Protein 8JH0 (pdb70)

Organism: Indibacter alkaliphilus (strain CCUG 57479 / KCTC 22604 / LW1) (NCBI:txid1189612)

Structure (mmCIF, N/CA/C/O backbone):
data_8JH0
#
_entry.id   8JH0
#
_cell.length_a   67.435
_cell.length_b   71.770
_cell.length_c   123.860
_cell.angle_alpha   90.00
_cell.angle_beta   90.00
_cell.angle_gamma   90.00
#
_symmetry.space_group_name_H-M   'P 21 21 21'
#
loop_
_entity.id
_entity.type
_entity.pdbx_description
1 polymer Xanthorhodopsin
2 non-polymer RETINAL
3 water water
#
loop_
_atom_site.group_PDB
_atom_site.id
_atom_site.type_symbol
_atom_site.label_atom_id
_atom_site.label_alt_id
_atom_site.label_comp_id
_atom_site.label_asym_id
_atom_site.label_entity_id
_atom_site.label_seq_id
_atom_site.pdbx_PDB_ins_code
_atom_site.Cartn_x
_atom_site.Cartn_y
_atom_site.Cartn_z
_atom_site.occupancy
_atom_site.B_iso_or_equiv
_atom_site.auth_seq_id
_atom_site.auth_comp_id
_atom_site.auth_asym_id
_atom_site.auth_atom_id
_atom_site.pdbx_PDB_model_num
ATOM 1 N N . THR A 1 8 ? 63.887 62.483 12.990 1.00 69.87 8 THR A N 1
ATOM 2 C CA . THR A 1 8 ? 63.581 61.341 12.136 1.00 71.84 8 THR A CA 1
ATOM 3 C C . THR A 1 8 ? 64.858 60.617 11.723 1.00 75.61 8 THR A C 1
ATOM 4 O O . THR A 1 8 ? 65.097 60.385 10.537 1.00 76.01 8 THR A O 1
ATOM 8 N N . PHE A 1 9 ? 65.675 60.262 12.717 1.00 67.67 9 PHE A N 1
ATOM 9 C CA . PHE A 1 9 ? 66.946 59.598 12.444 1.00 72.36 9 PHE A CA 1
ATOM 10 C C . PHE A 1 9 ? 66.732 58.229 11.810 1.00 76.86 9 PHE A C 1
ATOM 11 O O . PHE A 1 9 ? 67.329 57.911 10.775 1.00 67.95 9 PHE A O 1
ATOM 19 N N . GLU A 1 10 ? 65.881 57.403 12.425 1.00 76.00 10 GLU A N 1
ATOM 20 C CA . GLU A 1 10 ? 65.663 56.048 11.928 1.00 68.92 10 GLU A CA 1
ATOM 21 C C . GLU A 1 10 ? 65.085 56.048 10.519 1.00 66.49 10 GLU A C 1
ATOM 22 O O . GLU A 1 10 ? 65.350 55.124 9.742 1.00 64.98 10 GLU A O 1
ATOM 28 N N . ASN A 1 11 ? 64.303 57.070 10.170 1.00 67.53 11 ASN A N 1
ATOM 29 C CA . ASN A 1 11 ? 63.724 57.140 8.836 1.00 70.45 11 ASN A CA 1
ATOM 30 C C . ASN A 1 11 ? 64.702 57.670 7.797 1.00 70.30 11 ASN A C 1
ATOM 31 O O . ASN A 1 11 ? 64.503 57.428 6.601 1.00 71.84 11 ASN A O 1
ATOM 36 N N . TYR A 1 12 ? 65.752 58.383 8.213 1.00 69.75 12 TYR A N 1
ATOM 37 C CA . TYR A 1 12 ? 66.822 58.709 7.275 1.00 79.26 12 TYR A CA 1
ATOM 38 C C . TYR A 1 12 ? 67.602 57.452 6.912 1.00 72.87 12 TYR A C 1
ATOM 39 O O . TYR A 1 12 ? 67.752 57.118 5.732 1.00 73.33 12 TYR A O 1
ATOM 48 N N . ILE A 1 13 ? 68.118 56.749 7.923 1.00 66.80 13 ILE A N 1
ATOM 49 C CA . ILE A 1 13 ? 68.866 55.519 7.676 1.00 70.82 13 ILE A CA 1
ATOM 50 C C . ILE A 1 13 ? 67.986 54.500 6.967 1.00 68.19 13 ILE A C 1
ATOM 51 O O . ILE A 1 13 ? 68.397 53.875 5.982 1.00 71.21 13 ILE A O 1
ATOM 56 N N . GLY A 1 14 ? 66.752 54.334 7.450 1.00 70.68 14 GLY A N 1
ATOM 57 C CA . GLY A 1 14 ? 65.877 53.308 6.910 1.00 58.40 14 GLY A CA 1
ATOM 58 C C . GLY A 1 14 ? 65.581 53.467 5.433 1.00 65.60 14 GLY A C 1
ATOM 59 O O . GLY A 1 14 ? 65.341 52.479 4.736 1.00 74.17 14 GLY A O 1
ATOM 60 N N . LEU A 1 15 ? 65.597 54.700 4.933 1.00 61.08 15 LEU A N 1
ATOM 61 C CA . LEU A 1 15 ? 65.305 54.953 3.528 1.00 60.41 15 LEU A CA 1
ATOM 62 C C . LEU A 1 15 ? 66.555 55.102 2.672 1.00 64.60 15 LEU A C 1
ATOM 63 O O . LEU A 1 15 ? 66.530 54.735 1.492 1.00 69.09 15 LEU A O 1
ATOM 68 N N . GLN A 1 16 ? 67.648 55.616 3.235 1.00 62.52 16 GLN A N 1
ATOM 69 C CA . GLN A 1 16 ? 68.851 55.889 2.454 1.00 71.80 16 GLN A CA 1
ATOM 70 C C . GLN A 1 16 ? 69.773 54.674 2.387 1.00 68.86 16 GLN A C 1
ATOM 71 O O . GLN A 1 16 ? 70.069 54.172 1.298 1.00 61.78 16 GLN A O 1
ATOM 77 N N . ASP A 1 17 ? 70.236 54.195 3.541 1.00 68.16 17 ASP A N 1
ATOM 78 C CA . ASP A 1 17 ? 71.116 53.033 3.585 1.00 65.66 17 ASP A CA 1
ATOM 79 C C . ASP A 1 17 ? 70.340 51.723 3.612 1.00 68.20 17 ASP A C 1
ATOM 80 O O . ASP A 1 17 ? 70.737 50.754 2.954 1.00 65.77 17 ASP A O 1
ATOM 85 N N . GLY A 1 18 ? 69.237 51.681 4.351 1.00 61.04 18 GLY A N 1
ATOM 86 C CA . GLY A 1 18 ? 68.523 50.449 4.596 1.00 51.13 18 GLY A CA 1
ATOM 87 C C . GLY A 1 18 ? 69.063 49.719 5.812 1.00 64.97 18 GLY A C 1
ATOM 88 O O . GLY A 1 18 ? 70.100 50.064 6.383 1.00 69.95 18 GLY A O 1
ATOM 89 N N . PHE A 1 19 ? 68.335 48.684 6.216 1.00 66.45 19 PHE A N 1
ATOM 90 C CA . PHE A 1 19 ? 68.707 47.875 7.366 1.00 59.84 19 PHE A CA 1
ATOM 91 C C . PHE A 1 19 ? 69.014 46.454 6.924 1.00 60.51 19 PHE A C 1
ATOM 92 O O . PHE A 1 19 ? 68.319 45.893 6.071 1.00 61.52 19 PHE A O 1
ATOM 100 N N . ASN A 1 20 ? 70.060 45.877 7.506 1.00 57.22 20 ASN A N 1
ATOM 101 C CA . ASN A 1 20 ? 70.391 44.489 7.240 1.00 55.33 20 ASN A CA 1
ATOM 102 C C . ASN A 1 20 ? 69.536 43.578 8.116 1.00 56.47 20 ASN A C 1
ATOM 103 O O . ASN A 1 20 ? 68.907 44.018 9.082 1.00 57.83 20 ASN A O 1
ATOM 108 N N . GLU A 1 21 ? 69.516 42.290 7.759 1.00 61.04 21 GLU A N 1
ATOM 109 C CA . GLU A 1 21 ? 68.654 41.341 8.458 1.00 60.23 21 GLU A CA 1
ATOM 110 C C . GLU A 1 21 ? 68.965 41.298 9.949 1.00 62.14 21 GLU A C 1
ATOM 111 O O . GLU A 1 21 ? 68.049 41.290 10.778 1.00 64.03 21 GLU A O 1
ATOM 117 N N . MET A 1 22 ? 70.251 41.289 10.310 1.00 63.11 22 MET A N 1
ATOM 118 C CA . MET A 1 22 ? 70.624 41.249 11.722 1.00 68.54 22 MET A CA 1
ATOM 119 C C . MET A 1 22 ? 70.123 42.485 12.461 1.00 62.22 22 MET A C 1
ATOM 120 O O . MET A 1 22 ? 69.510 42.378 13.529 1.00 60.38 22 MET A O 1
ATOM 125 N N . ALA A 1 23 ? 70.378 43.672 11.902 1.00 53.11 23 ALA A N 1
ATOM 126 C CA . ALA A 1 23 ? 69.969 44.913 12.555 1.00 63.68 23 ALA A CA 1
ATOM 127 C C . ALA A 1 23 ? 68.459 44.959 12.753 1.00 68.38 23 ALA A C 1
ATOM 128 O O . ALA A 1 23 ? 67.972 45.213 13.862 1.00 63.69 23 ALA A O 1
ATOM 130 N N . TYR A 1 24 ? 67.703 44.706 11.682 1.00 61.90 24 TYR A N 1
ATOM 131 C CA . TYR A 1 24 ? 66.245 44.749 11.746 1.00 58.68 24 TYR A CA 1
ATOM 132 C C . TYR A 1 24 ? 65.707 43.792 12.803 1.00 58.01 24 TYR A C 1
ATOM 133 O O . TYR A 1 24 ? 64.925 44.187 13.675 1.00 64.90 24 TYR A O 1
ATOM 142 N N . GLN A 1 25 ? 66.131 42.527 12.751 1.00 57.31 25 GLN A N 1
ATOM 143 C CA . GLN A 1 25 ? 65.606 41.527 13.676 1.00 67.05 25 GLN A CA 1
ATOM 144 C C . GLN A 1 25 ? 66.092 41.736 15.106 1.00 67.00 25 GLN A C 1
ATOM 145 O O . GLN A 1 25 ? 65.452 41.240 16.039 1.00 69.93 25 GLN A O 1
ATOM 151 N N . MET A 1 26 ? 67.200 42.454 15.304 1.00 60.29 26 MET A N 1
ATOM 152 C CA . MET A 1 26 ? 67.667 42.726 16.660 1.00 64.88 26 MET A CA 1
ATOM 153 C C . MET A 1 26 ? 66.794 43.775 17.337 1.00 68.37 26 MET A C 1
ATOM 154 O O . MET A 1 26 ? 66.309 43.563 18.455 1.00 68.88 26 MET A O 1
ATOM 159 N N . VAL A 1 27 ? 66.592 44.919 16.673 1.00 64.86 27 VAL A N 1
ATOM 160 C CA . VAL A 1 27 ? 65.705 45.956 17.199 1.00 57.01 27 VAL A CA 1
ATOM 161 C C . VAL A 1 27 ? 64.337 45.371 17.517 1.00 56.48 27 VAL A C 1
ATOM 162 O O . VAL A 1 27 ? 63.736 45.680 18.553 1.00 63.37 27 VAL A O 1
ATOM 166 N N . ALA A 1 28 ? 63.830 44.506 16.636 1.00 54.99 28 ALA A N 1
ATOM 167 C CA . ALA A 1 28 ? 62.543 43.863 16.878 1.00 49.17 28 ALA A CA 1
ATOM 168 C C . ALA A 1 28 ? 62.593 42.986 18.123 1.00 56.17 28 ALA A C 1
ATOM 169 O O . ALA A 1 28 ? 61.740 43.097 19.012 1.00 56.07 28 ALA A O 1
ATOM 171 N N . HIS A 1 29 ? 63.600 42.113 18.209 1.00 61.44 29 HIS A N 1
ATOM 172 C CA . HIS A 1 29 ? 63.699 41.193 19.339 1.00 61.87 29 HIS A CA 1
ATOM 173 C C . HIS A 1 29 ? 63.973 41.938 20.640 1.00 58.38 29 HIS A C 1
ATOM 174 O O . HIS A 1 29 ? 63.422 41.586 21.690 1.00 58.57 29 HIS A O 1
ATOM 181 N N . VAL A 1 30 ? 64.823 42.965 20.591 1.00 54.29 30 VAL A N 1
ATOM 182 C CA . VAL A 1 30 ? 65.130 43.739 21.791 1.00 58.37 30 VAL A CA 1
ATOM 183 C C . VAL A 1 30 ? 63.880 44.450 22.295 1.00 59.56 30 VAL A C 1
ATOM 184 O O . VAL A 1 30 ? 63.566 44.422 23.492 1.00 61.15 30 VAL A O 1
ATOM 188 N N . LEU A 1 31 ? 63.145 45.095 21.385 1.00 54.78 31 LEU A N 1
ATOM 189 C CA . LEU A 1 31 ? 61.882 45.726 21.757 1.00 55.53 31 LEU A CA 1
ATOM 190 C C . LEU A 1 31 ? 60.896 44.703 22.307 1.00 58.19 31 LEU A C 1
ATOM 191 O O . LEU A 1 31 ? 60.125 45.002 23.227 1.00 57.40 31 LEU A O 1
ATOM 196 N N . THR A 1 32 ? 60.913 43.487 21.757 1.00 51.59 32 THR A N 1
ATOM 197 C CA . THR A 1 32 ? 59.937 42.473 22.143 1.00 46.10 32 THR A CA 1
ATOM 198 C C . THR A 1 32 ? 60.139 42.037 23.590 1.00 54.70 32 THR A C 1
ATOM 199 O O . THR A 1 32 ? 59.229 42.153 24.417 1.00 59.19 32 THR A O 1
ATOM 203 N N . LEU A 1 33 ? 61.334 41.532 23.918 1.00 63.85 33 LEU A N 1
ATOM 204 C CA . LEU A 1 33 ? 61.627 41.226 25.309 1.00 61.18 33 LEU A CA 1
ATOM 205 C C . LEU A 1 33 ? 61.570 42.474 26.183 1.00 56.53 33 LEU A C 1
ATOM 206 O O . LEU A 1 33 ? 61.526 42.353 27.410 1.00 56.96 33 LEU A O 1
ATOM 211 N N . GLY A 1 34 ? 61.581 43.662 25.576 1.00 64.13 34 GLY A N 1
ATOM 212 C CA . GLY A 1 34 ? 61.332 44.873 26.337 1.00 64.29 34 GLY A CA 1
ATOM 213 C C . GLY A 1 34 ? 59.931 44.910 26.916 1.00 59.11 34 GLY A C 1
ATOM 214 O O . GLY A 1 34 ? 59.745 45.127 28.114 1.00 60.67 34 GLY A O 1
ATOM 215 N N . TYR A 1 35 ? 58.921 44.680 26.074 1.00 51.50 35 TYR A N 1
ATOM 216 C CA . TYR A 1 35 ? 57.569 44.609 26.604 1.00 45.50 35 TYR A CA 1
ATOM 217 C C . TYR A 1 35 ? 57.301 43.298 27.329 1.00 50.17 35 TYR A C 1
ATOM 218 O O . TYR A 1 35 ? 56.284 43.191 28.023 1.00 57.98 35 TYR A O 1
ATOM 227 N N . ALA A 1 36 ? 58.184 42.307 27.190 1.00 53.76 36 ALA A N 1
ATOM 228 C CA . ALA A 1 36 ? 58.024 41.068 27.940 1.00 53.73 36 ALA A CA 1
ATOM 229 C C . ALA A 1 36 ? 58.388 41.261 29.406 1.00 59.44 36 ALA A C 1
ATOM 230 O O . ALA A 1 36 ? 57.681 40.774 30.295 1.00 49.46 36 ALA A O 1
ATOM 232 N N . VAL A 1 37 ? 59.486 41.973 29.681 1.00 59.52 37 VAL A N 1
ATOM 233 C CA . VAL A 1 37 ? 59.868 42.221 31.065 1.00 62.81 37 VAL A CA 1
ATOM 234 C C . VAL A 1 37 ? 58.968 43.265 31.708 1.00 64.12 37 VAL A C 1
ATOM 235 O O . VAL A 1 37 ? 58.854 43.304 32.938 1.00 68.85 37 VAL A O 1
ATOM 239 N N . MET A 1 38 ? 58.332 44.124 30.908 1.00 59.70 38 MET A N 1
ATOM 240 C CA . MET A 1 38 ? 57.343 45.046 31.455 1.00 61.03 38 MET A CA 1
ATOM 241 C C . MET A 1 38 ? 56.179 44.281 32.068 1.00 59.48 38 MET A C 1
ATOM 242 O O . MET A 1 38 ? 55.767 44.551 33.203 1.00 65.96 38 MET A O 1
ATOM 247 N N . LEU A 1 39 ? 55.642 43.307 31.330 1.00 50.53 39 LEU A N 1
ATOM 248 C CA . LEU A 1 39 ? 54.588 42.458 31.872 1.00 52.24 39 LEU A CA 1
ATOM 249 C C . LEU A 1 39 ? 55.100 41.591 33.012 1.00 55.21 39 LEU A C 1
ATOM 250 O O . LEU A 1 39 ? 54.333 41.244 33.918 1.00 55.86 39 LEU A O 1
ATOM 255 N N . ALA A 1 40 ? 56.385 41.230 32.983 1.00 56.19 40 ALA A N 1
ATOM 256 C CA . ALA A 1 40 ? 56.977 40.505 34.101 1.00 55.64 40 ALA A CA 1
ATOM 257 C C . ALA A 1 40 ? 56.994 41.369 35.354 1.00 52.53 40 ALA A C 1
ATOM 258 O O . ALA A 1 40 ? 56.568 40.934 36.431 1.00 48.86 40 ALA A O 1
ATOM 260 N N . GLY A 1 41 ? 57.480 42.606 35.226 1.00 56.03 41 GLY A N 1
ATOM 261 C CA . GLY A 1 41 ? 57.454 43.529 36.348 1.00 58.04 41 GLY A CA 1
ATOM 262 C C . GLY A 1 41 ? 56.051 43.830 36.835 1.00 58.03 41 GLY A C 1
ATOM 263 O O . GLY A 1 41 ? 55.833 44.003 38.036 1.00 62.31 41 GLY A O 1
ATOM 264 N N . LEU A 1 42 ? 55.083 43.894 35.916 1.00 53.94 42 LEU A N 1
ATOM 265 C CA . LEU A 1 42 ? 53.692 44.086 36.317 1.00 57.29 42 LEU A CA 1
ATOM 266 C C . LEU A 1 42 ? 53.199 42.919 37.162 1.00 56.47 42 LEU A C 1
ATOM 267 O O . LEU A 1 42 ? 52.486 43.117 38.153 1.00 56.85 42 LEU A O 1
ATOM 272 N N . PHE A 1 43 ? 53.560 41.692 36.775 1.00 53.48 43 PHE A N 1
ATOM 273 C CA . PHE A 1 43 ? 53.195 40.522 37.568 1.00 48.54 43 PHE A CA 1
ATOM 274 C C . PHE A 1 43 ? 53.717 40.642 38.993 1.00 48.64 43 PHE A C 1
ATOM 275 O O . PHE A 1 43 ? 53.033 40.259 39.950 1.00 41.96 43 PHE A O 1
ATOM 283 N N . TYR A 1 44 ? 54.925 41.184 39.150 1.00 50.39 44 TYR A N 1
ATOM 284 C CA . TYR A 1 44 ? 55.525 41.320 40.472 1.00 55.38 44 TYR A CA 1
ATOM 285 C C . TYR A 1 44 ? 54.790 42.357 41.312 1.00 52.78 44 TYR A C 1
ATOM 286 O O . TYR A 1 44 ? 54.477 42.114 42.484 1.00 51.25 44 TYR A O 1
ATOM 295 N N . PHE A 1 45 ? 54.503 43.522 40.727 1.00 55.96 45 PHE A N 1
ATOM 296 C CA . PHE A 1 45 ? 53.916 44.615 41.495 1.00 58.47 45 PHE A CA 1
ATOM 297 C C . PHE A 1 45 ? 52.505 44.288 41.965 1.00 54.97 45 PHE A C 1
ATOM 298 O O . PHE A 1 45 ? 52.094 44.737 43.041 1.00 61.31 45 PHE A O 1
ATOM 306 N N . VAL A 1 46 ? 51.751 43.513 41.183 1.00 55.94 46 VAL A N 1
ATOM 307 C CA . VAL A 1 46 ? 50.431 43.077 41.628 1.00 53.05 46 VAL A CA 1
ATOM 308 C C . VAL A 1 46 ? 50.559 42.087 42.778 1.00 51.68 46 VAL A C 1
ATOM 309 O O . VAL A 1 46 ? 49.762 42.105 43.724 1.00 57.37 46 VAL A O 1
ATOM 313 N N . LEU A 1 47 ? 51.566 41.214 42.719 1.00 57.52 47 LEU A N 1
ATOM 314 C CA . LEU A 1 47 ? 51.739 40.205 43.758 1.00 63.01 47 LEU A CA 1
ATOM 315 C C . LEU A 1 47 ? 52.200 40.819 45.074 1.00 65.65 47 LEU A C 1
ATOM 316 O O . LEU A 1 47 ? 51.825 40.331 46.146 1.00 60.58 47 LEU A O 1
ATOM 321 N N . THR A 1 48 ? 53.001 41.881 45.020 1.00 62.66 48 THR A N 1
ATOM 322 C CA . THR A 1 48 ? 53.543 42.519 46.218 1.00 62.85 48 THR A CA 1
ATOM 323 C C . THR A 1 48 ? 52.766 43.767 46.606 1.00 64.68 48 THR A C 1
ATOM 324 O O . THR A 1 48 ? 53.350 44.766 47.039 1.00 76.43 48 THR A O 1
ATOM 328 N N . ILE A 1 49 ? 51.445 43.733 46.469 1.00 55.37 49 ILE A N 1
ATOM 329 C CA . ILE A 1 49 ? 50.615 44.862 46.869 1.00 56.70 49 ILE A CA 1
ATOM 330 C C . ILE A 1 49 ? 50.176 44.737 48.324 1.00 52.73 49 ILE A C 1
ATOM 331 O O . ILE A 1 49 ? 50.083 45.739 49.037 1.00 58.41 49 ILE A O 1
ATOM 336 N N . LYS A 1 50 ? 49.918 43.518 48.791 1.00 55.73 50 LYS A N 1
ATOM 337 C CA . LYS A 1 50 ? 49.629 43.268 50.194 1.00 60.45 50 LYS A CA 1
ATOM 338 C C . LYS A 1 50 ? 50.887 42.923 50.979 1.00 64.72 50 LYS A C 1
ATOM 339 O O . LYS A 1 50 ? 50.818 42.755 52.202 1.00 53.41 50 LYS A O 1
ATOM 345 N N . THR A 1 51 ? 52.029 42.813 50.295 1.00 63.36 51 THR A N 1
ATOM 346 C CA . THR A 1 51 ? 53.311 42.664 50.971 1.00 65.27 51 THR A CA 1
ATOM 347 C C . THR A 1 51 ? 53.686 43.939 51.718 1.00 61.01 51 THR A C 1
ATOM 348 O O . THR A 1 51 ? 54.401 43.884 52.726 1.00 61.99 51 THR A O 1
ATOM 352 N N . VAL A 1 52 ? 53.192 45.085 51.260 1.00 62.06 52 VAL A N 1
ATOM 353 C CA . VAL A 1 52 ? 53.500 46.370 51.867 1.00 58.53 52 VAL A CA 1
ATOM 354 C C . VAL A 1 52 ? 52.285 46.868 52.642 1.00 62.14 52 VAL A C 1
ATOM 355 O O . VAL A 1 52 ? 51.159 46.390 52.469 1.00 61.82 52 VAL A O 1
ATOM 359 N N . ALA A 1 53 ? 52.529 47.844 53.512 1.00 56.89 53 ALA A N 1
ATOM 360 C CA . ALA A 1 53 ? 51.474 48.465 54.293 1.00 55.95 53 ALA A CA 1
ATOM 361 C C . ALA A 1 53 ? 50.640 49.392 53.414 1.00 61.14 53 ALA A C 1
ATOM 362 O O . ALA A 1 53 ? 51.104 49.847 52.366 1.00 67.61 53 ALA A O 1
ATOM 364 N N . PRO A 1 54 ? 49.394 49.678 53.815 1.00 59.56 54 PRO A N 1
ATOM 365 C CA . PRO A 1 54 ? 48.543 50.572 53.010 1.00 61.14 54 PRO A CA 1
ATOM 366 C C . PRO A 1 54 ? 49.199 51.891 52.637 1.00 61.84 54 PRO A C 1
ATOM 367 O O . PRO A 1 54 ? 48.884 52.453 51.580 1.00 63.23 54 PRO A O 1
ATOM 371 N N . ARG A 1 55 ? 50.111 52.395 53.472 1.00 69.34 55 ARG A N 1
ATOM 372 C CA . ARG A 1 55 ? 50.770 53.666 53.189 1.00 63.41 55 ARG A CA 1
ATOM 373 C C . ARG A 1 55 ? 51.584 53.600 51.901 1.00 68.65 55 ARG A C 1
ATOM 374 O O . ARG A 1 55 ? 51.640 54.577 51.144 1.00 65.94 55 ARG A O 1
ATOM 382 N N . PHE A 1 56 ? 52.196 52.450 51.618 1.00 69.02 56 PHE A N 1
ATOM 383 C CA . PHE A 1 56 ? 53.064 52.289 50.458 1.00 72.57 56 PHE A CA 1
ATOM 384 C C . PHE A 1 56 ? 52.364 51.696 49.245 1.00 68.57 56 PHE A C 1
ATOM 385 O O . PHE A 1 56 ? 53.020 51.462 48.225 1.00 69.27 56 PHE A O 1
ATOM 393 N N . ARG A 1 57 ? 51.063 51.431 49.323 1.00 56.07 57 ARG A N 1
ATOM 394 C CA . ARG A 1 57 ? 50.394 50.773 48.209 1.00 53.29 57 ARG A CA 1
ATOM 395 C C . ARG A 1 57 ? 50.118 51.724 47.053 1.00 52.94 57 ARG A C 1
ATOM 396 O O . ARG A 1 57 ? 49.833 51.261 45.944 1.00 63.52 57 ARG A O 1
ATOM 404 N N . THR A 1 58 ? 50.217 53.036 47.281 1.00 59.38 58 THR A N 1
ATOM 405 C CA . THR A 1 58 ? 50.146 53.987 46.177 1.00 59.58 58 THR A CA 1
ATOM 406 C C . THR A 1 58 ? 51.358 53.852 45.264 1.00 58.86 58 THR A C 1
ATOM 407 O O . THR A 1 58 ? 51.235 53.957 44.038 1.00 57.60 58 THR A O 1
ATOM 411 N N . SER A 1 59 ? 52.537 53.612 45.847 1.00 67.20 59 SER A N 1
ATOM 412 C CA . SER A 1 59 ? 53.745 53.455 45.044 1.00 66.15 59 SER A CA 1
ATOM 413 C C . SER A 1 59 ? 53.649 52.245 44.124 1.00 57.68 59 SER A C 1
ATOM 414 O O . SER A 1 59 ? 54.047 52.313 42.955 1.00 61.10 59 SER A O 1
ATOM 417 N N . SER A 1 60 ? 53.132 51.126 44.636 1.00 57.02 60 SER A N 1
ATOM 418 C CA . SER A 1 60 ? 53.002 49.930 43.810 1.00 59.50 60 SER A CA 1
ATOM 419 C C . SER A 1 60 ? 52.041 50.166 42.652 1.00 52.86 60 SER A C 1
ATOM 420 O O . SER A 1 60 ? 52.299 49.732 41.523 1.00 57.67 60 SER A O 1
ATOM 423 N N . VAL A 1 61 ? 50.930 50.860 42.913 1.00 52.42 61 VAL A N 1
ATOM 424 C CA . VAL A 1 61 ? 49.985 51.193 41.848 1.00 48.00 61 VAL A CA 1
ATOM 425 C C . VAL A 1 61 ? 50.665 52.050 40.790 1.00 53.58 61 VAL A C 1
ATOM 426 O O . VAL A 1 61 ? 50.523 51.810 39.585 1.00 43.99 61 VAL A O 1
ATOM 430 N N . LEU A 1 62 ? 51.415 53.067 41.226 1.00 55.36 62 LEU A N 1
ATOM 431 C CA . LEU A 1 62 ? 52.176 53.881 40.283 1.00 52.62 62 LEU A CA 1
ATOM 432 C C . LEU A 1 62 ? 53.146 53.024 39.482 1.00 53.02 62 LEU A C 1
ATOM 433 O O . LEU A 1 62 ? 53.286 53.204 38.267 1.00 52.70 62 LEU A O 1
ATOM 438 N N . SER A 1 63 ? 53.817 52.080 40.145 1.00 51.51 63 SER A N 1
ATOM 439 C CA . SER A 1 63 ? 54.614 51.100 39.417 1.00 47.51 63 SER A CA 1
ATOM 440 C C . SER A 1 63 ? 53.747 50.316 38.441 1.00 50.13 63 SER A C 1
ATOM 441 O O . SER A 1 63 ? 54.142 50.088 37.293 1.00 44.52 63 SER A O 1
ATOM 444 N N . VAL A 1 64 ? 52.549 49.917 38.877 1.00 54.42 64 VAL A N 1
ATOM 445 C CA . VAL A 1 64 ? 51.650 49.145 38.021 1.00 46.53 64 VAL A CA 1
ATOM 446 C C . VAL A 1 64 ? 51.221 49.972 36.814 1.00 45.70 64 VAL A C 1
ATOM 447 O O . VAL A 1 64 ? 51.262 49.499 35.671 1.00 43.81 64 VAL A O 1
ATOM 451 N N . VAL A 1 65 ? 50.797 51.217 37.050 1.00 42.74 65 VAL A N 1
ATOM 452 C CA . VAL A 1 65 ? 50.396 52.093 35.949 1.00 37.82 65 VAL A CA 1
ATOM 453 C C . VAL A 1 65 ? 51.554 52.286 34.979 1.00 44.34 65 VAL A C 1
ATOM 454 O O . VAL A 1 65 ? 51.383 52.217 33.756 1.00 48.58 65 VAL A O 1
ATOM 458 N N . VAL A 1 66 ? 52.753 52.532 35.516 1.00 45.13 66 VAL A N 1
ATOM 459 C CA . VAL A 1 66 ? 53.938 52.698 34.677 1.00 44.07 66 VAL A CA 1
ATOM 460 C C . VAL A 1 66 ? 54.200 51.435 33.865 1.00 43.54 66 VAL A C 1
ATOM 461 O O . VAL A 1 66 ? 54.639 51.500 32.710 1.00 41.40 66 VAL A O 1
ATOM 465 N N . MET A 1 67 ? 53.911 50.267 34.445 1.00 45.34 67 MET A N 1
ATOM 466 C CA . MET A 1 67 ? 54.179 49.011 33.750 1.00 46.87 67 MET A CA 1
ATOM 467 C C . MET A 1 67 ? 53.303 48.852 32.513 1.00 42.66 67 MET A C 1
ATOM 468 O O . MET A 1 67 ? 53.780 48.394 31.467 1.00 51.08 67 MET A O 1
ATOM 473 N N . VAL A 1 68 ? 52.022 49.214 32.610 1.00 37.10 68 VAL A N 1
ATOM 474 C CA . VAL A 1 68 ? 51.127 49.085 31.462 1.00 42.72 68 VAL A CA 1
ATOM 475 C C . VAL A 1 68 ? 51.562 50.015 30.337 1.00 40.75 68 VAL A C 1
ATOM 476 O O . VAL A 1 68 ? 51.617 49.616 29.167 1.00 49.11 68 VAL A O 1
ATOM 480 N N . SER A 1 69 ? 51.887 51.266 30.673 1.00 42.57 69 SER A N 1
ATOM 481 C CA . SER A 1 69 ? 52.220 52.253 29.651 1.00 49.88 69 SER A CA 1
ATOM 482 C C . SER A 1 69 ? 53.522 51.909 28.936 1.00 48.68 69 SER A C 1
ATOM 483 O O . SER A 1 69 ? 53.628 52.076 27.715 1.00 51.65 69 SER A O 1
ATOM 486 N N . ALA A 1 70 ? 54.527 51.435 29.675 1.00 47.60 70 ALA A N 1
ATOM 487 C CA . ALA A 1 70 ? 55.784 51.049 29.041 1.00 48.29 70 ALA A CA 1
ATOM 488 C C . ALA A 1 70 ? 55.594 49.835 28.143 1.00 50.05 70 ALA A C 1
ATOM 489 O O . ALA A 1 70 ? 56.138 49.785 27.033 1.00 49.93 70 ALA A O 1
ATOM 491 N N . PHE A 1 71 ? 54.825 48.847 28.608 1.00 53.39 71 PHE A N 1
ATOM 492 C CA . PHE A 1 71 ? 54.504 47.684 27.788 1.00 46.60 71 PHE A CA 1
ATOM 493 C C . PHE A 1 71 ? 53.859 48.104 26.475 1.00 48.82 71 PHE A C 1
ATOM 494 O O . PHE A 1 71 ? 54.365 47.794 25.392 1.00 45.60 71 PHE A O 1
ATOM 502 N N . LEU A 1 72 ? 52.735 48.825 26.562 1.00 43.86 72 LEU A N 1
ATOM 503 C CA . LEU A 1 72 ? 52.019 49.255 25.365 1.00 36.40 72 LEU A CA 1
ATOM 504 C C . LEU A 1 72 ? 52.918 50.056 24.434 1.00 42.65 72 LEU A C 1
ATOM 505 O O . LEU A 1 72 ? 52.863 49.887 23.211 1.00 47.58 72 LEU A O 1
ATOM 510 N N . LEU A 1 73 ? 53.752 50.935 24.993 1.00 42.36 73 LEU A N 1
ATOM 511 C CA . LEU A 1 73 ? 54.710 51.672 24.176 1.00 49.71 73 LEU A CA 1
ATOM 512 C C . LEU A 1 73 ? 55.679 50.721 23.486 1.00 37.41 73 LEU A C 1
ATOM 513 O O . LEU A 1 73 ? 55.801 50.716 22.256 1.00 36.37 73 LEU A O 1
ATOM 518 N N . LEU A 1 74 ? 56.378 49.902 24.274 1.00 35.93 74 LEU A N 1
ATOM 519 C CA . LEU A 1 74 ? 57.301 48.928 23.703 1.00 56.54 74 LEU A CA 1
ATOM 520 C C . LEU A 1 74 ? 56.579 47.931 22.807 1.00 50.49 74 LEU A C 1
ATOM 521 O O . LEU A 1 74 ? 57.152 47.453 21.822 1.00 51.23 74 LEU A O 1
ATOM 526 N N . TYR A 1 75 ? 55.324 47.611 23.128 1.00 42.78 75 TYR A N 1
ATOM 527 C CA . TYR A 1 75 ? 54.534 46.731 22.273 1.00 39.17 75 TYR A CA 1
ATOM 528 C C . TYR A 1 75 ? 54.238 47.393 20.934 1.00 43.92 75 TYR A C 1
ATOM 529 O O . TYR A 1 75 ? 54.469 46.803 19.872 1.00 46.56 75 TYR A O 1
ATOM 538 N N . VAL A 1 76 ? 53.723 48.625 20.967 1.00 36.20 76 VAL A N 1
ATOM 539 C CA . VAL A 1 76 ? 53.385 49.329 19.732 1.00 42.58 76 VAL A CA 1
ATOM 540 C C . VAL A 1 76 ? 54.637 49.575 18.900 1.00 42.26 76 VAL A C 1
ATOM 541 O O . VAL A 1 76 ? 54.656 49.331 17.687 1.00 48.24 76 VAL A O 1
ATOM 545 N N . GLN A 1 77 ? 55.704 50.060 19.541 1.00 40.28 77 GLN A N 1
ATOM 546 C CA . GLN A 1 77 ? 56.934 50.333 18.805 1.00 46.92 77 GLN A CA 1
ATOM 547 C C . GLN A 1 77 ? 57.526 49.062 18.212 1.00 48.55 77 GLN A C 1
ATOM 548 O O . GLN A 1 77 ? 58.140 49.108 17.141 1.00 41.59 77 GLN A O 1
ATOM 554 N N . ALA A 1 78 ? 57.341 47.919 18.881 1.00 44.86 78 ALA A N 1
ATOM 555 C CA . ALA A 1 78 ? 57.786 46.654 18.308 1.00 44.72 78 ALA A CA 1
ATOM 556 C C . ALA A 1 78 ? 56.945 46.276 17.097 1.00 45.56 78 ALA A C 1
ATOM 557 O O . ALA A 1 78 ? 57.482 45.833 16.074 1.00 42.91 78 ALA A O 1
ATOM 559 N N . SER A 1 79 ? 55.625 46.445 17.193 1.00 43.72 79 SER A N 1
ATOM 560 C CA . SER A 1 79 ? 54.766 46.186 16.044 1.00 42.85 79 SER A CA 1
ATOM 561 C C . SER A 1 79 ? 55.061 47.166 14.917 1.00 44.81 79 SER A C 1
ATOM 562 O O . SER A 1 79 ? 55.230 46.767 13.760 1.00 42.15 79 SER A O 1
ATOM 565 N N . ASN A 1 80 ? 55.141 48.459 15.247 1.00 45.94 80 ASN A N 1
ATOM 566 C CA . ASN A 1 80 ? 55.441 49.470 14.238 1.00 43.67 80 ASN A CA 1
ATOM 567 C C . ASN A 1 80 ? 56.764 49.186 13.541 1.00 46.80 80 ASN A C 1
ATOM 568 O O . ASN A 1 80 ? 56.866 49.311 12.316 1.00 41.71 80 ASN A O 1
ATOM 573 N N . TRP A 1 81 ? 57.790 48.800 14.306 1.00 53.41 81 TRP A N 1
ATOM 574 C CA . TRP A 1 81 ? 59.081 48.478 13.704 1.00 46.82 81 TRP A CA 1
ATOM 575 C C . TRP A 1 81 ? 58.957 47.321 12.724 1.00 45.14 81 TRP A C 1
ATOM 576 O O . TRP A 1 81 ? 59.552 47.349 11.640 1.00 48.91 81 TRP A O 1
ATOM 587 N N . THR A 1 82 ? 58.185 46.295 13.089 1.00 48.84 82 THR A N 1
ATOM 588 C CA . THR A 1 82 ? 58.011 45.140 12.214 1.00 46.79 82 THR A CA 1
ATOM 589 C C . THR A 1 82 ? 57.358 45.533 10.893 1.00 50.08 82 THR A C 1
ATOM 590 O O . THR A 1 82 ? 57.734 45.024 9.831 1.00 54.45 82 THR A O 1
ATOM 594 N N . GLU A 1 83 ? 56.388 46.448 10.937 1.00 46.20 83 GLU A N 1
ATOM 595 C CA . GLU A 1 83 ? 55.590 46.769 9.760 1.00 39.43 83 GLU A CA 1
ATOM 596 C C . GLU A 1 83 ? 56.113 47.957 8.963 1.00 40.97 83 GLU A C 1
ATOM 597 O O . GLU A 1 83 ? 55.755 48.097 7.788 1.00 50.00 83 GLU A O 1
ATOM 603 N N . SER A 1 84 ? 56.942 48.814 9.560 1.00 53.00 84 SER A N 1
ATOM 604 C CA . SER A 1 84 ? 57.340 50.049 8.892 1.00 55.65 84 SER A CA 1
ATOM 605 C C . SER A 1 84 ? 58.415 49.849 7.834 1.00 54.71 84 SER A C 1
ATOM 606 O O . SER A 1 84 ? 58.512 50.664 6.912 1.00 61.55 84 SER A O 1
ATOM 609 N N . PHE A 1 85 ? 59.223 48.799 7.942 1.00 58.35 85 PHE A N 1
ATOM 610 C CA . PHE A 1 85 ? 60.333 48.567 7.027 1.00 57.42 85 PHE A CA 1
ATOM 611 C C . PHE A 1 85 ? 60.083 47.276 6.265 1.00 55.60 85 PHE A C 1
ATOM 612 O O . PHE A 1 85 ? 59.980 46.205 6.871 1.00 60.67 85 PHE A O 1
ATOM 620 N N . VAL A 1 86 ? 59.986 47.380 4.944 1.00 50.22 86 VAL A N 1
ATOM 621 C CA . VAL A 1 86 ? 59.689 46.238 4.090 1.00 50.05 86 VAL A CA 1
ATOM 622 C C . VAL A 1 86 ? 60.976 45.759 3.432 1.00 46.61 86 VAL A C 1
ATOM 623 O O . VAL A 1 86 ? 61.813 46.562 2.996 1.00 53.85 86 VAL A O 1
ATOM 627 N N . PHE A 1 87 ? 61.149 44.440 3.391 1.00 50.10 87 PHE A N 1
ATOM 628 C CA . PHE A 1 87 ? 62.355 43.847 2.832 1.00 51.78 87 PHE A CA 1
ATOM 629 C C . PHE A 1 87 ? 62.406 44.052 1.324 1.00 49.30 87 PHE A C 1
ATOM 630 O O . PHE A 1 87 ? 61.381 43.999 0.640 1.00 50.60 87 PHE A O 1
ATOM 638 N N . ASP A 1 88 ? 63.606 44.300 0.802 1.00 49.76 88 ASP A N 1
ATOM 639 C CA . ASP A 1 88 ? 63.817 44.414 -0.635 1.00 49.71 88 ASP A CA 1
ATOM 640 C C . ASP A 1 88 ? 64.682 43.257 -1.107 1.00 54.01 88 ASP A C 1
ATOM 641 O O . ASP A 1 88 ? 65.750 42.999 -0.543 1.00 53.95 88 ASP A O 1
ATOM 646 N N . THR A 1 89 ? 64.219 42.578 -2.156 1.00 58.37 89 THR A N 1
ATOM 647 C CA . THR A 1 89 ? 64.864 41.355 -2.614 1.00 53.14 89 THR A CA 1
ATOM 648 C C . THR A 1 89 ? 66.153 41.647 -3.379 1.00 60.16 89 THR A C 1
ATOM 649 O O . THR A 1 89 ? 67.158 40.945 -3.206 1.00 59.84 89 THR A O 1
ATOM 653 N N . GLU A 1 90 ? 66.157 42.696 -4.204 1.00 59.43 90 GLU A N 1
ATOM 654 C CA . GLU A 1 90 ? 67.323 42.977 -5.037 1.00 53.49 90 GLU A CA 1
ATOM 655 C C . GLU A 1 90 ? 68.502 43.478 -4.209 1.00 55.14 90 GLU A C 1
ATOM 656 O O . GLU A 1 90 ? 69.647 43.071 -4.439 1.00 57.90 90 GLU A O 1
ATOM 662 N N . ARG A 1 91 ? 68.248 44.367 -3.250 1.00 54.51 91 ARG A N 1
ATOM 663 C CA . ARG A 1 91 ? 69.322 44.945 -2.453 1.00 62.01 91 ARG A CA 1
ATOM 664 C C . ARG A 1 91 ? 69.648 44.128 -1.210 1.00 50.42 91 ARG A C 1
ATOM 665 O O . ARG A 1 91 ? 70.722 44.312 -0.628 1.00 57.40 91 ARG A O 1
ATOM 673 N N . GLY A 1 92 ? 68.752 43.233 -0.797 1.00 52.84 92 GLY A N 1
ATOM 674 C CA . GLY A 1 92 ? 68.997 42.413 0.372 1.00 49.94 92 GLY A CA 1
ATOM 675 C C . GLY A 1 92 ? 68.878 43.140 1.690 1.00 55.83 92 GLY A C 1
ATOM 676 O O . GLY A 1 92 ? 69.435 42.682 2.691 1.00 57.56 92 GLY A O 1
ATOM 677 N N . LYS A 1 93 ? 68.156 44.259 1.723 1.00 62.46 93 LYS A N 1
ATOM 678 C CA . LYS A 1 93 ? 68.039 45.080 2.918 1.00 58.58 93 LYS A CA 1
ATOM 679 C C . LYS A 1 93 ? 66.582 45.463 3.146 1.00 59.72 93 LYS A C 1
ATOM 680 O O . LYS A 1 93 ? 65.746 45.376 2.243 1.00 51.52 93 LYS A O 1
ATOM 686 N N . TYR A 1 94 ? 66.291 45.888 4.375 1.00 61.30 94 TYR A N 1
ATOM 687 C CA . TYR A 1 94 ? 64.968 46.367 4.763 1.00 50.78 94 TYR A CA 1
ATOM 688 C C . TYR A 1 94 ? 64.947 47.887 4.654 1.00 58.23 94 TYR A C 1
ATOM 689 O O . TYR A 1 94 ? 65.773 48.566 5.274 1.00 60.01 94 TYR A O 1
ATOM 698 N N . PHE A 1 95 ? 64.005 48.419 3.880 1.00 55.91 95 PHE A N 1
ATOM 699 C CA . PHE A 1 95 ? 63.879 49.855 3.684 1.00 57.67 95 PHE A CA 1
ATOM 700 C C . PHE A 1 95 ? 62.546 50.349 4.223 1.00 60.86 95 PHE A C 1
ATOM 701 O O . PHE A 1 95 ? 61.568 49.598 4.296 1.00 62.40 95 PHE A O 1
ATOM 709 N N . LEU A 1 96 ? 62.521 51.627 4.601 1.00 64.08 96 LEU A N 1
ATOM 710 C CA . LEU A 1 96 ? 61.277 52.258 5.014 1.00 66.42 96 LEU A CA 1
ATOM 711 C C . LEU A 1 96 ? 60.242 52.144 3.901 1.00 65.08 96 LEU A C 1
ATOM 712 O O . LEU A 1 96 ? 60.575 52.092 2.713 1.00 68.45 96 LEU A O 1
ATOM 717 N N . GLY A 1 97 ? 58.975 52.078 4.301 1.00 65.61 97 GLY A N 1
ATOM 718 C CA . GLY A 1 97 ? 57.888 51.915 3.361 1.00 63.42 97 GLY A CA 1
ATOM 719 C C . GLY A 1 97 ? 56.691 52.740 3.781 1.00 67.18 97 GLY A C 1
ATOM 720 O O . GLY A 1 97 ? 56.700 53.404 4.819 1.00 67.33 97 GLY A O 1
ATOM 721 N N . GLU A 1 98 ? 55.644 52.684 2.963 1.00 74.79 98 GLU A N 1
ATOM 722 C CA . GLU A 1 98 ? 54.477 53.521 3.174 1.00 69.28 98 GLU A CA 1
ATOM 723 C C . GLU A 1 98 ? 53.449 52.873 4.078 1.00 71.88 98 GLU A C 1
ATOM 724 O O . GLU A 1 98 ? 53.100 51.700 3.914 1.00 74.23 98 GLU A O 1
ATOM 730 N N . GLY A 1 99 ? 52.973 53.659 5.025 1.00 80.06 99 GLY A N 1
ATOM 731 C CA . GLY A 1 99 ? 51.665 53.452 5.611 1.00 72.32 99 GLY A CA 1
ATOM 732 C C . GLY A 1 99 ? 51.361 54.618 6.517 1.00 80.35 99 GLY A C 1
ATOM 733 O O . GLY A 1 99 ? 52.066 55.631 6.510 1.00 83.77 99 GLY A O 1
ATOM 734 N N . ASN A 1 100 ? 50.291 54.477 7.281 1.00 90.45 100 ASN A N 1
ATOM 735 C CA . ASN A 1 100 ? 50.218 55.210 8.530 1.00 80.45 100 ASN A CA 1
ATOM 736 C C . ASN A 1 100 ? 50.848 54.322 9.594 1.00 73.65 100 ASN A C 1
ATOM 737 O O . ASN A 1 100 ? 51.358 53.237 9.295 1.00 78.82 100 ASN A O 1
ATOM 742 N N . ASP A 1 101 ? 50.830 54.783 10.842 1.00 67.20 101 ASP A N 1
ATOM 743 C CA . ASP A 1 101 ? 51.353 54.015 11.969 1.00 67.13 101 ASP A CA 1
ATOM 744 C C . ASP A 1 101 ? 52.771 53.517 11.690 1.00 66.71 101 ASP A C 1
ATOM 745 O O . ASP A 1 101 ? 53.088 52.335 11.844 1.00 67.76 101 ASP A O 1
ATOM 750 N N . LEU A 1 102 ? 53.625 54.433 11.248 1.00 62.64 102 LEU A N 1
ATOM 751 C CA . LEU A 1 102 ? 55.026 54.123 11.017 1.00 52.12 102 LEU A CA 1
ATOM 752 C C . LEU A 1 102 ? 55.808 54.292 12.314 1.00 49.28 102 LEU A C 1
ATOM 753 O O . LEU A 1 102 ? 55.380 54.993 13.233 1.00 61.48 102 LEU A O 1
ATOM 758 N N . PHE A 1 103 ? 56.965 53.637 12.383 1.00 49.83 103 PHE A N 1
ATOM 759 C CA . PHE A 1 103 ? 57.789 53.702 13.585 1.00 53.13 103 PHE A CA 1
ATOM 760 C C . PHE A 1 103 ? 58.295 55.125 13.792 1.00 57.44 103 PHE A C 1
ATOM 761 O O . PHE A 1 103 ? 58.939 55.697 12.906 1.00 65.82 103 PHE A O 1
ATOM 769 N N . ASN A 1 104 ? 57.996 55.700 14.954 1.00 50.82 104 ASN A N 1
ATOM 770 C CA . ASN A 1 104 ? 58.504 57.013 15.329 1.00 60.66 104 ASN A CA 1
ATOM 771 C C . ASN A 1 104 ? 59.053 56.933 16.744 1.00 59.22 104 ASN A C 1
ATOM 772 O O . ASN A 1 104 ? 58.335 56.538 17.670 1.00 62.04 104 ASN A O 1
ATOM 777 N N . ASN A 1 105 ? 60.325 57.299 16.906 1.00 59.55 105 ASN A N 1
ATOM 778 C CA . ASN A 1 105 ? 60.942 57.330 18.224 1.00 57.75 105 ASN A CA 1
ATOM 779 C C . ASN A 1 105 ? 60.444 58.492 19.072 1.00 51.82 105 ASN A C 1
ATOM 780 O O . ASN A 1 105 ? 60.722 58.521 20.275 1.00 60.60 105 ASN A O 1
ATOM 785 N N . GLY A 1 106 ? 59.724 59.447 18.477 1.00 53.31 106 GLY A N 1
ATOM 786 C CA . GLY A 1 106 ? 59.136 60.531 19.244 1.00 62.64 106 GLY A CA 1
ATOM 787 C C . GLY A 1 106 ? 57.932 60.115 20.059 1.00 65.08 106 GLY A C 1
ATOM 788 O O . GLY A 1 106 ? 57.583 60.803 21.024 1.00 69.41 106 GLY A O 1
ATOM 789 N N . TYR A 1 107 ? 57.278 59.013 19.680 1.00 65.25 107 TYR A N 1
ATOM 790 C CA . TYR A 1 107 ? 56.224 58.445 20.512 1.00 60.50 107 TYR A CA 1
ATOM 791 C C . TYR A 1 107 ? 56.765 58.088 21.891 1.00 52.66 107 TYR A C 1
ATOM 792 O O . TYR A 1 107 ? 56.082 58.274 22.905 1.00 48.08 107 TYR A O 1
ATOM 801 N N . ARG A 1 108 ? 58.003 57.585 21.941 1.00 46.69 108 ARG A N 1
ATOM 802 C CA . ARG A 1 108 ? 58.679 57.331 23.209 1.00 58.97 108 ARG A CA 1
ATOM 803 C C . ARG A 1 108 ? 58.715 58.578 24.083 1.00 67.56 108 ARG A C 1
ATOM 804 O O . ARG A 1 108 ? 58.522 58.498 25.302 1.00 73.96 108 ARG A O 1
ATOM 812 N N . TYR A 1 109 ? 58.970 59.740 23.473 1.00 63.24 109 TYR A N 1
ATOM 813 C CA . TYR A 1 109 ? 59.048 60.989 24.227 1.00 67.75 109 TYR A CA 1
ATOM 814 C C . TYR A 1 109 ? 57.727 61.299 24.918 1.00 58.52 109 TYR A C 1
ATOM 815 O O . TYR A 1 109 ? 57.696 61.615 26.113 1.00 59.06 109 TYR A O 1
ATOM 824 N N . LEU A 1 110 ? 56.622 61.225 24.171 1.00 51.49 110 LEU A N 1
ATOM 825 C CA . LEU A 1 110 ? 55.313 61.528 24.739 1.00 49.33 110 LEU A CA 1
ATOM 826 C C . LEU A 1 110 ? 54.960 60.571 25.870 1.00 58.37 110 LEU A C 1
ATOM 827 O O . LEU A 1 110 ? 54.255 60.953 26.812 1.00 60.82 110 LEU A O 1
ATOM 832 N N . ASN A 1 111 ? 55.437 59.326 25.793 1.00 47.65 111 ASN A N 1
ATOM 833 C CA . ASN A 1 111 ? 55.265 58.395 26.902 1.00 56.28 111 ASN A CA 1
ATOM 834 C C . ASN A 1 111 ? 55.992 58.893 28.145 1.00 53.51 111 ASN A C 1
ATOM 835 O O . ASN A 1 111 ? 55.436 58.885 29.249 1.00 60.53 111 ASN A O 1
ATOM 840 N N . TRP A 1 112 ? 57.243 59.335 27.978 1.00 59.01 112 TRP A N 1
ATOM 841 C CA . TRP A 1 112 ? 58.007 59.866 29.103 1.00 59.56 112 TRP A CA 1
ATOM 842 C C . TRP A 1 112 ? 57.327 61.080 29.721 1.00 49.21 112 TRP A C 1
ATOM 843 O O . TRP A 1 112 ? 57.455 61.312 30.928 1.00 48.67 112 TRP A O 1
ATOM 854 N N . LEU A 1 113 ? 56.603 61.860 28.912 1.00 43.16 113 LEU A N 1
ATOM 855 C CA . LEU A 1 113 ? 55.932 63.060 29.402 1.00 44.31 113 LEU A CA 1
ATOM 856 C C . LEU A 1 113 ? 55.040 62.769 30.603 1.00 52.22 113 LEU A C 1
ATOM 857 O O . LEU A 1 113 ? 54.879 63.624 31.481 1.00 59.74 113 LEU A O 1
ATOM 862 N N . ILE A 1 114 ? 54.452 61.574 30.658 1.00 49.37 114 ILE A N 1
ATOM 863 C CA . ILE A 1 114 ? 53.629 61.167 31.783 1.00 51.23 114 ILE A CA 1
ATOM 864 C C . ILE A 1 114 ? 54.319 60.120 32.653 1.00 55.99 114 ILE A C 1
ATOM 865 O O . ILE A 1 114 ? 54.065 60.074 33.863 1.00 57.66 114 ILE A O 1
ATOM 870 N N . ASP A 1 115 ? 55.205 59.301 32.080 1.00 55.01 115 ASP A N 1
ATOM 871 C CA . ASP A 1 115 ? 55.907 58.295 32.865 1.00 54.43 115 ASP A CA 1
ATOM 872 C C . ASP A 1 115 ? 56.935 58.930 33.788 1.00 59.88 115 ASP A C 1
ATOM 873 O O . ASP A 1 115 ? 57.124 58.471 34.920 1.00 54.88 115 ASP A O 1
ATOM 878 N N . VAL A 1 116 ? 57.608 59.987 33.331 1.00 59.91 116 VAL A N 1
ATOM 879 C CA . VAL A 1 116 ? 58.641 60.626 34.160 1.00 60.16 116 VAL A CA 1
ATOM 880 C C . VAL A 1 116 ? 58.062 61.182 35.459 1.00 57.35 116 VAL A C 1
ATOM 881 O O . VAL A 1 116 ? 58.592 60.853 36.534 1.00 54.95 116 VAL A O 1
ATOM 885 N N . PRO A 1 117 ? 56.976 61.970 35.455 1.00 55.22 117 PRO A N 1
ATOM 886 C CA . PRO A 1 117 ? 56.412 62.422 36.749 1.00 57.86 117 PRO A CA 1
ATOM 887 C C . PRO A 1 117 ? 56.022 61.280 37.665 1.00 60.08 117 PRO A C 1
ATOM 888 O O . PRO A 1 117 ? 56.280 61.357 38.872 1.00 67.45 117 PRO A O 1
ATOM 892 N N . MET A 1 118 ? 55.383 60.231 37.135 1.00 58.58 118 MET A N 1
ATOM 893 C CA . MET A 1 118 ? 55.014 59.090 37.974 1.00 55.53 118 MET A CA 1
ATOM 894 C C . MET A 1 118 ? 56.241 58.470 38.626 1.00 57.39 118 MET A C 1
ATOM 895 O O . MET A 1 118 ? 56.276 58.268 39.844 1.00 60.90 118 MET A O 1
ATOM 900 N N . LEU A 1 119 ? 57.258 58.158 37.820 1.00 60.76 119 LEU A N 1
ATOM 901 C CA . LEU A 1 119 ? 58.496 57.611 38.364 1.00 67.58 119 LEU A CA 1
ATOM 902 C C . LEU A 1 119 ? 59.150 58.579 39.341 1.00 62.31 119 LEU A C 1
ATOM 903 O O . LEU A 1 119 ? 59.858 58.153 40.262 1.00 64.55 119 LEU A O 1
ATOM 908 N N . LEU A 1 120 ? 58.922 59.879 39.158 1.00 56.20 120 LEU A N 1
ATOM 909 C CA . LEU A 1 120 ? 59.426 60.869 40.102 1.00 58.30 120 LEU A CA 1
ATOM 910 C C . LEU A 1 120 ? 58.531 60.968 41.333 1.00 60.05 120 LEU A C 1
ATOM 911 O O . LEU A 1 120 ? 59.026 61.160 42.448 1.00 65.94 120 LEU A O 1
ATOM 916 N N . PHE A 1 121 ? 57.215 60.835 41.146 1.00 64.11 121 PHE A N 1
ATOM 917 C CA . PHE A 1 121 ? 56.280 60.979 42.259 1.00 61.30 121 PHE A CA 1
ATOM 918 C C . PHE A 1 121 ? 56.385 59.814 43.231 1.00 63.44 121 PHE A C 1
ATOM 919 O O . PHE A 1 121 ? 56.435 60.014 44.451 1.00 68.25 121 PHE A O 1
ATOM 927 N N . GLN A 1 122 ? 56.405 58.585 42.709 1.00 57.93 122 GLN A N 1
ATOM 928 C CA . GLN A 1 122 ? 56.218 57.411 43.554 1.00 66.93 122 GLN A CA 1
ATOM 929 C C . GLN A 1 122 ? 57.301 57.264 44.612 1.00 65.95 122 GLN A C 1
ATOM 930 O O . GLN A 1 122 ? 57.084 56.563 45.605 1.00 66.85 122 GLN A O 1
ATOM 936 N N . ILE A 1 123 ? 58.456 57.905 44.437 1.00 61.34 123 ILE A N 1
ATOM 937 C CA . ILE A 1 123 ? 59.444 57.869 45.509 1.00 66.49 123 ILE A CA 1
ATOM 938 C C . ILE A 1 123 ? 59.039 58.799 46.644 1.00 69.88 123 ILE A C 1
ATOM 939 O O . ILE A 1 123 ? 59.362 58.540 47.809 1.00 66.09 123 ILE A O 1
ATOM 944 N N . LEU A 1 124 ? 58.323 59.882 46.338 1.00 64.42 124 LEU A N 1
ATOM 945 C CA . LEU A 1 124 ? 57.801 60.745 47.388 1.00 71.39 124 LEU A CA 1
ATOM 946 C C . LEU A 1 124 ? 56.732 60.045 48.217 1.00 76.94 124 LEU A C 1
ATOM 947 O O . LEU A 1 124 ? 56.513 60.419 49.374 1.00 87.10 124 LEU A O 1
ATOM 952 N N . PHE A 1 125 ? 56.062 59.041 47.646 1.00 73.42 125 PHE A N 1
ATOM 953 C CA . PHE A 1 125 ? 55.096 58.247 48.390 1.00 75.87 125 PHE A CA 1
ATOM 954 C C . PHE A 1 125 ? 55.762 57.169 49.232 1.00 74.83 125 PHE A C 1
ATOM 955 O O . PHE A 1 125 ? 55.156 56.686 50.194 1.00 83.06 125 PHE A O 1
ATOM 963 N N . VAL A 1 126 ? 56.988 56.784 48.892 1.00 70.60 126 VAL A N 1
ATOM 964 C CA . VAL A 1 126 ? 57.756 55.864 49.722 1.00 72.40 126 VAL A CA 1
ATOM 965 C C . VAL A 1 126 ? 58.545 56.613 50.783 1.00 71.85 126 VAL A C 1
ATOM 966 O O . VAL A 1 126 ? 58.592 56.195 51.943 1.00 74.23 126 VAL A O 1
ATOM 970 N N . VAL A 1 127 ? 59.157 57.727 50.398 1.00 73.56 127 VAL A N 1
ATOM 971 C CA . VAL A 1 127 ? 60.180 58.396 51.192 1.00 71.82 127 VAL A CA 1
ATOM 972 C C . VAL A 1 127 ? 59.582 59.624 51.866 1.00 71.20 127 VAL A C 1
ATOM 973 O O . VAL A 1 127 ? 58.877 60.417 51.228 1.00 69.17 127 VAL A O 1
ATOM 977 N N . THR A 1 128 ? 59.865 59.779 53.158 1.00 72.46 128 THR A N 1
ATOM 978 C CA . THR A 1 128 ? 59.413 60.934 53.921 1.00 80.90 128 THR A CA 1
ATOM 979 C C . THR A 1 128 ? 60.263 62.158 53.591 1.00 82.83 128 THR A C 1
ATOM 980 O O . THR A 1 128 ? 61.446 62.047 53.257 1.00 85.95 128 THR A O 1
ATOM 984 N N . LEU A 1 129 ? 59.647 63.332 53.684 1.00 82.75 129 LEU A N 1
ATOM 985 C CA . LEU A 1 129 ? 60.339 64.597 53.479 1.00 88.25 129 LEU A CA 1
ATOM 986 C C . LEU A 1 129 ? 60.603 65.262 54.823 1.00 90.49 129 LEU A C 1
ATOM 987 O O . LEU A 1 129 ? 59.665 65.559 55.570 1.00 96.10 129 LEU A O 1
ATOM 992 N N . THR A 1 130 ? 61.876 65.493 55.124 1.00 92.04 130 THR A N 1
ATOM 993 C CA . THR A 1 130 ? 62.283 66.261 56.292 1.00 90.41 130 THR A CA 1
ATOM 994 C C . THR A 1 130 ? 62.862 67.588 5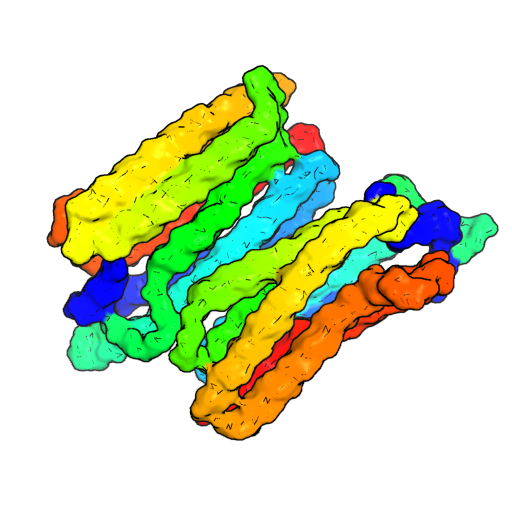5.815 1.00 96.10 130 THR A C 1
ATOM 995 O O . THR A 1 130 ? 63.661 67.614 54.877 1.00 94.90 130 THR A O 1
ATOM 999 N N . LYS A 1 131 ? 62.427 68.680 56.450 1.00 97.49 131 LYS A N 1
ATOM 1000 C CA . LYS A 1 131 ? 62.791 70.064 56.114 1.00 89.39 131 LYS A CA 1
ATOM 1001 C C . LYS A 1 131 ? 62.488 70.416 54.655 1.00 95.08 131 LYS A C 1
ATOM 1002 O O . LYS A 1 131 ? 63.103 71.318 54.077 1.00 90.24 131 LYS A O 1
ATOM 1008 N N . SER A 1 132 ? 61.506 69.741 54.060 1.00 98.12 132 SER A N 1
ATOM 1009 C CA . SER A 1 132 ? 60.970 70.119 52.759 1.00 93.96 132 SER A CA 1
ATOM 1010 C C . SER A 1 132 ? 59.510 69.698 52.697 1.00 89.53 132 SER A C 1
ATOM 1011 O O . SER A 1 132 ? 59.149 68.636 53.207 1.00 79.44 132 SER A O 1
ATOM 1014 N N . ASN A 1 133 ? 58.671 70.531 52.081 1.00 88.99 133 ASN A N 1
ATOM 1015 C CA . ASN A 1 133 ? 57.248 70.222 51.991 1.00 87.83 133 ASN A CA 1
ATOM 1016 C C . ASN A 1 133 ? 56.956 69.417 50.732 1.00 90.92 133 ASN A C 1
ATOM 1017 O O . ASN A 1 133 ? 57.499 69.693 49.658 1.00 79.78 133 ASN A O 1
ATOM 1022 N N . PHE A 1 134 ? 56.091 68.411 50.890 1.00 90.19 134 PHE A N 1
ATOM 1023 C CA . PHE A 1 134 ? 55.769 67.488 49.807 1.00 77.86 134 PHE A CA 1
ATOM 1024 C C . PHE A 1 134 ? 55.284 68.219 48.562 1.00 75.62 134 PHE A C 1
ATOM 1025 O O . PHE A 1 134 ? 55.604 67.822 47.435 1.00 82.56 134 PHE A O 1
ATOM 1033 N N . SER A 1 135 ? 54.527 69.301 48.747 1.00 74.83 135 SER A N 1
ATOM 1034 C CA . SER A 1 135 ? 53.912 69.993 47.619 1.00 88.07 135 SER A CA 1
ATOM 1035 C C . SER A 1 135 ? 54.963 70.564 46.671 1.00 84.73 135 SER A C 1
ATOM 1036 O O . SER A 1 135 ? 54.982 70.237 45.479 1.00 78.47 135 SER A O 1
ATOM 1039 N N . SER A 1 136 ? 55.852 71.421 47.187 1.00 88.54 136 SER A N 1
ATOM 1040 C CA . SER A 1 136 ? 56.812 72.108 46.323 1.00 78.26 136 SER A CA 1
ATOM 1041 C C . SER A 1 136 ? 57.719 71.122 45.599 1.00 73.06 136 SER A C 1
ATOM 1042 O O . SER A 1 136 ? 57.993 71.284 44.403 1.00 74.22 136 SER A O 1
ATOM 1045 N N . ILE A 1 137 ? 58.201 70.098 46.308 1.00 75.10 137 ILE A N 1
ATOM 1046 C CA . ILE A 1 137 ? 59.063 69.095 45.683 1.00 80.51 137 ILE A CA 1
ATOM 1047 C C . ILE A 1 137 ? 58.328 68.413 44.538 1.00 84.72 137 ILE A C 1
ATOM 1048 O O . ILE A 1 137 ? 58.803 68.385 43.396 1.00 85.77 137 ILE A O 1
ATOM 1053 N N . ARG A 1 138 ? 57.153 67.853 44.835 1.00 74.30 138 ARG A N 1
ATOM 1054 C CA . ARG A 1 138 ? 56.317 67.253 43.801 1.00 71.01 138 ARG A CA 1
ATOM 1055 C C . ARG A 1 138 ? 56.007 68.247 42.688 1.00 78.67 138 ARG A C 1
ATOM 1056 O O . ARG A 1 138 ? 56.040 67.896 41.503 1.00 86.00 138 ARG A O 1
ATOM 1064 N N . ASN A 1 139 ? 55.713 69.498 43.052 1.00 75.56 139 ASN A N 1
ATOM 1065 C CA . ASN A 1 139 ? 55.331 70.491 42.054 1.00 78.42 139 ASN A CA 1
ATOM 1066 C C . ASN A 1 139 ? 56.508 70.870 41.163 1.00 75.90 139 ASN A C 1
ATOM 1067 O O . ASN A 1 139 ? 56.335 71.086 39.957 1.00 73.61 139 ASN A O 1
ATOM 1072 N N . GLN A 1 140 ? 57.710 70.961 41.735 1.00 72.10 140 GLN A N 1
ATOM 1073 C CA . GLN A 1 140 ? 58.882 71.286 40.929 1.00 73.11 140 GLN A CA 1
ATOM 1074 C C . GLN A 1 140 ? 59.322 70.095 40.087 1.00 76.79 140 GLN A C 1
ATOM 1075 O O . GLN A 1 140 ? 59.782 70.273 38.953 1.00 75.25 140 GLN A O 1
ATOM 1081 N N . PHE A 1 141 ? 59.203 68.881 40.634 1.00 73.84 141 PHE A N 1
ATOM 1082 C CA . PHE A 1 141 ? 59.354 67.670 39.833 1.00 70.17 141 PHE A CA 1
ATOM 1083 C C . PHE A 1 141 ? 58.520 67.755 38.565 1.00 70.89 141 PHE A C 1
ATOM 1084 O O . P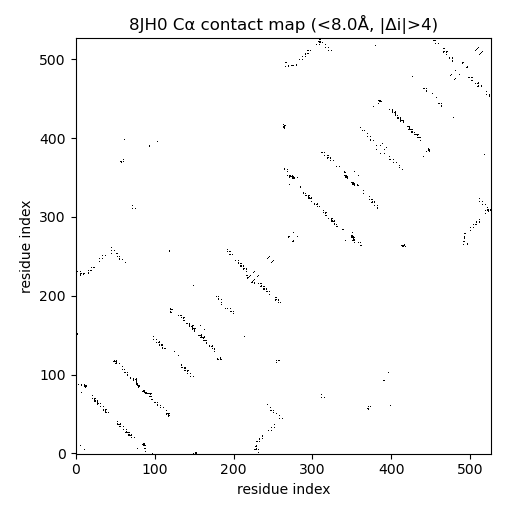HE A 1 141 ? 59.023 67.559 37.452 1.00 77.15 141 PHE A O 1
ATOM 1092 N N . TRP A 1 142 ? 57.232 68.058 38.729 1.00 63.24 142 TRP A N 1
ATOM 1093 C CA . TRP A 1 142 ? 56.287 68.049 37.619 1.00 74.37 142 TRP A CA 1
ATOM 1094 C C . TRP A 1 142 ? 56.707 69.019 36.521 1.00 73.02 142 TRP A C 1
ATOM 1095 O O . TRP A 1 142 ? 56.866 68.631 35.360 1.00 71.61 142 TRP A O 1
ATOM 1106 N N . ILE A 1 143 ? 56.901 70.291 36.877 1.00 73.78 143 ILE A N 1
ATOM 1107 C CA . ILE A 1 143 ? 57.181 71.315 35.872 1.00 76.85 143 ILE A CA 1
ATOM 1108 C C . ILE A 1 143 ? 58.529 71.070 35.201 1.00 70.50 143 ILE A C 1
ATOM 1109 O O . ILE A 1 143 ? 58.664 71.215 33.980 1.00 58.84 143 ILE A O 1
ATOM 1114 N N . SER A 1 144 ? 59.544 70.693 35.981 1.00 70.03 144 SER A N 1
ATOM 1115 C CA . SER A 1 144 ? 60.885 70.525 35.428 1.00 61.63 144 SER A CA 1
ATOM 1116 C C . SER A 1 144 ? 60.965 69.301 34.523 1.00 68.15 144 SER A C 1
ATOM 1117 O O . SER A 1 144 ? 61.401 69.400 33.369 1.00 64.17 144 SER A O 1
ATOM 1120 N N . GLY A 1 145 ? 60.556 68.136 35.033 1.00 72.71 145 GLY A N 1
ATOM 1121 C CA . GLY A 1 145 ? 60.560 66.935 34.211 1.00 63.11 145 GLY A CA 1
ATOM 1122 C C . GLY A 1 145 ? 59.721 67.087 32.958 1.00 61.13 145 GLY A C 1
ATOM 1123 O O . GLY A 1 145 ? 60.130 66.673 31.870 1.00 55.31 145 GLY A O 1
ATOM 1124 N N . THR A 1 146 ? 58.536 67.690 33.091 1.00 56.89 146 THR A N 1
ATOM 1125 C CA . THR A 1 146 ? 57.724 67.992 31.917 1.00 65.28 146 THR A CA 1
ATOM 1126 C C . THR A 1 146 ? 58.441 68.970 30.999 1.00 64.59 146 THR A C 1
ATOM 1127 O O . THR A 1 146 ? 58.461 68.786 29.777 1.00 55.41 146 THR A O 1
ATOM 1131 N N . GLY A 1 147 ? 59.046 70.015 31.573 1.00 78.62 147 GLY A N 1
ATOM 1132 C CA . GLY A 1 147 ? 59.831 70.941 30.775 1.00 65.63 147 GLY A CA 1
ATOM 1133 C C . GLY A 1 147 ? 61.053 70.295 30.156 1.00 61.93 147 GLY A C 1
ATOM 1134 O O . GLY A 1 147 ? 61.472 70.676 29.059 1.00 56.74 147 GLY A O 1
ATOM 1135 N N . MET A 1 148 ? 61.642 69.316 30.846 1.00 54.64 148 MET A N 1
ATOM 1136 C CA . MET A 1 148 ? 62.760 68.570 30.276 1.00 58.86 148 MET A CA 1
ATOM 1137 C C . MET A 1 148 ? 62.333 67.818 29.024 1.00 65.17 148 MET A C 1
ATOM 1138 O O . MET A 1 148 ? 63.021 67.851 27.997 1.00 71.15 148 MET A O 1
ATOM 1143 N N . ILE A 1 149 ? 61.187 67.141 29.089 1.00 60.98 149 ILE A N 1
ATOM 1144 C CA . ILE A 1 149 ? 60.782 66.261 27.999 1.00 61.50 149 ILE A CA 1
ATOM 1145 C C . ILE A 1 149 ? 60.269 67.058 26.806 1.00 58.00 149 ILE A C 1
ATOM 1146 O O . ILE A 1 149 ? 60.553 66.711 25.655 1.00 65.13 149 ILE A O 1
ATOM 1151 N N . VAL A 1 150 ? 59.518 68.137 27.048 1.00 61.65 150 VAL A N 1
ATOM 1152 C CA . VAL A 1 150 ? 58.898 68.866 25.941 1.00 69.13 150 VAL A CA 1
ATOM 1153 C C . VAL A 1 150 ? 59.962 69.514 25.061 1.00 63.99 150 VAL A C 1
ATOM 1154 O O . VAL A 1 150 ? 59.898 69.437 23.829 1.00 69.63 150 VAL A O 1
ATOM 1158 N N . THR A 1 151 ? 60.960 70.154 25.675 1.00 62.73 151 THR A N 1
ATOM 1159 C CA . THR A 1 151 ? 61.999 70.808 24.887 1.00 73.56 151 THR A CA 1
ATOM 1160 C C . THR A 1 151 ? 62.939 69.782 24.267 1.00 67.33 151 THR A C 1
ATOM 1161 O O . THR A 1 151 ? 63.389 69.954 23.128 1.00 68.00 151 THR A O 1
ATOM 1165 N N . GLY A 1 152 ? 63.244 68.708 25.000 1.00 65.09 152 GLY A N 1
ATOM 1166 C CA . GLY A 1 152 ? 63.969 67.599 24.404 1.00 75.05 152 GLY A CA 1
ATOM 1167 C C . GLY A 1 152 ? 63.190 66.929 23.291 1.00 76.10 152 GLY A C 1
ATOM 1168 O O . GLY A 1 152 ? 63.777 66.457 22.313 1.00 80.03 152 GLY A O 1
ATOM 1169 N N . TYR A 1 153 ? 61.862 66.878 23.422 1.00 71.32 153 TYR A N 1
ATOM 1170 C CA . TYR A 1 153 ? 61.022 66.445 22.312 1.00 63.90 153 TYR A CA 1
ATOM 1171 C C . TYR A 1 153 ? 61.221 67.353 21.107 1.00 68.57 153 TYR A C 1
ATOM 1172 O O . TYR A 1 153 ? 61.380 66.870 19.981 1.00 75.91 153 TYR A O 1
ATOM 1181 N N . ILE A 1 154 ? 61.259 68.670 21.332 1.00 77.85 154 ILE A N 1
ATOM 1182 C CA . ILE A 1 154 ? 61.425 69.625 20.236 1.00 78.92 154 ILE A CA 1
ATOM 1183 C C . ILE A 1 154 ? 62.763 69.417 19.537 1.00 81.36 154 ILE A C 1
ATOM 1184 O O . ILE A 1 154 ? 62.845 69.413 18.303 1.00 84.11 154 ILE A O 1
ATOM 1189 N N . GLY A 1 155 ? 63.834 69.249 20.317 1.00 69.06 155 GLY A N 1
ATOM 1190 C CA . GLY A 1 155 ? 65.163 69.154 19.730 1.00 74.12 155 GLY A CA 1
ATOM 1191 C C . GLY A 1 155 ? 65.315 67.979 18.784 1.00 80.41 155 GLY A C 1
ATOM 1192 O O . GLY A 1 155 ? 65.995 68.078 17.760 1.00 83.05 155 GLY A O 1
ATOM 1193 N N . GLN A 1 156 ? 64.676 66.853 19.110 1.00 79.45 156 GLN A N 1
ATOM 1194 C CA . GLN A 1 156 ? 64.772 65.665 18.267 1.00 73.44 156 GLN A CA 1
ATOM 1195 C C . GLN A 1 156 ? 64.220 65.916 16.865 1.00 70.25 156 GLN A C 1
ATOM 1196 O O . GLN A 1 156 ? 64.662 65.278 15.903 1.00 83.47 156 GLN A O 1
ATOM 1202 N N . PHE A 1 157 ? 63.272 66.850 16.724 1.00 66.13 157 PHE A N 1
ATOM 1203 C CA . PHE A 1 157 ? 62.759 67.193 15.399 1.00 72.40 157 PHE A CA 1
ATOM 1204 C C . PHE A 1 157 ? 63.861 67.722 14.496 1.00 77.11 157 PHE A C 1
ATOM 1205 O O . PHE A 1 157 ? 63.769 67.613 13.266 1.00 68.90 157 PHE A O 1
ATOM 1213 N N . TYR A 1 158 ? 64.902 68.307 15.081 1.00 86.23 158 TYR A N 1
ATOM 1214 C CA . TYR A 1 158 ? 66.029 68.847 14.337 1.00 86.98 158 TYR A CA 1
ATOM 1215 C C . TYR A 1 158 ? 67.250 67.938 14.420 1.00 90.19 158 TYR A C 1
ATOM 1216 O O . TYR A 1 158 ? 68.381 68.397 14.233 1.00 92.76 158 TYR A O 1
ATOM 1225 N N . GLU A 1 159 ? 67.023 66.648 14.681 1.00 81.70 159 GLU A N 1
ATOM 1226 C CA . GLU A 1 159 ? 68.103 65.681 14.828 1.00 80.27 159 GLU A CA 1
ATOM 1227 C C . GLU A 1 159 ? 68.976 65.602 13.583 1.00 89.05 159 GLU A C 1
ATOM 1228 O O . GLU A 1 159 ? 70.168 65.286 13.681 1.00 93.55 159 GLU A O 1
ATOM 1234 N N . VAL A 1 160 ? 68.411 65.879 12.409 1.00 91.53 160 VAL A N 1
ATOM 1235 C CA . VAL A 1 160 ? 69.132 65.690 11.156 1.00 83.09 160 VAL A CA 1
ATOM 1236 C C . VAL A 1 160 ? 69.069 66.947 10.298 1.00 82.46 160 VAL A C 1
ATOM 1237 O O . VAL A 1 160 ? 70.067 67.342 9.684 1.00 90.79 160 VAL A O 1
ATOM 1241 N N . THR A 1 161 ? 67.898 67.586 10.247 1.00 78.52 161 THR A N 1
ATOM 1242 C CA . THR A 1 161 ? 67.722 68.727 9.355 1.00 86.54 161 THR A CA 1
ATOM 1243 C C . THR A 1 161 ? 68.455 69.965 9.855 1.00 89.82 161 THR A C 1
ATOM 1244 O O . THR A 1 161 ? 68.857 70.809 9.048 1.00 95.25 161 THR A O 1
ATOM 1248 N N . ASP A 1 162 ? 68.637 70.098 11.171 1.00 93.22 162 ASP A N 1
ATOM 1249 C CA . ASP A 1 162 ? 69.217 71.319 11.739 1.00 91.09 162 ASP A CA 1
ATOM 1250 C C . ASP A 1 162 ? 69.916 70.951 13.050 1.00 88.60 162 ASP A C 1
ATOM 1251 O O . ASP A 1 162 ? 69.319 71.025 14.125 1.00 91.42 162 ASP A O 1
ATOM 1256 N N . LEU A 1 163 ? 71.195 70.577 12.946 1.00 90.53 163 LEU A N 1
ATOM 1257 C CA . LEU A 1 163 ? 71.965 70.197 14.127 1.00 94.27 163 LEU A CA 1
ATOM 1258 C C . LEU A 1 163 ? 72.130 71.352 15.110 1.00 96.23 163 LEU A C 1
ATOM 1259 O O . LEU A 1 163 ? 72.363 71.111 16.300 1.00 92.86 163 LEU A O 1
ATOM 1264 N N . THR A 1 164 ? 72.000 72.598 14.646 1.00 92.87 164 THR A N 1
ATOM 1265 C CA . THR A 1 164 ? 72.184 73.743 15.534 1.00 98.11 164 THR A CA 1
ATOM 1266 C C . THR A 1 164 ? 71.002 73.907 16.484 1.00 95.16 164 THR A C 1
ATOM 1267 O O . THR A 1 164 ? 71.194 74.155 17.680 1.00 90.51 164 THR A O 1
ATOM 1271 N N . MET A 1 165 ? 69.773 73.777 15.974 1.00 94.64 165 MET A N 1
ATOM 1272 C CA . MET A 1 165 ? 68.602 73.807 16.848 1.00 84.82 165 MET A CA 1
ATOM 1273 C C . MET A 1 165 ? 68.565 72.576 17.743 1.00 87.11 165 MET A C 1
ATOM 1274 O O . MET A 1 165 ? 68.187 72.662 18.917 1.00 85.34 165 MET A O 1
ATOM 1279 N N . PHE A 1 166 ? 68.953 71.423 17.193 1.00 86.36 166 PHE A N 1
ATOM 1280 C CA . PHE A 1 166 ? 69.129 70.204 17.976 1.00 73.80 166 PHE A CA 1
ATOM 1281 C C . PHE A 1 166 ? 70.039 70.438 19.175 1.00 78.68 166 PHE A C 1
ATOM 1282 O O . PHE A 1 166 ? 69.881 69.787 20.215 1.00 79.42 166 PHE A O 1
ATOM 1290 N N . ALA A 1 167 ? 70.976 71.382 19.059 1.00 88.00 167 ALA A N 1
ATOM 1291 C CA . ALA A 1 167 ? 71.897 71.686 20.149 1.00 85.43 167 ALA A CA 1
ATOM 1292 C C . ALA A 1 167 ? 71.236 72.554 21.216 1.00 79.57 167 ALA A C 1
ATOM 1293 O O . ALA A 1 167 ? 71.209 72.187 22.395 1.00 84.72 167 ALA A O 1
ATOM 1295 N N . ILE A 1 168 ? 70.696 73.712 20.817 1.00 79.50 168 ILE A N 1
ATOM 1296 C CA . ILE A 1 168 ? 70.150 74.657 21.794 1.00 80.34 168 ILE A CA 1
ATOM 1297 C C . ILE A 1 168 ? 68.987 74.031 22.557 1.00 80.93 168 ILE A C 1
ATOM 1298 O O . ILE A 1 168 ? 68.940 74.078 23.792 1.00 86.43 168 ILE A O 1
ATOM 1303 N N . TRP A 1 169 ? 68.037 73.427 21.837 1.00 81.42 169 TRP A N 1
ATOM 1304 C CA . TRP A 1 169 ? 66.882 72.823 22.496 1.00 66.41 169 TRP A CA 1
ATOM 1305 C C . TRP A 1 169 ? 67.300 71.657 23.381 1.00 68.02 169 TRP A C 1
ATOM 1306 O O . TRP A 1 169 ? 66.834 71.532 24.520 1.00 69.28 169 TRP A O 1
ATOM 1317 N N . GLY A 1 170 ? 68.179 70.788 22.876 1.00 60.19 170 GLY A N 1
ATOM 1318 C CA . GLY A 1 170 ? 68.663 69.677 23.675 1.00 63.99 170 GLY A CA 1
ATOM 1319 C C . GLY A 1 170 ? 69.483 70.102 24.873 1.00 78.03 170 GLY A C 1
ATOM 1320 O O . GLY A 1 170 ? 69.609 69.332 25.831 1.00 71.97 170 GLY A O 1
ATOM 1321 N N . ALA A 1 171 ? 70.043 71.312 24.841 1.00 85.56 171 ALA A N 1
ATOM 1322 C CA . ALA A 1 171 ? 70.808 71.802 25.979 1.00 76.45 171 ALA A CA 1
ATOM 1323 C C . ALA A 1 171 ? 69.905 72.465 27.010 1.00 74.09 171 ALA A C 1
ATOM 1324 O O . ALA A 1 171 ? 70.158 72.365 28.215 1.00 77.21 171 ALA A O 1
ATOM 1326 N N . ILE A 1 172 ? 68.850 73.146 26.556 1.00 74.00 172 ILE A N 1
ATOM 1327 C CA . ILE A 1 172 ? 67.887 73.735 27.483 1.00 68.50 172 ILE A CA 1
ATOM 1328 C C . ILE A 1 172 ? 67.288 72.660 28.381 1.00 67.86 172 ILE A C 1
ATOM 1329 O O . ILE A 1 172 ? 67.069 72.879 29.579 1.00 67.00 172 ILE A O 1
ATOM 1334 N N . SER A 1 173 ? 67.041 71.473 27.822 1.00 72.99 173 SER A N 1
ATOM 1335 C CA . SER A 1 173 ? 66.444 70.383 28.586 1.00 78.42 173 SER A CA 1
ATOM 1336 C C . SER A 1 173 ? 67.427 69.736 29.552 1.00 79.80 173 SER A C 1
ATOM 1337 O O . SER A 1 173 ? 67.017 69.276 30.622 1.00 79.97 173 SER A O 1
ATOM 1340 N N . THR A 1 174 ? 68.715 69.673 29.199 1.00 81.47 174 THR A N 1
ATOM 1341 C CA . THR A 1 174 ? 69.661 68.997 30.075 1.00 84.89 174 THR A CA 1
ATOM 1342 C C . THR A 1 174 ? 69.933 69.799 31.342 1.00 80.22 174 THR A C 1
ATOM 1343 O O . THR A 1 174 ? 70.443 69.236 32.315 1.00 71.82 174 THR A O 1
ATOM 1347 N N . VAL A 1 175 ? 69.599 71.092 31.360 1.00 72.66 175 VAL A N 1
ATOM 1348 C CA . VAL A 1 175 ? 69.605 71.814 32.627 1.00 80.34 175 VAL A CA 1
ATOM 1349 C C . VAL A 1 175 ? 68.304 71.552 33.382 1.00 75.53 175 VAL A C 1
ATOM 1350 O O . VAL A 1 175 ? 68.296 71.523 34.618 1.00 79.63 175 VAL A O 1
ATOM 1354 N N . PHE A 1 176 ? 67.197 71.341 32.660 1.00 73.35 176 PHE A N 1
ATOM 1355 C CA . PHE A 1 176 ? 65.983 70.844 33.295 1.00 68.52 176 PHE A CA 1
ATOM 1356 C C . PHE A 1 176 ? 66.216 69.458 33.876 1.00 70.49 176 PHE A C 1
ATOM 1357 O O . PHE A 1 176 ? 65.681 69.118 34.938 1.00 67.54 176 PHE A O 1
ATOM 1365 N N . PHE A 1 177 ? 67.009 68.641 33.181 1.00 69.08 177 PHE A N 1
ATOM 1366 C CA . PHE A 1 177 ? 67.500 67.397 33.761 1.00 67.88 177 PHE A CA 1
ATOM 1367 C C . PHE A 1 177 ? 68.261 67.675 35.050 1.00 78.40 177 PHE A C 1
ATOM 1368 O O . PHE A 1 177 ? 67.922 67.145 36.113 1.00 77.04 177 PHE A O 1
ATOM 1376 N N . PHE A 1 178 ? 69.286 68.532 34.974 1.00 82.22 178 PHE A N 1
ATOM 1377 C CA . PHE A 1 178 ? 70.083 68.850 36.154 1.00 74.87 178 PHE A CA 1
ATOM 1378 C C . PHE A 1 178 ? 69.219 69.386 37.289 1.00 76.49 178 PHE A C 1
ATOM 1379 O O . PHE A 1 178 ? 69.565 69.219 38.464 1.00 77.82 178 PHE A O 1
ATOM 1387 N N . HIS A 1 179 ? 68.092 70.021 36.960 1.00 76.47 179 HIS A N 1
ATOM 1388 C CA . HIS A 1 179 ? 67.121 70.383 37.986 1.00 74.19 179 HIS A CA 1
ATOM 1389 C C . HIS A 1 179 ? 66.556 69.137 38.656 1.00 78.99 179 HIS A C 1
ATOM 1390 O O . HIS A 1 179 ? 66.471 69.066 39.887 1.00 79.36 179 HIS A O 1
ATOM 1397 N N . ILE A 1 180 ? 66.173 68.136 37.853 1.00 78.00 180 ILE A N 1
ATOM 1398 C CA . ILE A 1 180 ? 65.621 66.891 38.390 1.00 78.34 180 ILE A CA 1
ATOM 1399 C C . ILE A 1 180 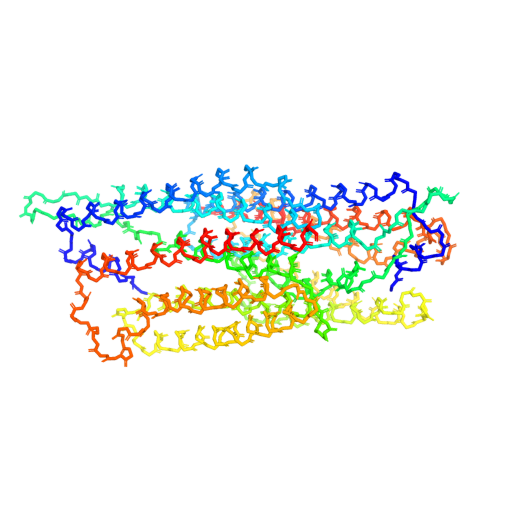? 66.572 66.289 39.414 1.00 73.70 180 ILE A C 1
ATOM 1400 O O . ILE A 1 180 ? 66.183 65.977 40.545 1.00 77.07 180 ILE A O 1
ATOM 1405 N N . LEU A 1 181 ? 67.843 66.128 39.032 1.00 75.15 181 LEU A N 1
ATOM 1406 C CA . LEU A 1 181 ? 68.811 65.519 39.936 1.00 76.73 181 LEU A CA 1
ATOM 1407 C C . LEU A 1 181 ? 69.061 66.391 41.157 1.00 76.85 181 LEU A C 1
ATOM 1408 O O . LEU A 1 181 ? 69.438 65.881 42.217 1.00 72.15 181 LEU A O 1
ATOM 1413 N N . TRP A 1 182 ? 68.855 67.705 41.030 1.00 74.50 182 TRP A N 1
ATOM 1414 C CA . TRP A 1 182 ? 69.045 68.618 42.150 1.00 81.72 182 TRP A CA 1
ATOM 1415 C C . TRP A 1 182 ? 67.859 68.624 43.106 1.00 84.09 182 TRP A C 1
ATOM 1416 O O . TRP A 1 182 ? 68.025 68.976 44.277 1.00 85.51 182 TRP A O 1
ATOM 1427 N N . LEU A 1 183 ? 66.670 68.250 42.638 1.00 82.76 183 LEU A N 1
ATOM 1428 C CA . LEU A 1 183 ? 65.533 68.061 43.529 1.00 80.19 183 LEU A CA 1
ATOM 1429 C C . LEU A 1 183 ? 65.448 66.632 44.036 1.00 71.08 183 LEU A C 1
ATOM 1430 O O . LEU A 1 183 ? 64.939 66.394 45.137 1.00 69.03 183 LEU A O 1
ATOM 1435 N N . MET A 1 184 ? 65.962 65.685 43.253 1.00 74.46 184 MET A N 1
ATOM 1436 C CA . MET A 1 184 ? 65.915 64.277 43.621 1.00 76.80 184 MET A CA 1
ATOM 1437 C C . MET A 1 184 ? 66.917 63.950 44.720 1.00 73.38 184 MET A C 1
ATOM 1438 O O . MET A 1 184 ? 66.660 63.070 45.551 1.00 70.31 184 MET A O 1
ATOM 1443 N N . LYS A 1 185 ? 68.061 64.640 44.736 1.00 78.68 185 LYS A N 1
ATOM 1444 C CA . LYS A 1 185 ? 69.111 64.318 45.696 1.00 82.54 185 LYS A CA 1
ATOM 1445 C C . LYS A 1 185 ? 68.616 64.488 47.126 1.00 87.80 185 LYS A C 1
ATOM 1446 O O . LYS A 1 185 ? 68.848 63.624 47.980 1.00 87.12 185 LYS A O 1
ATOM 1452 N N . LYS A 1 186 ? 67.934 65.603 47.406 1.00 90.59 186 LYS A N 1
ATOM 1453 C CA . LYS A 1 186 ? 67.440 65.844 48.758 1.00 89.09 186 LYS A CA 1
ATOM 1454 C C . LYS A 1 186 ? 66.359 64.840 49.137 1.00 88.07 186 LYS A C 1
ATOM 1455 O O . LYS A 1 186 ? 66.279 64.422 50.297 1.00 91.97 186 LYS A O 1
ATOM 1461 N N . VAL A 1 187 ? 65.513 64.451 48.176 1.00 81.37 187 VAL A N 1
ATOM 1462 C CA . VAL A 1 187 ? 64.538 63.389 48.422 1.00 79.34 187 VAL A CA 1
ATOM 1463 C C . VAL A 1 187 ? 65.244 62.145 48.942 1.00 84.33 187 VAL A C 1
ATOM 1464 O O . VAL A 1 187 ? 64.845 61.554 49.952 1.00 82.02 187 VAL A O 1
ATOM 1468 N N . ILE A 1 188 ? 66.317 61.738 48.259 1.00 86.11 188 ILE A N 1
ATOM 1469 C CA . ILE A 1 188 ? 67.123 60.614 48.728 1.00 88.65 188 ILE A CA 1
ATOM 1470 C C . ILE A 1 188 ? 67.733 60.935 50.080 1.00 93.36 188 ILE A C 1
ATOM 1471 O O . ILE A 1 188 ? 67.607 60.165 51.038 1.00 92.41 188 ILE A O 1
ATOM 1476 N N . ASP A 1 189 ? 68.391 62.090 50.176 1.00 83.57 189 ASP A N 1
ATOM 1477 C CA . ASP A 1 189 ? 69.118 62.454 51.385 1.00 86.31 189 ASP A CA 1
ATOM 1478 C C . ASP A 1 189 ? 68.184 62.539 52.587 1.00 89.68 189 ASP A C 1
ATOM 1479 O O . ASP A 1 189 ? 68.362 61.825 53.580 1.00 89.15 189 ASP A O 1
ATOM 1484 N N . GLU A 1 190 ? 67.171 63.408 52.508 1.00 90.67 190 GLU A N 1
ATOM 1485 C CA . GLU A 1 190 ? 66.294 63.634 53.654 1.00 93.41 190 GLU A CA 1
ATOM 1486 C C . GLU A 1 190 ? 65.527 62.373 54.026 1.00 95.22 190 GLU A C 1
ATOM 1487 O O . GLU A 1 190 ? 65.315 62.095 55.212 1.00 101.78 190 GLU A O 1
ATOM 1493 N N . GLY A 1 191 ? 65.102 61.597 53.032 1.00 91.53 191 GLY A N 1
ATOM 1494 C CA . GLY A 1 191 ? 64.423 60.354 53.326 1.00 89.78 191 GLY A CA 1
ATOM 1495 C C . GLY A 1 191 ? 65.313 59.238 53.815 1.00 81.91 191 GLY A C 1
ATOM 1496 O O . GLY A 1 191 ? 64.801 58.251 54.346 1.00 85.60 191 GLY A O 1
ATOM 1497 N N . LYS A 1 192 ? 66.632 59.376 53.662 1.00 88.27 192 LYS A N 1
ATOM 1498 C CA . LYS A 1 192 ? 67.546 58.304 54.043 1.00 95.00 192 LYS A CA 1
ATOM 1499 C C . LYS A 1 192 ? 67.685 58.206 55.557 1.00 98.91 192 LYS A C 1
ATOM 1500 O O . LYS A 1 192 ? 67.391 57.166 56.153 1.00 103.14 192 LYS A O 1
ATOM 1506 N N . ASP A 1 193 ? 68.157 59.274 56.195 1.00 101.12 193 ASP A N 1
ATOM 1507 C CA . ASP A 1 193 ? 68.386 59.233 57.631 1.00 105.42 193 ASP A CA 1
ATOM 1508 C C . ASP A 1 193 ? 67.064 59.086 58.369 1.00 99.20 193 ASP A C 1
ATOM 1509 O O . ASP A 1 193 ? 66.035 59.627 57.953 1.00 97.07 193 ASP A O 1
ATOM 1514 N N . GLY A 1 194 ? 67.090 58.332 59.464 1.00 94.31 194 GLY A N 1
ATOM 1515 C CA . GLY A 1 194 ? 65.904 58.044 60.229 1.00 99.45 194 GLY A CA 1
ATOM 1516 C C . GLY A 1 194 ? 65.343 56.652 60.022 1.00 96.36 194 GLY A C 1
ATOM 1517 O O . GLY A 1 194 ? 64.700 56.122 60.934 1.00 95.52 194 GLY A O 1
ATOM 1518 N N . ILE A 1 195 ? 65.562 56.049 58.857 1.00 98.62 195 ILE A N 1
ATOM 1519 C CA . ILE A 1 195 ? 65.105 54.683 58.610 1.00 102.67 195 ILE A CA 1
ATOM 1520 C C . ILE A 1 195 ? 66.313 53.756 58.728 1.00 97.56 195 ILE A C 1
ATOM 1521 O O . ILE A 1 195 ? 67.451 54.247 58.786 1.00 99.46 195 ILE A O 1
ATOM 1526 N N . PRO A 1 196 ? 66.127 52.431 58.791 1.00 90.67 196 PRO A N 1
ATOM 1527 C CA . PRO A 1 196 ? 67.280 51.522 58.874 1.00 93.72 196 PRO A CA 1
ATOM 1528 C C . PRO A 1 196 ? 68.304 51.772 57.775 1.00 98.01 196 PRO A C 1
ATOM 1529 O O . PRO A 1 196 ? 67.957 52.081 56.634 1.00 104.87 196 PRO A O 1
ATOM 1533 N N . ALA A 1 197 ? 69.584 51.620 58.133 1.00 89.08 197 ALA A N 1
ATOM 1534 C CA . ALA A 1 197 ? 70.669 51.963 57.216 1.00 93.68 197 ALA A CA 1
ATOM 1535 C C . ALA A 1 197 ? 70.660 51.095 55.965 1.00 99.36 197 ALA A C 1
ATOM 1536 O O . ALA A 1 197 ? 71.090 51.547 54.897 1.00 101.49 197 ALA A O 1
ATOM 1538 N N . LYS A 1 198 ? 70.190 49.849 56.074 1.00 104.38 198 LYS A N 1
ATOM 1539 C CA . LYS A 1 198 ? 70.106 48.991 54.897 1.00 99.88 198 LYS A CA 1
ATOM 1540 C C . LYS A 1 198 ? 69.126 49.548 53.874 1.00 95.88 198 LYS A C 1
ATOM 1541 O O . LYS A 1 198 ? 69.349 49.415 52.665 1.00 99.92 198 LYS A O 1
ATOM 1547 N N . ALA A 1 199 ? 68.044 50.182 54.335 1.00 85.61 199 ALA A N 1
ATOM 1548 C CA . ALA A 1 199 ? 67.131 50.846 53.412 1.00 92.53 199 ALA A CA 1
ATOM 1549 C C . ALA A 1 199 ? 67.771 52.079 52.789 1.00 100.46 199 ALA A C 1
ATOM 1550 O O . ALA A 1 199 ? 67.455 52.426 51.644 1.00 95.68 199 ALA A O 1
ATOM 1552 N N . GLN A 1 200 ? 68.668 52.751 53.519 1.00 100.31 200 GLN A N 1
ATOM 1553 C CA . GLN A 1 200 ? 69.411 53.864 52.936 1.00 93.92 200 GLN A CA 1
ATOM 1554 C C . GLN A 1 200 ? 70.381 53.372 51.871 1.00 98.14 200 GLN A C 1
ATOM 1555 O O . GLN A 1 200 ? 70.566 54.030 50.840 1.00 102.24 200 GLN A O 1
ATOM 1561 N N . GLU A 1 201 ? 71.020 52.224 52.114 1.00 95.64 201 GLU A N 1
ATOM 1562 C CA . GLU A 1 201 ? 71.904 51.635 51.113 1.00 96.20 201 GLU A CA 1
ATOM 1563 C C . GLU A 1 201 ? 71.130 51.281 49.853 1.00 92.12 201 GLU A C 1
ATOM 1564 O O . GLU A 1 201 ? 71.583 51.556 48.735 1.00 78.22 201 GLU A O 1
ATOM 1570 N N . THR A 1 202 ? 69.959 50.659 50.015 1.00 94.23 202 THR A N 1
ATOM 1571 C CA . THR A 1 202 ? 69.053 50.483 48.887 1.00 87.47 202 THR A CA 1
ATOM 1572 C C . THR A 1 202 ? 68.801 51.821 48.205 1.00 85.57 202 THR A C 1
ATOM 1573 O O . THR A 1 202 ? 69.033 51.971 47.002 1.00 83.41 202 THR A O 1
ATOM 1577 N N . LEU A 1 203 ? 68.392 52.827 48.988 1.00 86.93 203 LEU A N 1
ATOM 1578 C CA . LEU A 1 203 ? 68.041 54.132 48.433 1.00 82.55 203 LEU A CA 1
ATOM 1579 C C . LEU A 1 203 ? 69.209 54.784 47.701 1.00 87.04 203 LEU A C 1
ATOM 1580 O O . LEU A 1 203 ? 68.996 55.522 46.733 1.00 92.49 203 LEU A O 1
ATOM 1585 N N . GLN A 1 204 ? 70.445 54.540 48.146 1.00 91.51 204 GLN A N 1
ATOM 1586 C CA . GLN A 1 204 ? 71.594 55.065 47.415 1.00 89.07 204 GLN A CA 1
ATOM 1587 C C . GLN A 1 204 ? 71.784 54.320 46.101 1.00 86.48 204 GLN A C 1
ATOM 1588 O O . GLN A 1 204 ? 72.055 54.936 45.064 1.00 79.96 204 GLN A O 1
ATOM 1594 N N . SER A 1 205 ? 71.645 52.991 46.129 1.00 87.54 205 SER A N 1
ATOM 1595 C CA . SER A 1 205 ? 71.621 52.224 44.889 1.00 79.66 205 SER A CA 1
ATOM 1596 C C . SER A 1 205 ? 70.508 52.714 43.974 1.00 82.07 205 SER A C 1
ATOM 1597 O O . SER A 1 205 ? 70.676 52.766 42.752 1.00 79.55 205 SER A O 1
ATOM 1600 N N . ILE A 1 206 ? 69.362 53.085 44.553 1.00 81.98 206 ILE A N 1
ATOM 1601 C CA . ILE A 1 206 ? 68.285 53.676 43.762 1.00 78.04 206 ILE A CA 1
ATOM 1602 C C . ILE A 1 206 ? 68.720 55.007 43.159 1.00 85.34 206 ILE A C 1
ATOM 1603 O O . ILE A 1 206 ? 68.270 55.377 42.069 1.00 91.11 206 ILE A O 1
ATOM 1608 N N . TRP A 1 207 ? 69.608 55.740 43.838 1.00 88.41 207 TRP A N 1
ATOM 1609 C CA . TRP A 1 207 ? 70.049 57.030 43.314 1.00 85.12 207 TRP A CA 1
ATOM 1610 C C . TRP A 1 207 ? 71.050 56.865 42.177 1.00 83.84 207 TRP A C 1
ATOM 1611 O O . TRP A 1 207 ? 70.918 57.508 41.130 1.00 84.61 207 TRP A O 1
ATOM 1622 N N . VAL A 1 208 ? 72.074 56.028 42.369 1.00 79.34 208 VAL A N 1
ATOM 1623 C CA . VAL A 1 208 ? 73.058 55.824 41.308 1.00 85.70 208 VAL A CA 1
ATOM 1624 C C . VAL A 1 208 ? 72.401 55.171 40.098 1.00 81.18 208 VAL A C 1
ATOM 1625 O O . VAL A 1 208 ? 72.682 55.535 38.949 1.00 78.84 208 VAL A O 1
ATOM 1629 N N . LEU A 1 209 ? 71.502 54.212 40.336 1.00 81.77 209 LEU A N 1
ATOM 1630 C CA . LEU A 1 209 ? 70.705 53.648 39.251 1.00 80.34 209 LEU A CA 1
ATOM 1631 C C . LEU A 1 209 ? 69.888 54.732 38.560 1.00 69.83 209 LEU A C 1
ATOM 1632 O O . LEU A 1 209 ? 69.836 54.797 37.326 1.00 71.51 209 LEU A O 1
ATOM 1637 N N . PHE A 1 210 ? 69.238 55.588 39.351 1.00 72.13 210 PHE A N 1
ATOM 1638 C CA . PHE A 1 210 ? 68.529 56.746 38.816 1.00 73.82 210 PHE A CA 1
ATOM 1639 C C . PHE A 1 210 ? 69.451 57.584 37.938 1.00 71.37 210 PHE A C 1
ATOM 1640 O O . PHE A 1 210 ? 69.139 57.872 36.778 1.00 68.98 210 PHE A O 1
ATOM 1648 N N . LEU A 1 211 ? 70.595 57.987 38.497 1.00 82.91 211 LEU A N 1
ATOM 1649 C CA . LEU A 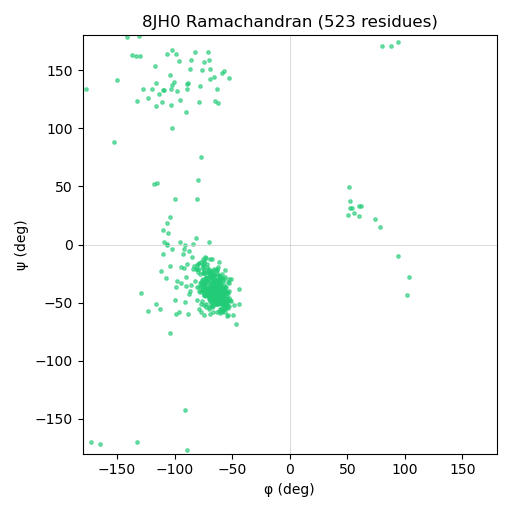1 211 ? 71.591 58.764 37.767 1.00 82.02 211 LEU A CA 1
ATOM 1650 C C . LEU A 1 211 ? 71.920 58.128 36.419 1.00 78.31 211 LEU A C 1
ATOM 1651 O O . LEU A 1 211 ? 71.713 58.731 35.360 1.00 79.36 211 LEU A O 1
ATOM 1656 N N . VAL A 1 212 ? 72.427 56.893 36.451 1.00 73.72 212 VAL A N 1
ATOM 1657 C CA . VAL A 1 212 ? 72.921 56.232 35.243 1.00 81.01 212 VAL A CA 1
ATOM 1658 C C . VAL A 1 212 ? 71.820 56.126 34.194 1.00 85.09 212 VAL A C 1
ATOM 1659 O O . VAL A 1 212 ? 71.957 56.626 33.071 1.00 70.80 212 VAL A O 1
ATOM 1663 N N . SER A 1 213 ? 70.712 55.469 34.552 1.00 78.00 213 SER A N 1
ATOM 1664 C CA . SER A 1 213 ? 69.672 55.153 33.576 1.00 65.28 213 SER A CA 1
ATOM 1665 C C . SER A 1 213 ? 69.139 56.406 32.892 1.00 75.82 213 SER A C 1
ATOM 1666 O O . SER A 1 213 ? 68.906 56.407 31.677 1.00 83.72 213 SER A O 1
ATOM 1669 N N . TRP A 1 214 ? 68.949 57.485 33.650 1.00 66.17 214 TRP A N 1
ATOM 1670 C CA . TRP A 1 214 ? 68.400 58.705 33.078 1.00 76.24 214 TRP A CA 1
ATOM 1671 C C . TRP A 1 214 ? 69.405 59.445 32.205 1.00 76.91 214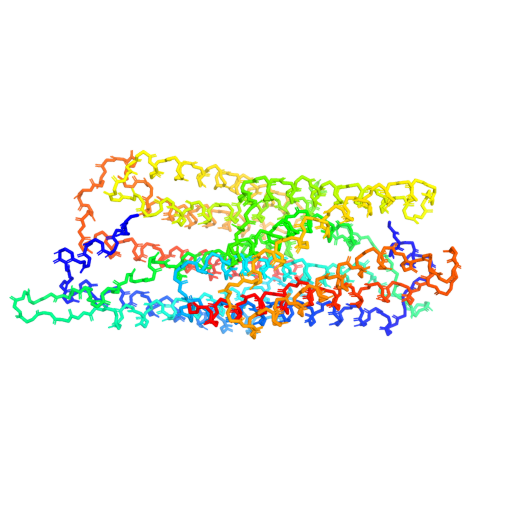 TRP A C 1
ATOM 1672 O O . TRP A 1 214 ? 69.012 60.383 31.505 1.00 74.95 214 TRP A O 1
ATOM 1683 N N . MET A 1 215 ? 70.681 59.052 32.230 1.00 78.00 215 MET A N 1
ATOM 1684 C CA . MET A 1 215 ? 71.657 59.592 31.293 1.00 76.36 215 MET A CA 1
ATOM 1685 C C . MET A 1 215 ? 71.639 58.858 29.961 1.00 77.17 215 MET A C 1
ATOM 1686 O O . MET A 1 215 ? 72.108 59.403 28.955 1.00 64.94 215 MET A O 1
ATOM 1691 N N . LEU A 1 216 ? 71.115 57.632 29.939 1.00 84.00 216 LEU A N 1
ATOM 1692 C CA . LEU A 1 216 ? 71.026 56.880 28.693 1.00 73.48 216 LEU A CA 1
ATOM 1693 C C . LEU A 1 216 ? 70.060 57.531 27.716 1.00 73.20 216 LEU A C 1
ATOM 1694 O O . LEU A 1 216 ? 70.200 57.364 26.500 1.00 80.28 216 LEU A O 1
ATOM 1699 N N . TYR A 1 217 ? 69.086 58.276 28.221 1.00 67.98 217 TYR A N 1
ATOM 1700 C CA . TYR A 1 217 ? 68.067 58.868 27.366 1.00 75.65 217 TYR A CA 1
ATOM 1701 C C . TYR A 1 217 ? 68.626 60.056 26.585 1.00 78.38 217 TYR A C 1
ATOM 1702 O O . TYR A 1 217 ? 68.344 60.173 25.384 1.00 72.10 217 TYR A O 1
ATOM 1711 N N . PRO A 1 218 ? 69.412 60.958 27.194 1.00 82.34 218 PRO A N 1
ATOM 1712 C CA . PRO A 1 218 ? 70.205 61.882 26.368 1.00 74.95 218 PRO A CA 1
ATOM 1713 C C . PRO A 1 218 ? 71.405 61.217 25.719 1.00 77.24 218 PRO A C 1
ATOM 1714 O O . PRO A 1 218 ? 71.877 61.708 24.688 1.00 78.67 218 PRO A O 1
ATOM 1718 N N . GLY A 1 219 ? 71.910 60.120 26.289 1.00 73.88 219 GLY A N 1
ATOM 1719 C CA . GLY A 1 219 ? 73.008 59.408 25.656 1.00 75.50 219 GLY A CA 1
ATOM 1720 C C . GLY A 1 219 ? 72.602 58.760 24.346 1.00 89.97 219 GLY A C 1
ATOM 1721 O O . GLY A 1 219 ? 73.360 58.782 23.371 1.00 94.17 219 GLY A O 1
ATOM 1722 N N . ALA A 1 220 ? 71.407 58.164 24.305 1.00 84.63 220 ALA A N 1
ATOM 1723 C CA . ALA A 1 220 ? 70.873 57.687 23.037 1.00 67.63 220 ALA A CA 1
ATOM 1724 C C . ALA A 1 220 ? 70.497 58.852 22.136 1.00 74.12 220 ALA A C 1
ATOM 1725 O O . ALA A 1 220 ? 70.651 58.767 20.912 1.00 79.11 220 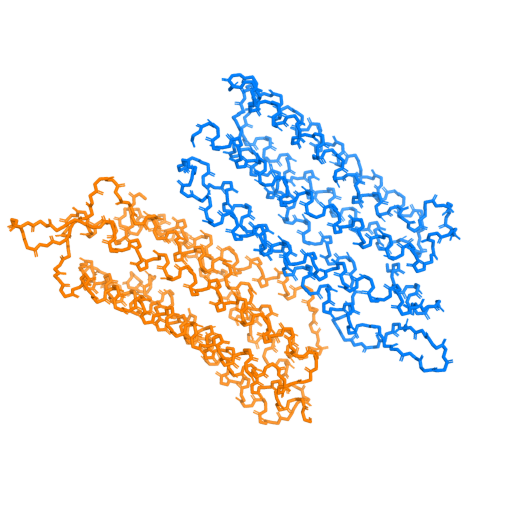ALA A O 1
ATOM 1727 N N . TYR A 1 221 ? 70.009 59.946 22.727 1.00 78.87 221 TYR A N 1
ATOM 1728 C CA . TYR A 1 221 ? 69.810 61.198 22.004 1.00 77.80 221 TYR A CA 1
ATOM 1729 C C . TYR A 1 221 ? 71.100 61.675 21.344 1.00 86.12 221 TYR A C 1
ATOM 1730 O O . TYR A 1 221 ? 71.047 62.428 20.366 1.00 82.36 221 TYR A O 1
ATOM 1739 N N . LEU A 1 222 ? 72.253 61.225 21.843 1.00 88.28 222 LEU A N 1
ATOM 1740 C CA . LEU A 1 222 ? 73.557 61.560 21.285 1.00 93.34 222 LEU A CA 1
ATOM 1741 C C . LEU A 1 222 ? 74.184 60.400 20.520 1.00 91.31 222 LEU A C 1
ATOM 1742 O O . LEU A 1 222 ? 75.362 60.477 20.153 1.00 88.55 222 LEU A O 1
ATOM 1747 N N . MET A 1 223 ? 73.428 59.321 20.277 1.00 88.47 223 MET A N 1
ATOM 1748 C CA . MET A 1 223 ? 73.978 58.199 19.516 1.00 83.57 223 MET A CA 1
ATOM 1749 C C . MET A 1 223 ? 74.264 58.571 18.065 1.00 81.32 223 MET A C 1
ATOM 1750 O O . MET A 1 223 ? 75.369 58.267 17.585 1.00 80.40 223 MET A O 1
ATOM 1755 N N . PRO A 1 224 ? 73.352 59.213 17.313 1.00 80.41 224 PRO A N 1
ATOM 1756 C CA . PRO A 1 224 ? 73.692 59.563 15.920 1.00 90.11 224 PRO A CA 1
ATOM 1757 C C . PRO A 1 224 ? 74.942 60.417 15.785 1.00 93.10 224 PRO A C 1
ATOM 1758 O O . PRO A 1 224 ? 75.688 60.253 14.812 1.00 91.50 224 PRO A O 1
ATOM 1762 N N . HIS A 1 225 ? 75.200 61.321 16.731 1.00 86.23 225 HIS A N 1
ATOM 1763 C CA . HIS A 1 225 ? 76.373 62.182 16.638 1.00 88.48 225 HIS A CA 1
ATOM 1764 C C . HIS A 1 225 ? 77.328 61.963 17.809 1.00 91.80 225 HIS A C 1
ATOM 1765 O O . HIS A 1 225 ? 77.719 62.923 18.482 1.00 98.24 225 HIS A O 1
ATOM 1772 N N . LEU A 1 226 ? 77.713 60.711 18.061 1.00 84.75 226 LEU A N 1
ATOM 1773 C CA . LEU A 1 226 ? 78.698 60.401 19.091 1.00 82.39 226 LEU A CA 1
ATOM 1774 C C . LEU A 1 226 ? 80.094 60.264 18.491 1.00 89.55 226 LEU A C 1
ATOM 1775 O O . LEU A 1 226 ? 81.020 60.974 18.902 1.00 97.65 226 LEU A O 1
ATOM 1780 N N . ALA A 1 227 ? 80.265 59.344 17.533 1.00 88.78 227 ALA A N 1
ATOM 1781 C CA . ALA A 1 227 ? 81.543 59.146 16.846 1.00 94.37 227 ALA A CA 1
ATOM 1782 C C . ALA A 1 227 ? 81.720 60.217 15.769 1.00 94.06 227 ALA A C 1
ATOM 1783 O O . ALA A 1 227 ? 81.904 59.931 14.583 1.00 98.65 227 ALA A O 1
ATOM 1785 N N . GLY A 1 228 ? 81.626 61.466 16.215 1.00 84.18 228 GLY A N 1
ATOM 1786 C CA . GLY A 1 228 ? 81.563 62.591 15.314 1.00 90.48 228 GLY A CA 1
ATOM 1787 C C . GLY A 1 228 ? 80.157 62.758 14.768 1.00 84.77 228 GLY A C 1
ATOM 1788 O O . GLY A 1 228 ? 79.277 61.918 14.929 1.00 93.44 228 GLY A O 1
ATOM 1789 N N . ILE A 1 229 ? 79.962 63.878 14.085 1.00 73.08 229 ILE A N 1
ATOM 1790 C CA . ILE A 1 229 ? 78.635 64.256 13.594 1.00 93.10 229 ILE A CA 1
ATOM 1791 C C . ILE A 1 229 ? 77.976 63.145 12.750 1.00 97.82 229 ILE A C 1
ATOM 1792 O O . ILE A 1 229 ? 76.915 62.623 13.120 1.00 94.43 229 ILE A O 1
ATOM 1797 N N . GLU A 1 230 ? 78.607 62.745 11.620 1.00 94.51 230 GLU A N 1
ATOM 1798 C CA . GLU A 1 230 ? 78.148 61.633 10.764 1.00 92.18 230 GLU A CA 1
ATOM 1799 C C . GLU A 1 230 ? 79.123 60.451 10.721 1.00 93.45 230 GLU A C 1
ATOM 1800 O O . GLU A 1 230 ? 79.523 60.050 9.621 1.00 94.01 230 GLU A O 1
ATOM 1806 N N . GLY A 1 231 ? 79.546 59.891 11.853 1.00 87.56 231 GLY A N 1
ATOM 1807 C CA . GLY A 1 231 ? 80.541 58.817 11.867 1.00 84.31 231 GLY A CA 1
ATOM 1808 C C . GLY A 1 231 ? 79.957 57.418 11.812 1.00 88.76 231 GLY A C 1
ATOM 1809 O O . GLY A 1 231 ? 78.962 57.158 11.127 1.00 98.00 231 GLY A O 1
ATOM 1810 N N . LEU A 1 232 ? 80.587 56.499 12.553 1.00 85.26 232 LEU A N 1
ATOM 1811 C CA . LEU A 1 232 ? 80.136 55.109 12.566 1.00 92.84 232 LEU A CA 1
ATOM 1812 C C . LEU A 1 232 ? 78.696 54.986 13.047 1.00 91.60 232 LEU A C 1
ATOM 1813 O O . LEU A 1 232 ? 77.975 54.073 12.627 1.00 101.91 232 LEU A O 1
ATOM 1818 N N . PHE A 1 233 ? 78.254 55.901 13.906 1.00 92.26 233 PHE A N 1
ATOM 1819 C CA . PHE A 1 233 ? 76.943 55.798 14.530 1.00 85.40 233 PHE A CA 1
ATOM 1820 C C . PHE A 1 233 ? 75.845 56.525 13.767 1.00 81.32 233 PHE A C 1
ATOM 1821 O O . PHE A 1 233 ? 74.672 56.382 14.126 1.00 88.20 233 PHE A O 1
ATOM 1829 N N . PHE A 1 234 ? 76.179 57.299 12.734 1.00 75.25 234 PHE A N 1
ATOM 1830 C CA . PHE A 1 234 ? 75.163 57.771 11.791 1.00 67.67 234 PHE A CA 1
ATOM 1831 C C . PHE A 1 234 ? 74.819 56.705 10.762 1.00 78.81 234 PHE A C 1
ATOM 1832 O O . PHE A 1 234 ? 74.631 57.002 9.579 1.00 72.69 234 PHE A O 1
ATOM 1840 N N . SER A 1 235 ? 74.752 55.450 11.205 1.00 83.19 235 SER A N 1
ATOM 1841 C CA . SER A 1 235 ? 74.465 54.308 10.351 1.00 76.52 235 SER A CA 1
ATOM 1842 C C . SER A 1 235 ? 73.411 53.445 11.025 1.00 78.78 235 SER A C 1
ATOM 1843 O O . SER A 1 235 ? 72.824 53.856 12.031 1.00 74.65 235 SER A O 1
ATOM 1846 N N . GLU A 1 236 ? 73.164 52.248 10.491 1.00 78.86 236 GLU A N 1
ATOM 1847 C CA . GLU A 1 236 ? 72.155 51.389 11.097 1.00 73.53 236 GLU A CA 1
ATOM 1848 C C . GLU A 1 236 ? 72.567 50.947 12.494 1.00 78.75 236 GLU A C 1
ATOM 1849 O O . GLU A 1 236 ? 71.707 50.775 13.362 1.00 85.99 236 GLU A O 1
ATOM 1855 N N . ILE A 1 237 ? 73.871 50.779 12.736 1.00 79.21 237 ILE A N 1
ATOM 1856 C CA . ILE A 1 237 ? 74.335 50.374 14.062 1.00 83.73 237 ILE A CA 1
ATOM 1857 C C . ILE A 1 237 ? 73.984 51.438 15.096 1.00 83.77 237 ILE A C 1
ATOM 1858 O O . ILE A 1 237 ? 73.647 51.123 16.243 1.00 77.46 237 ILE A O 1
ATOM 1863 N N . GLY A 1 238 ? 74.044 52.713 14.704 1.00 80.19 238 GLY A N 1
ATOM 1864 C CA . GLY A 1 238 ? 73.584 53.769 15.587 1.00 79.06 238 GLY A CA 1
ATOM 1865 C C . GLY A 1 238 ? 72.096 53.692 15.860 1.00 81.08 238 GLY A C 1
ATOM 1866 O O . GLY A 1 238 ? 71.637 54.092 16.935 1.00 81.99 238 GLY A O 1
ATOM 1867 N N . VAL A 1 239 ? 71.323 53.171 14.901 1.00 82.84 239 VAL A N 1
ATOM 1868 C CA . VAL A 1 239 ? 69.901 52.922 15.134 1.00 72.47 239 VAL A CA 1
ATOM 1869 C C . VAL A 1 239 ? 69.713 51.729 16.058 1.00 73.43 239 VAL A C 1
ATOM 1870 O O . VAL A 1 239 ? 68.948 51.794 17.026 1.00 76.37 239 VAL A O 1
ATOM 1874 N N . VAL A 1 240 ? 70.361 50.604 15.743 1.00 67.68 240 VAL A N 1
ATOM 1875 C CA . VAL A 1 240 ? 70.406 49.493 16.694 1.00 73.22 240 VAL A CA 1
ATOM 1876 C C . VAL A 1 240 ? 70.772 50.031 18.072 1.00 68.23 240 VAL A C 1
ATOM 1877 O O . VAL A 1 240 ? 69.933 50.089 18.980 1.00 71.59 240 VAL A O 1
ATOM 1881 N N . ALA A 1 241 ? 72.018 50.504 18.215 1.00 78.52 241 ALA A N 1
ATOM 1882 C CA . ALA A 1 241 ? 72.544 50.949 19.506 1.00 77.71 241 ALA A CA 1
ATOM 1883 C C . ALA A 1 241 ? 71.555 51.807 20.292 1.00 66.34 241 ALA A C 1
ATOM 1884 O O . ALA A 1 241 ? 71.463 51.692 21.521 1.00 66.33 241 ALA A O 1
ATOM 1886 N N . ARG A 1 242 ? 70.812 52.676 19.606 1.00 70.86 242 ARG A N 1
ATOM 1887 C CA . ARG A 1 242 ? 69.851 53.529 20.298 1.00 66.59 242 ARG A CA 1
ATOM 1888 C C . ARG A 1 242 ? 68.740 52.710 20.941 1.00 70.07 242 ARG A C 1
ATOM 1889 O O . ARG A 1 242 ? 68.363 52.950 22.095 1.00 74.06 242 ARG A O 1
ATOM 1897 N N . GLN A 1 243 ? 68.201 51.738 20.204 1.00 67.03 243 GLN A N 1
ATOM 1898 C CA . GLN A 1 243 ? 67.044 51.005 20.701 1.00 68.26 243 GLN A CA 1
ATOM 1899 C C . GLN A 1 243 ? 67.410 49.972 21.763 1.00 64.04 243 GLN A C 1
ATOM 1900 O O . GLN A 1 243 ? 66.599 49.734 22.662 1.00 58.30 243 GLN A O 1
ATOM 1906 N N . ILE A 1 244 ? 68.593 49.343 21.710 1.00 71.16 244 ILE A N 1
ATOM 1907 C CA . ILE A 1 244 ? 68.997 48.560 22.880 1.00 71.06 244 ILE A CA 1
ATOM 1908 C C . ILE A 1 244 ? 69.095 49.482 24.095 1.00 67.43 244 ILE A C 1
ATOM 1909 O O . ILE A 1 244 ? 68.412 49.280 25.105 1.00 67.90 244 ILE A O 1
ATOM 1914 N N . THR A 1 245 ? 69.900 50.546 23.985 1.00 66.45 245 THR A N 1
ATOM 1915 C CA . THR A 1 245 ? 70.078 51.501 25.082 1.00 70.09 245 THR A CA 1
ATOM 1916 C C . THR A 1 245 ? 68.761 51.875 25.755 1.00 66.85 245 THR A C 1
ATOM 1917 O O . THR A 1 245 ? 68.631 51.792 26.981 1.00 69.40 245 THR A O 1
ATOM 1921 N N . TYR A 1 246 ? 67.771 52.284 24.956 1.00 63.61 246 TYR A N 1
ATOM 1922 C CA . TYR A 1 246 ? 66.447 52.582 25.493 1.00 59.08 246 TYR A CA 1
ATOM 1923 C C . TYR A 1 246 ? 65.898 51.401 26.280 1.00 54.37 246 TYR A C 1
ATOM 1924 O O . TYR A 1 246 ? 65.404 51.559 27.402 1.00 58.75 246 TYR A O 1
ATOM 1933 N N . THR A 1 247 ? 65.985 50.201 25.703 1.00 55.40 247 THR A N 1
ATOM 1934 C CA . THR A 1 247 ? 65.499 49.012 26.394 1.00 55.71 247 THR A CA 1
ATOM 1935 C C . THR A 1 247 ? 66.334 48.707 27.632 1.00 61.76 247 THR A C 1
ATOM 1936 O O . THR A 1 247 ? 65.799 48.238 28.643 1.00 64.28 247 THR A O 1
ATOM 1940 N N . ILE A 1 248 ? 67.648 48.953 27.574 1.00 63.58 248 ILE A N 1
ATOM 1941 C CA . ILE A 1 248 ? 68.469 48.849 28.782 1.00 62.70 248 ILE A CA 1
ATOM 1942 C C . ILE A 1 248 ? 67.991 49.850 29.822 1.00 64.83 248 ILE A C 1
ATOM 1943 O O . ILE A 1 248 ? 67.823 49.519 31.002 1.00 65.01 248 ILE A O 1
ATOM 1948 N N . ALA A 1 249 ? 67.755 51.089 29.392 1.00 58.54 249 ALA A N 1
ATOM 1949 C CA . ALA A 1 249 ? 67.313 52.131 30.310 1.00 58.21 249 ALA A CA 1
ATOM 1950 C C . ALA A 1 249 ? 65.914 51.848 30.847 1.00 60.89 249 ALA A C 1
ATOM 1951 O O . ALA A 1 249 ? 65.656 52.032 32.042 1.00 63.68 249 ALA A O 1
ATOM 1953 N N . ASP A 1 250 ? 65.003 51.386 29.985 1.00 60.26 250 ASP A N 1
ATOM 1954 C CA . ASP A 1 250 ? 63.605 51.249 30.389 1.00 60.86 250 ASP A CA 1
ATOM 1955 C C . ASP A 1 250 ? 63.441 50.223 31.504 1.00 60.77 250 ASP A C 1
ATOM 1956 O O . ASP A 1 250 ? 62.681 50.450 32.454 1.00 63.08 250 ASP A O 1
ATOM 1961 N N . VAL A 1 251 ? 64.137 49.089 31.409 1.00 50.46 251 VAL A N 1
ATOM 1962 C CA . VAL A 1 251 ? 64.109 48.115 32.497 1.00 51.91 251 VAL A CA 1
ATOM 1963 C C . VAL A 1 251 ? 64.699 48.727 33.760 1.00 65.49 251 VAL A C 1
ATOM 1964 O O . VAL A 1 251 ? 64.141 48.602 34.856 1.00 74.01 251 VAL A O 1
ATOM 1968 N N . SER A 1 252 ? 65.837 49.409 33.619 1.00 65.42 252 SER A N 1
ATOM 1969 C CA . SER A 1 252 ? 66.489 50.023 34.770 1.00 71.95 252 SER A CA 1
ATOM 1970 C C . SER A 1 252 ? 65.614 51.107 35.386 1.00 64.65 252 SER A C 1
ATOM 1971 O O . SER A 1 252 ? 65.379 51.119 36.599 1.00 61.38 252 SER A O 1
ATOM 1974 N N . SER A 1 253 ? 65.112 52.019 34.560 1.00 64.72 253 SER A N 1
ATOM 1975 C CA . SER A 1 253 ? 64.408 53.201 35.046 1.00 64.58 253 SER A CA 1
ATOM 1976 C C . SER A 1 253 ? 63.032 52.901 35.625 1.00 72.77 253 SER A C 1
ATOM 1977 O O . SER A 1 253 ? 62.488 53.704 36.378 1.00 71.46 253 SER A O 1
ATOM 1980 N N . LYS A 1 254 ? 62.465 51.753 35.278 1.00 72.94 254 LYS A N 1
ATOM 1981 C CA . LYS A 1 254 ? 61.104 51.488 35.653 1.00 60.21 254 LYS A CA 1
ATOM 1982 C C . LYS A 1 254 ? 60.921 50.199 36.470 1.00 53.08 254 LYS A C 1
ATOM 1983 O O . LYS A 1 254 ? 60.423 50.199 37.599 1.00 62.31 254 LYS A O 1
ATOM 1989 N N . VAL A 1 255 ? 61.351 49.075 35.900 1.00 61.85 255 VAL A N 1
ATOM 1990 C CA . VAL A 1 255 ? 61.227 47.783 36.578 1.00 54.95 255 VAL A CA 1
ATOM 1991 C C . VAL A 1 255 ? 62.171 47.701 37.776 1.00 59.76 255 VAL A C 1
ATOM 1992 O O . VAL A 1 255 ? 61.727 47.520 38.909 1.00 61.68 255 VAL A O 1
ATOM 1996 N N . ILE A 1 256 ? 63.474 47.834 37.514 1.00 62.64 256 ILE A N 1
ATOM 1997 C CA . ILE A 1 256 ? 64.463 47.769 38.587 1.00 69.19 256 ILE A CA 1
ATOM 1998 C C . ILE A 1 256 ? 64.244 48.902 39.583 1.00 62.36 256 ILE A C 1
ATOM 1999 O O . ILE A 1 256 ? 64.322 48.705 40.802 1.00 60.03 256 ILE A O 1
ATOM 2004 N N . TYR A 1 257 ? 63.957 50.103 39.076 1.00 62.81 257 TYR A N 1
ATOM 2005 C CA . TYR A 1 257 ? 63.699 51.250 39.942 1.00 65.64 257 TYR A CA 1
ATOM 2006 C C . TYR A 1 257 ? 62.493 51.006 40.841 1.00 62.11 257 TYR A C 1
ATOM 2007 O O . TYR A 1 257 ? 62.533 51.305 42.040 1.00 63.53 257 TYR A O 1
ATOM 2016 N N . GLY A 1 258 ? 61.413 50.460 40.280 1.00 60.96 258 GLY A N 1
ATOM 2017 C CA . GLY A 1 258 ? 60.226 50.202 41.080 1.00 57.39 258 GLY A CA 1
ATOM 2018 C C . GLY A 1 258 ? 60.393 49.017 42.012 1.00 53.94 258 GLY A C 1
ATOM 2019 O O . GLY A 1 258 ? 59.903 49.037 43.145 1.00 57.38 258 GLY A O 1
ATOM 2020 N N . ILE A 1 259 ? 61.074 47.966 41.546 1.00 61.22 259 ILE A N 1
ATOM 2021 C CA . ILE A 1 259 ? 61.359 46.817 42.403 1.00 64.41 259 ILE A CA 1
ATOM 2022 C C . ILE A 1 259 ? 62.130 47.257 43.640 1.00 70.37 259 ILE A C 1
ATOM 2023 O O . ILE A 1 259 ? 61.874 46.785 44.755 1.00 66.35 259 ILE A O 1
ATOM 2028 N N . LEU A 1 260 ? 63.075 48.182 43.464 1.00 75.27 260 LEU A N 1
ATOM 2029 C CA . LEU A 1 260 ? 63.887 48.649 44.579 1.00 75.38 260 LEU A CA 1
ATOM 2030 C C . LEU A 1 260 ? 63.114 49.586 45.500 1.00 73.05 260 LEU A C 1
ATOM 2031 O O . LEU A 1 260 ? 63.351 49.584 46.713 1.00 80.48 260 LEU A O 1
ATOM 2036 N N . LEU A 1 261 ? 62.199 50.391 44.951 1.00 63.80 261 LEU A N 1
ATOM 2037 C CA . LEU A 1 261 ? 61.349 51.219 45.799 1.00 53.86 261 LEU A CA 1
ATOM 2038 C C . LEU A 1 261 ? 60.437 50.365 46.668 1.00 62.35 261 LEU A C 1
ATOM 2039 O O . LEU A 1 261 ? 60.081 50.769 47.780 1.00 69.19 261 LEU A O 1
ATOM 2044 N N . THR A 1 262 ? 60.051 49.184 46.179 1.00 64.18 262 THR A N 1
ATOM 2045 C CA . THR A 1 262 ? 59.196 48.298 46.961 1.00 67.33 262 THR A CA 1
ATOM 2046 C C . THR A 1 262 ? 59.968 47.643 48.099 1.00 73.19 262 THR A C 1
ATOM 2047 O O . THR A 1 262 ? 59.445 47.512 49.211 1.00 75.22 262 THR A O 1
ATOM 2051 N N . ASN A 1 263 ? 61.205 47.206 47.832 1.00 75.77 263 ASN A N 1
ATOM 2052 C CA . ASN A 1 263 ? 62.040 46.628 48.882 1.00 76.39 263 ASN A CA 1
ATOM 2053 C C . ASN A 1 263 ? 62.159 47.575 50.060 1.00 77.75 263 ASN A C 1
ATOM 2054 O O . ASN A 1 263 ? 62.060 47.158 51.221 1.00 77.38 263 ASN A O 1
ATOM 2059 N N . VAL A 1 264 ? 62.381 48.856 49.767 1.00 73.43 264 VAL A N 1
ATOM 2060 C CA . VAL A 1 264 ? 62.383 49.886 50.797 1.00 71.19 264 VAL A CA 1
ATOM 2061 C C . VAL A 1 264 ? 61.054 49.888 51.541 1.00 72.41 264 VAL A C 1
ATOM 2062 O O . VAL A 1 264 ? 61.022 49.829 52.773 1.00 79.49 264 VAL A O 1
ATOM 2066 N N . ALA A 1 265 ? 59.938 49.913 50.800 1.00 73.22 265 ALA A N 1
ATOM 2067 C CA . ALA A 1 265 ? 58.617 49.900 51.427 1.00 73.72 265 ALA A CA 1
ATOM 2068 C C . ALA A 1 265 ? 58.365 48.617 52.214 1.00 77.70 265 ALA A C 1
ATOM 2069 O O . ALA A 1 265 ? 57.648 48.639 53.222 1.00 78.92 265 ALA A O 1
ATOM 2071 N N . GLN A 1 266 ? 58.930 47.492 51.769 1.00 74.83 266 GLN A N 1
ATOM 2072 C CA . GLN A 1 266 ? 58.807 46.252 52.530 1.00 75.85 266 GLN A CA 1
ATOM 2073 C C . GLN A 1 266 ? 59.631 46.307 53.809 1.00 84.50 266 GLN A C 1
ATOM 2074 O O . GLN A 1 266 ? 59.183 45.842 54.865 1.00 83.65 266 GLN A O 1
ATOM 2080 N N . VAL A 1 267 ? 60.848 46.853 53.726 1.00 87.62 267 VAL A N 1
ATOM 2081 C CA . VAL A 1 267 ? 61.718 46.941 54.896 1.00 84.36 267 VAL A CA 1
ATOM 2082 C C . VAL A 1 267 ? 61.084 47.829 55.957 1.00 85.10 267 VAL A C 1
ATOM 2083 O O . VAL A 1 267 ? 61.084 47.499 57.150 1.00 98.25 267 VAL A O 1
ATOM 2087 N N . MET A 1 268 ? 60.514 48.961 55.537 1.00 83.71 268 MET A N 1
ATOM 2088 C CA . MET A 1 268 ? 59.742 49.812 56.436 1.00 78.69 268 MET A CA 1
ATOM 2089 C C . MET A 1 268 ? 58.413 49.191 56.846 1.00 78.62 268 MET A C 1
ATOM 2090 O O . MET A 1 268 ? 57.660 49.836 57.585 1.00 84.76 268 MET A O 1
ATOM 2095 N N . SER A 1 269 ? 58.122 47.970 56.397 1.00 81.14 269 SER A N 1
ATOM 2096 C CA . SER A 1 269 ? 56.845 47.298 56.636 1.00 79.58 269 SER A CA 1
ATOM 2097 C C . SER A 1 269 ? 55.694 48.093 56.032 1.00 81.26 269 SER A C 1
ATOM 2098 O O . SER A 1 269 ? 55.323 47.878 54.877 1.00 73.27 269 SER A O 1
ATOM 2101 N N . ASN B 1 6 ? 36.286 55.981 52.579 1.00 68.93 6 ASN B N 1
ATOM 2102 C CA . ASN B 1 6 ? 36.099 55.797 54.013 1.00 72.86 6 ASN B CA 1
ATOM 2103 C C . ASN B 1 6 ? 35.422 54.462 54.305 1.00 76.82 6 ASN B C 1
ATOM 2104 O O . ASN B 1 6 ? 35.474 53.967 55.433 1.00 94.50 6 ASN B O 1
ATOM 2109 N N . ALA B 1 7 ? 34.798 53.890 53.271 1.00 68.66 7 ALA B N 1
ATOM 2110 C CA . ALA B 1 7 ? 34.165 52.577 53.336 1.00 57.62 7 ALA B CA 1
ATOM 2111 C C . ALA B 1 7 ? 33.618 52.193 51.968 1.00 52.33 7 ALA B C 1
ATOM 2112 O O . ALA B 1 7 ? 32.970 53.009 51.305 1.00 60.59 7 ALA B O 1
ATOM 2114 N N . THR B 1 8 ? 33.870 50.961 51.534 1.00 50.77 8 THR B N 1
ATOM 2115 C CA . THR B 1 8 ? 33.303 50.471 50.288 1.00 46.63 8 THR B CA 1
ATOM 2116 C C . THR B 1 8 ? 31.921 49.881 50.543 1.00 49.07 8 THR B C 1
ATOM 2117 O O . THR B 1 8 ? 31.622 49.399 51.639 1.00 52.20 8 THR B O 1
ATOM 2121 N N . PHE B 1 9 ? 31.073 49.951 49.513 1.00 47.53 9 PHE B N 1
ATOM 2122 C CA . PHE B 1 9 ? 29.715 49.421 49.599 1.00 42.60 9 PHE B CA 1
ATOM 2123 C C . PHE B 1 9 ? 29.716 47.982 50.100 1.00 44.09 9 PHE B C 1
ATOM 2124 O O . PHE B 1 9 ? 28.970 47.628 51.019 1.00 43.21 9 PHE B O 1
ATOM 2132 N N . GLU B 1 10 ? 30.573 47.142 49.518 1.00 44.27 10 GLU B N 1
ATOM 2133 C CA . GLU B 1 10 ? 30.661 45.748 49.938 1.00 44.96 10 GLU B CA 1
ATOM 2134 C C . GLU B 1 10 ? 31.208 45.618 51.353 1.00 45.21 10 GLU B C 1
ATOM 2135 O O . GLU B 1 10 ? 30.817 44.702 52.086 1.00 45.89 10 GLU B O 1
ATOM 2141 N N . ASN B 1 11 ? 32.100 46.524 51.755 1.00 40.04 11 ASN B N 1
ATOM 2142 C CA . ASN B 1 11 ? 32.676 46.469 53.094 1.00 48.08 11 ASN B CA 1
ATOM 2143 C C . ASN B 1 11 ? 31.642 46.814 54.157 1.00 45.88 11 ASN B C 1
ATOM 2144 O O . ASN B 1 11 ? 31.542 46.132 55.184 1.00 51.11 11 ASN B O 1
ATOM 2149 N N . TYR B 1 12 ? 30.876 47.883 53.933 1.00 44.01 12 TYR B N 1
ATOM 2150 C CA . TYR B 1 12 ? 29.854 48.285 54.894 1.00 49.38 12 TYR B CA 1
ATOM 2151 C C . TYR B 1 12 ? 28.829 47.175 55.098 1.00 52.01 12 TYR B C 1
ATOM 2152 O O . TYR B 1 12 ? 28.526 46.796 56.235 1.00 52.97 12 TYR B O 1
ATOM 2161 N N . ILE B 1 13 ? 28.286 46.640 54.001 1.00 46.92 13 ILE B N 1
ATOM 2162 C CA . ILE B 1 13 ? 27.313 45.554 54.094 1.00 48.27 13 ILE B CA 1
ATOM 2163 C C . ILE B 1 13 ? 27.921 44.355 54.812 1.00 46.63 13 ILE B C 1
ATOM 2164 O O . ILE B 1 13 ? 27.314 43.780 55.724 1.00 46.45 13 ILE B O 1
ATOM 2169 N N . GLY B 1 14 ? 29.138 43.969 54.418 1.00 44.32 14 GLY B N 1
ATOM 2170 C CA . GLY B 1 14 ? 29.796 42.816 55.008 1.00 40.32 14 GLY B CA 1
ATOM 2171 C C . GLY B 1 14 ? 30.152 42.976 56.471 1.00 51.26 14 GLY B C 1
ATOM 2172 O O . GLY B 1 14 ? 30.265 41.970 57.179 1.00 51.08 14 GLY B O 1
ATOM 2173 N N . LEU B 1 15 ? 30.329 44.212 56.943 1.00 44.73 15 LEU B N 1
ATOM 2174 C CA . LEU B 1 15 ? 30.687 44.445 58.337 1.00 41.69 15 LEU B CA 1
ATOM 2175 C C . LEU B 1 15 ? 29.477 44.712 59.218 1.00 51.26 15 LEU B C 1
ATOM 2176 O O . LEU B 1 15 ? 29.486 44.338 60.397 1.00 63.86 15 LEU B O 1
ATOM 2181 N N . GLN B 1 16 ? 28.440 45.358 58.680 1.00 51.89 16 GLN B N 1
ATOM 2182 C CA . GLN B 1 16 ? 27.264 45.735 59.460 1.00 58.40 16 GLN B CA 1
ATOM 2183 C C . GLN B 1 16 ? 26.115 44.750 59.267 1.00 56.60 16 GLN B C 1
ATOM 2184 O O . GLN B 1 16 ? 25.652 44.135 60.231 1.00 59.22 16 GLN B O 1
ATOM 2190 N N . ASP B 1 17 ? 25.645 44.591 58.028 1.00 56.35 17 ASP B N 1
ATOM 2191 C CA . ASP B 1 17 ? 24.521 43.700 57.765 1.00 57.58 17 ASP B CA 1
ATOM 2192 C C . ASP B 1 17 ? 24.951 42.239 57.771 1.00 55.10 17 ASP B C 1
ATOM 2193 O O . ASP B 1 17 ? 24.347 41.410 58.460 1.00 68.92 17 ASP B O 1
ATOM 2198 N N . GLY B 1 18 ? 25.990 41.908 57.011 1.00 52.07 18 GLY B N 1
ATOM 2199 C CA . GLY B 1 18 ? 26.400 40.533 56.831 1.00 41.08 18 GLY B CA 1
ATOM 2200 C C . GLY B 1 18 ? 25.779 39.914 55.591 1.00 43.11 18 GLY B C 1
ATOM 2201 O O . GLY B 1 18 ? 24.933 40.503 54.914 1.00 46.56 18 GLY B O 1
ATOM 2202 N N . PHE B 1 19 ? 26.207 38.691 55.293 1.00 47.82 19 PHE B N 1
ATOM 2203 C CA . PHE B 1 19 ? 25.767 37.982 54.099 1.00 43.17 19 PHE B CA 1
ATOM 2204 C C . PHE B 1 19 ? 25.137 36.648 54.469 1.00 49.59 19 PHE B C 1
ATOM 2205 O O . PHE B 1 19 ? 25.752 35.835 55.166 1.00 56.00 19 PHE B O 1
ATOM 2213 N N . ASN B 1 20 ? 23.916 36.427 53.992 1.00 53.29 20 ASN B N 1
ATOM 2214 C CA . ASN B 1 20 ? 23.321 35.107 54.070 1.00 45.86 20 ASN B CA 1
ATOM 2215 C C . ASN B 1 20 ? 24.028 34.174 53.092 1.00 49.36 20 ASN B C 1
ATOM 2216 O O . ASN B 1 20 ? 24.765 34.611 52.204 1.00 47.46 20 ASN B O 1
ATOM 2221 N N . GLU B 1 21 ? 23.795 32.870 53.266 1.00 59.41 21 GLU B N 1
ATOM 2222 C CA . GLU B 1 21 ? 24.534 31.867 52.501 1.00 51.41 21 GLU B CA 1
ATOM 2223 C C . GLU B 1 21 ? 24.363 32.068 51.000 1.00 51.29 21 GLU B C 1
ATOM 2224 O O . GLU B 1 21 ? 25.345 32.064 50.248 1.00 50.28 21 GLU B O 1
ATOM 2230 N N . MET B 1 22 ? 23.118 32.244 50.548 1.00 43.10 22 MET B N 1
ATOM 2231 C CA . MET B 1 22 ? 22.841 32.375 49.119 1.00 44.93 22 MET B CA 1
ATOM 2232 C C . MET B 1 22 ? 23.655 33.499 48.490 1.00 52.14 22 MET B C 1
ATOM 2233 O O . MET B 1 22 ? 24.343 33.296 47.484 1.00 63.30 22 MET B O 1
ATOM 2238 N N . ALA B 1 23 ? 23.586 34.696 49.077 1.00 51.96 23 ALA B N 1
ATOM 2239 C CA . ALA B 1 23 ? 24.307 35.841 48.529 1.00 49.52 23 ALA B CA 1
ATOM 2240 C C . ALA B 1 23 ? 25.813 35.609 48.559 1.00 49.51 23 ALA B C 1
ATOM 2241 O O . ALA B 1 23 ? 26.515 35.887 47.580 1.00 47.68 23 ALA B O 1
ATOM 2243 N N . TYR B 1 24 ? 26.323 35.092 49.681 1.00 50.76 24 TYR B N 1
ATOM 2244 C CA . TYR B 1 24 ? 27.756 34.843 49.813 1.00 49.46 24 TYR B CA 1
ATOM 2245 C C . TYR B 1 24 ? 28.251 33.875 48.746 1.00 47.47 24 TYR B C 1
ATOM 2246 O O . TYR B 1 24 ? 29.308 34.092 48.142 1.00 49.32 24 TYR B O 1
ATOM 2255 N N . GLN B 1 25 ? 27.493 32.809 48.489 1.00 45.47 25 GLN B N 1
ATOM 2256 C CA . GLN B 1 25 ? 27.909 31.822 47.504 1.00 54.06 25 GLN B CA 1
ATOM 2257 C C . GLN B 1 25 ? 27.650 32.275 46.072 1.00 48.09 25 GLN B C 1
ATOM 2258 O O . GLN B 1 25 ? 28.294 31.762 45.152 1.00 50.39 25 GLN B O 1
ATOM 2264 N N . MET B 1 26 ? 26.736 33.227 45.865 1.00 46.50 26 MET B N 1
ATOM 2265 C CA . MET B 1 26 ? 26.464 33.717 44.519 1.00 47.88 26 MET B CA 1
ATOM 2266 C C . MET B 1 26 ? 27.573 34.635 44.021 1.00 45.52 26 MET B C 1
ATOM 2267 O O . MET B 1 26 ? 27.881 34.643 42.823 1.00 51.34 26 MET B O 1
ATOM 2272 N N . VAL B 1 27 ? 28.173 35.420 44.919 1.00 41.34 27 VAL B N 1
ATOM 2273 C CA . VAL B 1 27 ? 29.276 36.295 44.527 1.00 49.89 27 VAL B CA 1
ATOM 2274 C C . VAL B 1 27 ? 30.478 35.466 44.092 1.00 49.21 27 VAL B C 1
ATOM 2275 O O . VAL B 1 27 ? 31.065 35.700 43.029 1.00 47.63 27 VAL B O 1
ATOM 2279 N N . ALA B 1 28 ? 30.864 34.484 44.912 1.00 47.84 28 ALA B N 1
ATOM 2280 C CA . ALA B 1 28 ? 31.943 33.579 44.532 1.00 52.65 28 ALA B CA 1
ATOM 2281 C C . ALA B 1 28 ? 31.611 32.853 43.235 1.00 49.90 28 ALA B C 1
ATOM 2282 O O . ALA B 1 28 ? 32.456 32.734 42.341 1.00 47.31 28 ALA B O 1
ATOM 2284 N N . HIS B 1 29 ? 30.368 32.380 43.114 1.00 51.47 29 HIS B N 1
ATOM 2285 C CA . HIS B 1 29 ? 29.927 31.676 41.913 1.00 50.19 29 HIS B CA 1
ATOM 2286 C C . HIS B 1 29 ? 30.115 32.529 40.663 1.00 53.10 29 HIS B C 1
ATOM 2287 O O . HIS B 1 29 ? 30.695 32.076 39.670 1.00 52.85 29 HIS B O 1
ATOM 2294 N N . VAL B 1 30 ? 29.632 33.775 40.696 1.00 48.79 30 VAL B N 1
ATOM 2295 C CA . VAL B 1 30 ? 29.763 34.651 39.535 1.00 45.87 30 VAL B CA 1
ATOM 2296 C C . VAL B 1 30 ? 31.219 35.049 39.320 1.00 43.94 30 VAL B C 1
ATOM 2297 O O . VAL B 1 30 ? 31.644 35.270 38.180 1.00 35.53 30 VAL B O 1
ATOM 2301 N N . LEU B 1 31 ? 32.012 35.125 40.393 1.00 47.97 31 LEU B N 1
ATOM 2302 C CA . LEU B 1 31 ? 33.425 35.454 40.242 1.00 37.98 31 LEU B CA 1
ATOM 2303 C C . LEU B 1 31 ? 34.196 34.291 39.631 1.00 46.16 31 LEU B C 1
ATOM 2304 O O . LEU B 1 31 ? 35.064 34.497 38.774 1.00 40.24 31 LEU B O 1
ATOM 2309 N N . THR B 1 32 ? 33.895 33.062 40.062 1.00 42.89 32 THR B N 1
ATOM 2310 C CA . THR B 1 32 ? 34.559 31.898 39.486 1.00 42.44 32 THR B CA 1
ATOM 2311 C C . THR B 1 32 ? 34.113 31.669 38.049 1.00 40.16 32 THR B C 1
ATOM 2312 O O . THR B 1 32 ? 34.919 31.273 37.199 1.00 44.13 32 THR B O 1
ATOM 2316 N N . LEU B 1 33 ? 32.832 31.905 37.759 1.00 32.11 33 LEU B N 1
ATOM 2317 C CA . LEU B 1 33 ? 32.393 31.887 36.371 1.00 40.62 33 LEU B CA 1
ATOM 2318 C C . LEU B 1 33 ? 33.176 32.903 35.550 1.00 49.43 33 LEU B C 1
ATOM 2319 O O . LEU B 1 33 ? 33.548 32.630 34.403 1.00 52.76 33 LEU B O 1
ATOM 2324 N N . GLY B 1 34 ? 33.468 34.063 36.136 1.00 42.43 34 GLY B N 1
ATOM 2325 C CA . GLY B 1 34 ? 34.251 35.089 35.475 1.00 40.68 34 GLY B CA 1
ATOM 2326 C C . GLY B 1 34 ? 35.592 34.613 34.955 1.00 43.47 34 GLY B C 1
ATOM 2327 O O . GLY B 1 34 ? 35.835 34.655 33.745 1.00 44.02 34 GLY B O 1
ATOM 2328 N N . TYR B 1 35 ? 36.474 34.151 35.848 1.00 44.40 35 TYR B N 1
ATOM 2329 C CA . TYR B 1 35 ? 37.795 33.728 35.399 1.00 42.64 35 TYR B CA 1
ATOM 2330 C C . TYR B 1 35 ? 37.739 32.451 34.570 1.00 42.25 35 TYR B C 1
ATOM 2331 O O . TYR B 1 35 ? 38.664 32.193 33.793 1.00 50.03 35 TYR B O 1
ATOM 2340 N N . ALA B 1 36 ? 36.678 31.652 34.714 1.00 42.73 36 ALA B N 1
ATOM 2341 C CA . ALA B 1 36 ? 36.506 30.499 33.838 1.00 37.50 36 ALA B CA 1
ATOM 2342 C C . ALA B 1 36 ? 36.269 30.938 32.398 1.00 42.63 36 ALA B C 1
ATOM 2343 O O . ALA B 1 36 ? 36.821 30.344 31.464 1.00 44.07 36 ALA B O 1
ATOM 2345 N N . VAL B 1 37 ? 35.455 31.979 32.198 1.00 41.35 37 VAL B N 1
ATOM 2346 C CA . VAL B 1 37 ? 35.263 32.526 30.858 1.00 34.95 37 VAL B CA 1
ATOM 2347 C C . VAL B 1 37 ? 36.553 33.149 30.337 1.00 40.74 37 VAL B C 1
ATOM 2348 O O . VAL B 1 37 ? 36.824 33.115 29.130 1.00 31.69 37 VAL B O 1
ATOM 2352 N N . MET B 1 38 ? 37.369 33.723 31.225 1.00 42.05 38 MET B N 1
ATOM 2353 C CA . MET B 1 38 ? 38.656 34.262 30.798 1.00 42.09 38 MET B CA 1
ATOM 2354 C C . MET B 1 38 ? 39.600 33.149 30.363 1.00 39.04 38 MET B C 1
ATOM 2355 O O . MET B 1 38 ? 40.289 33.274 29.344 1.00 39.30 38 MET B O 1
ATOM 2360 N N . LEU B 1 39 ? 39.655 32.060 31.134 1.00 41.84 39 LEU B N 1
ATOM 2361 C CA . LEU B 1 39 ? 40.489 30.923 30.757 1.00 40.43 39 LEU B CA 1
ATOM 2362 C C . LEU B 1 39 ? 40.005 30.296 29.457 1.00 40.50 39 LEU B C 1
ATOM 2363 O O . LEU B 1 39 ? 40.813 29.885 28.616 1.00 42.30 39 LEU B O 1
ATOM 2368 N N . ALA B 1 40 ? 38.686 30.221 29.272 1.00 36.82 40 ALA B N 1
ATOM 2369 C CA . ALA B 1 40 ? 38.146 29.640 28.049 1.00 43.48 40 ALA B CA 1
ATOM 2370 C C . ALA B 1 40 ? 38.371 30.554 26.852 1.00 39.47 40 ALA B C 1
ATOM 2371 O O . ALA B 1 40 ? 38.632 30.077 25.742 1.00 46.59 40 ALA B O 1
ATOM 2373 N N . GLY B 1 41 ? 38.262 31.869 27.052 1.00 34.31 41 GLY B N 1
ATOM 2374 C CA . GLY B 1 41 ? 38.594 32.794 25.982 1.00 38.85 41 GLY B CA 1
ATOM 2375 C C . GLY B 1 41 ? 40.059 32.719 25.598 1.00 35.76 41 GLY B C 1
ATOM 2376 O O . GLY B 1 41 ? 40.410 32.832 24.421 1.00 32.75 41 GLY B O 1
ATOM 2377 N N . LEU B 1 42 ? 40.932 32.520 26.590 1.00 35.05 42 LEU B N 1
ATOM 2378 C CA . LEU B 1 42 ? 42.352 32.326 26.319 1.00 36.15 42 LEU B CA 1
ATOM 2379 C C . LEU B 1 42 ? 42.572 31.176 25.348 1.00 35.93 42 LEU B C 1
ATOM 2380 O O . LEU B 1 42 ? 43.429 31.254 24.461 1.00 46.13 42 LEU B O 1
ATOM 2385 N N . PHE B 1 43 ? 41.803 30.098 25.504 1.00 41.41 43 PHE B N 1
ATOM 2386 C CA . PHE B 1 43 ? 41.904 28.975 24.580 1.00 43.36 43 PHE B CA 1
ATOM 2387 C C . PHE B 1 43 ? 41.562 29.409 23.162 1.00 41.25 43 PHE B C 1
ATOM 2388 O O . PHE B 1 43 ? 42.275 29.075 22.210 1.00 42.96 43 PHE B O 1
ATOM 2396 N N . TYR B 1 44 ? 40.477 30.174 23.008 1.00 42.44 44 TYR B N 1
ATOM 2397 C CA . TYR B 1 44 ? 40.065 30.627 21.683 1.00 44.72 44 TYR B CA 1
ATOM 2398 C C . TYR B 1 44 ? 41.136 31.488 21.026 1.00 44.33 44 TYR B C 1
ATOM 2399 O O . TYR B 1 44 ? 41.426 31.330 19.835 1.00 39.91 44 TYR B O 1
ATOM 2408 N N . PHE B 1 45 ? 41.731 32.410 21.786 1.00 41.54 45 PHE B N 1
ATOM 2409 C CA . PHE B 1 45 ? 42.658 33.368 21.192 1.00 39.30 45 PHE B CA 1
ATOM 2410 C C . PHE B 1 45 ? 43.963 32.700 20.778 1.00 35.51 45 PHE B C 1
ATOM 2411 O O . PHE B 1 45 ? 44.480 32.966 19.686 1.00 43.15 45 PHE B O 1
ATOM 2419 N N . VAL B 1 46 ? 44.511 31.830 21.631 1.00 39.96 46 VAL B N 1
ATOM 2420 C CA . VAL B 1 46 ? 45.703 31.074 21.254 1.00 43.79 46 VAL B CA 1
ATOM 2421 C C . VAL B 1 46 ? 45.406 30.182 20.056 1.00 44.12 46 VAL B C 1
ATOM 2422 O O . VAL B 1 46 ? 46.245 30.014 19.162 1.00 46.98 46 VAL B O 1
ATOM 2426 N N . LEU B 1 47 ? 44.203 29.609 20.012 1.00 41.17 47 LEU B N 1
ATOM 2427 C CA . LEU B 1 47 ? 43.832 28.689 18.944 1.00 45.37 47 LEU B CA 1
ATOM 2428 C C . LEU B 1 47 ? 43.534 29.391 17.626 1.00 47.61 47 LEU B C 1
ATOM 2429 O O . LEU B 1 47 ? 43.522 28.733 16.581 1.00 47.51 47 LEU B O 1
ATOM 2434 N N . THR B 1 48 ? 43.283 30.699 17.646 1.00 41.67 48 THR B N 1
ATOM 2435 C CA . THR B 1 48 ? 42.929 31.439 16.442 1.00 38.06 48 THR B CA 1
ATOM 2436 C C . THR B 1 48 ? 44.050 32.338 15.945 1.00 39.04 48 THR B C 1
ATOM 2437 O O . THR B 1 48 ? 43.881 33.001 14.915 1.00 37.07 48 THR B O 1
ATOM 2441 N N . ILE B 1 49 ? 45.189 32.370 16.642 1.00 42.90 49 ILE B N 1
ATOM 2442 C CA . ILE B 1 49 ? 46.274 33.282 16.295 1.00 46.24 49 ILE B CA 1
ATOM 2443 C C . ILE B 1 49 ? 46.756 33.048 14.869 1.00 46.46 49 ILE B C 1
ATOM 2444 O O . ILE B 1 49 ? 47.288 33.961 14.224 1.00 48.49 49 ILE B O 1
ATOM 2449 N N . LYS B 1 50 ? 46.569 31.839 14.350 1.00 55.11 50 LYS B N 1
ATOM 2450 C CA . LYS B 1 50 ? 47.010 31.487 13.010 1.00 48.80 50 LYS B CA 1
ATOM 2451 C C . LYS B 1 50 ? 45.975 31.808 11.939 1.00 50.29 50 LYS B C 1
ATOM 2452 O O . LYS B 1 50 ? 46.273 31.662 10.749 1.00 57.29 50 LYS B O 1
ATOM 2458 N N . THR B 1 51 ? 44.777 32.241 12.329 1.00 44.80 51 THR B N 1
ATOM 2459 C CA . THR B 1 51 ? 43.701 32.502 11.381 1.00 37.83 51 THR B CA 1
ATOM 2460 C C . THR B 1 51 ? 43.784 33.885 10.751 1.00 42.51 51 THR B C 1
ATOM 2461 O O . THR B 1 51 ? 42.926 34.226 9.929 1.00 38.72 51 THR B O 1
ATOM 2465 N N . VAL B 1 52 ? 44.786 34.686 11.109 1.00 44.48 52 VAL B N 1
ATOM 2466 C CA . VAL B 1 52 ? 44.916 36.045 10.606 1.00 47.11 52 VAL B CA 1
ATOM 2467 C C . VAL B 1 52 ? 46.329 36.251 10.081 1.00 46.36 52 VAL B C 1
ATOM 2468 O O . VAL B 1 52 ? 47.258 35.511 10.411 1.00 52.58 52 VAL B O 1
ATOM 2472 N N . ALA B 1 53 ? 46.483 37.294 9.283 1.00 40.02 53 ALA B N 1
ATOM 2473 C CA . ALA B 1 53 ? 47.822 37.611 8.775 1.00 35.59 53 ALA B CA 1
ATOM 2474 C C . ALA B 1 53 ? 48.650 38.115 9.934 1.00 43.75 53 ALA B C 1
ATOM 2475 O O . ALA B 1 53 ? 48.090 38.536 10.938 1.00 46.54 53 ALA B O 1
ATOM 2477 N N . PRO B 1 54 ? 49.977 38.052 9.823 1.00 50.59 54 PRO B N 1
ATOM 2478 C CA . PRO B 1 54 ? 50.851 38.434 10.949 1.00 45.55 54 PRO B CA 1
ATOM 2479 C C . PRO B 1 54 ? 50.576 39.810 11.536 1.00 41.50 54 PRO B C 1
ATOM 2480 O O . PRO B 1 54 ? 50.736 39.992 12.750 1.00 55.76 54 PRO B O 1
ATOM 2484 N N . ARG B 1 55 ? 50.158 40.784 10.722 1.00 42.96 55 ARG B N 1
ATOM 2485 C CA . ARG B 1 55 ? 49.974 42.143 11.221 1.00 49.01 55 ARG B CA 1
ATOM 2486 C C . ARG B 1 55 ? 48.819 42.262 12.209 1.00 46.58 55 ARG B C 1
ATOM 2487 O O . ARG B 1 55 ? 48.743 43.259 12.935 1.00 48.85 55 ARG B O 1
ATOM 2495 N N . PHE B 1 56 ? 47.980 41.240 12.301 1.00 52.05 56 PHE B N 1
ATOM 2496 C CA . PHE B 1 56 ? 46.789 41.302 13.179 1.00 48.46 56 PHE B CA 1
ATOM 2497 C C . PHE B 1 56 ? 46.976 40.385 14.382 1.00 40.85 56 PHE B C 1
ATOM 2498 O O . PHE B 1 56 ? 46.049 40.274 15.174 1.00 48.12 56 PHE B O 1
ATOM 2506 N N . ARG B 1 57 ? 48.130 39.742 14.491 1.00 37.66 57 ARG B N 1
ATOM 2507 C CA . ARG B 1 57 ? 48.389 38.914 15.659 1.00 39.48 57 ARG B CA 1
ATOM 2508 C C . ARG B 1 57 ? 48.790 39.750 16.864 1.00 39.28 57 ARG B C 1
ATOM 2509 O O . ARG B 1 57 ? 48.748 39.251 17.993 1.00 45.72 57 ARG B O 1
ATOM 2517 N N . THR B 1 58 ? 49.174 41.011 16.648 1.00 43.11 58 THR B N 1
ATOM 2518 C CA . THR B 1 58 ? 49.381 41.923 17.766 1.00 44.75 58 THR B CA 1
ATOM 2519 C C . THR B 1 58 ? 48.087 42.146 18.536 1.00 41.26 58 THR B C 1
ATOM 2520 O O . THR B 1 58 ? 48.114 42.335 19.757 1.00 44.48 58 THR B O 1
ATOM 2524 N N . SER B 1 59 ? 46.949 42.124 17.841 1.00 37.96 59 SER B N 1
ATOM 2525 C CA . SER B 1 59 ? 45.663 42.263 18.513 1.00 37.62 59 SER B CA 1
ATOM 2526 C C . SER B 1 59 ? 45.275 40.981 19.239 1.00 40.79 59 SER B C 1
ATOM 2527 O O . SER B 1 59 ? 44.756 41.028 20.360 1.00 37.84 59 SER B O 1
ATOM 2530 N N . SER B 1 60 ? 45.513 39.827 18.610 1.00 45.72 60 SER B N 1
ATOM 2531 C CA . SER B 1 60 ? 45.176 38.554 19.240 1.00 42.44 60 SER B CA 1
ATOM 2532 C C . SER B 1 60 ? 46.009 38.320 20.494 1.00 44.72 60 SER B C 1
ATOM 2533 O O . SER B 1 60 ? 45.478 37.893 21.527 1.00 42.83 60 SER B O 1
ATOM 2536 N N . VAL B 1 61 ? 47.314 38.593 20.423 1.00 40.20 61 VAL B N 1
ATOM 2537 C CA . VAL B 1 61 ? 48.176 38.416 21.590 1.00 43.14 61 VAL B CA 1
ATOM 2538 C C . VAL B 1 61 ? 47.771 39.378 22.699 1.00 44.93 61 VAL B C 1
ATOM 2539 O O . VAL B 1 61 ? 47.805 39.031 23.886 1.00 47.55 61 VAL B O 1
ATOM 2543 N N . LEU B 1 62 ? 47.376 40.600 22.330 1.00 44.54 62 LEU B N 1
ATOM 2544 C CA . LEU B 1 62 ? 46.869 41.541 23.323 1.00 36.16 62 LEU B CA 1
ATOM 2545 C C . LEU B 1 62 ? 45.636 40.985 24.023 1.00 39.61 62 LEU B C 1
ATOM 2546 O O . LEU B 1 62 ? 45.493 41.119 25.244 1.00 41.16 62 LEU B O 1
ATOM 2551 N N . SER B 1 63 ? 44.738 40.349 23.265 1.00 41.91 63 SER B N 1
ATOM 2552 C CA . SER B 1 63 ? 43.602 39.668 23.877 1.00 36.47 63 SER B CA 1
ATOM 2553 C C . SER B 1 63 ? 44.070 38.600 24.856 1.00 43.99 63 SER B C 1
ATOM 2554 O O . SER B 1 63 ? 43.542 38.495 25.969 1.00 42.79 63 SER B O 1
ATOM 2557 N N . VAL B 1 64 ? 45.068 37.804 24.459 1.00 39.03 64 VAL B N 1
ATOM 2558 C CA . VAL B 1 64 ? 45.636 36.799 25.355 1.00 36.06 64 VAL B CA 1
ATOM 2559 C C . VAL B 1 64 ? 46.130 37.453 26.638 1.00 36.84 64 VAL B C 1
ATOM 2560 O O . VAL B 1 64 ? 45.863 36.972 27.746 1.00 36.48 64 VAL B O 1
ATOM 2564 N N . VAL B 1 65 ? 46.853 38.568 26.505 1.00 42.21 65 VAL B N 1
ATOM 2565 C CA . VAL B 1 65 ? 47.346 39.283 27.679 1.00 39.97 65 VAL B CA 1
ATOM 2566 C C . VAL B 1 65 ? 46.183 39.757 28.540 1.00 41.45 65 VAL B C 1
ATOM 2567 O O . VAL B 1 65 ? 46.213 39.635 29.771 1.00 43.61 65 VAL B O 1
ATOM 2571 N N . VAL B 1 66 ? 45.143 40.305 27.907 1.00 34.73 66 VAL B N 1
ATOM 2572 C CA . VAL B 1 66 ? 43.961 40.734 28.652 1.00 41.04 66 VAL B CA 1
ATOM 2573 C C . VAL B 1 66 ? 43.332 39.552 29.379 1.00 44.81 66 VAL B C 1
ATOM 2574 O O . VAL B 1 66 ? 42.906 39.672 30.534 1.00 36.19 66 VAL B O 1
ATOM 2578 N N . MET B 1 67 ? 43.281 38.387 28.727 1.00 46.83 67 MET B N 1
ATOM 2579 C CA . MET B 1 67 ? 42.682 37.211 29.353 1.00 38.98 67 MET B CA 1
ATOM 2580 C C . MET B 1 67 ? 43.466 36.780 30.586 1.00 35.88 67 MET B C 1
ATOM 2581 O O . MET B 1 67 ? 42.885 36.548 31.653 1.00 39.46 67 MET B O 1
ATOM 2586 N N . VAL B 1 68 ? 44.790 36.668 30.458 1.00 37.09 68 VAL B N 1
ATOM 2587 C CA . VAL B 1 68 ? 45.618 36.188 31.564 1.00 42.10 68 VAL B CA 1
ATOM 2588 C C . VAL B 1 68 ? 45.429 37.066 32.796 1.00 41.43 68 VAL B C 1
ATOM 2589 O O . VAL B 1 68 ? 45.084 36.581 33.880 1.00 50.72 68 VAL B O 1
ATOM 2593 N N . SER B 1 69 ? 45.643 38.375 32.641 1.00 42.53 69 SER B N 1
ATOM 2594 C CA . SER B 1 69 ? 45.551 39.281 33.783 1.00 44.71 69 SER B CA 1
ATOM 2595 C C . SER B 1 69 ? 44.133 39.344 34.337 1.00 38.39 69 SER B C 1
ATOM 2596 O O . SER B 1 69 ? 43.942 39.395 35.558 1.00 40.06 69 SER B O 1
ATOM 2599 N N . ALA B 1 70 ? 43.125 39.344 33.461 1.00 39.38 70 ALA B N 1
ATOM 2600 C CA . ALA B 1 70 ? 41.744 39.337 33.934 1.00 41.35 70 ALA B CA 1
ATOM 2601 C C . ALA B 1 70 ? 41.436 38.049 34.683 1.00 44.84 70 ALA B C 1
ATOM 2602 O O . ALA B 1 70 ? 40.835 38.076 35.763 1.00 49.06 70 ALA B O 1
ATOM 2604 N N . PHE B 1 71 ? 41.843 36.909 34.121 1.00 36.49 71 PHE B N 1
ATOM 2605 C CA . PHE B 1 71 ? 41.694 35.632 34.810 1.00 37.74 71 PHE B CA 1
ATOM 2606 C C . PHE B 1 71 ? 42.358 35.674 36.179 1.00 38.97 71 PHE B C 1
ATOM 2607 O O . PHE B 1 71 ? 41.726 35.399 37.204 1.00 45.31 71 PHE B O 1
ATOM 2615 N N . LEU B 1 72 ? 43.645 36.027 36.206 1.00 37.32 72 LEU B N 1
ATOM 2616 C CA . LEU B 1 72 ? 44.403 36.024 37.453 1.00 42.75 72 LEU B CA 1
ATOM 2617 C C . LEU B 1 72 ? 43.780 36.948 38.490 1.00 49.90 72 LEU B C 1
ATOM 2618 O O . LEU B 1 72 ? 43.647 36.579 39.662 1.00 49.67 72 LEU B O 1
ATOM 2623 N N . LEU B 1 73 ? 43.388 38.154 38.079 1.00 49.07 73 LEU B N 1
ATOM 2624 C CA . LEU B 1 73 ? 42.874 39.119 39.042 1.00 48.45 73 LEU B CA 1
ATOM 2625 C C . LEU B 1 73 ? 41.453 38.780 39.474 1.00 48.15 73 LEU B C 1
ATOM 2626 O O . LEU B 1 73 ? 41.102 38.958 40.646 1.00 49.88 73 LEU B O 1
ATOM 2631 N N . LEU B 1 74 ? 40.624 38.290 38.550 1.00 43.80 74 LEU B N 1
ATOM 2632 C CA . LEU B 1 74 ? 39.316 37.780 38.945 1.00 38.56 74 LEU B CA 1
ATOM 2633 C C . LEU B 1 74 ? 39.455 36.533 39.807 1.00 35.43 74 LEU B C 1
ATOM 2634 O O . LEU B 1 74 ? 38.572 36.237 40.619 1.00 35.61 74 LEU B O 1
ATOM 2639 N N . TYR B 1 75 ? 40.559 35.800 39.648 1.00 44.27 75 TYR B N 1
ATOM 2640 C CA . TYR B 1 75 ? 40.806 34.629 40.482 1.00 42.61 75 TYR B CA 1
ATOM 2641 C C . TYR B 1 75 ? 41.087 35.032 41.923 1.00 38.88 75 TYR B C 1
ATOM 2642 O O . TYR B 1 75 ? 40.549 34.435 42.862 1.00 47.02 75 TYR B O 1
ATOM 2651 N N . VAL B 1 76 ? 41.936 36.044 42.115 1.00 39.34 76 VAL B N 1
ATOM 2652 C CA . VAL B 1 76 ? 42.279 36.486 43.463 1.00 37.30 76 VAL B CA 1
ATOM 2653 C C . VAL B 1 76 ? 41.041 36.993 44.192 1.00 43.18 76 VAL B C 1
ATOM 2654 O O . VAL B 1 76 ? 40.869 36.751 45.393 1.00 43.87 76 VAL B O 1
ATOM 2658 N N . GLN B 1 77 ? 40.159 37.701 43.479 1.00 40.20 77 GLN B N 1
ATOM 2659 C CA . GLN B 1 77 ? 38.922 38.182 44.087 1.00 41.65 77 GLN B CA 1
ATOM 2660 C C . GLN B 1 77 ? 38.089 37.025 44.616 1.00 44.92 77 GLN B C 1
ATOM 2661 O O . GLN B 1 77 ? 37.567 37.079 45.736 1.00 48.26 77 GLN B O 1
ATOM 2667 N N . ALA B 1 78 ? 37.947 35.970 43.812 1.00 47.50 78 ALA B N 1
ATOM 2668 C CA . ALA B 1 78 ? 37.211 34.790 44.251 1.00 38.08 78 ALA B CA 1
ATOM 2669 C C . ALA B 1 78 ? 37.840 34.194 45.504 1.00 45.28 78 ALA B C 1
ATOM 2670 O O . ALA B 1 78 ? 37.144 33.896 46.481 1.00 48.12 78 ALA B O 1
ATOM 2672 N N . SER B 1 79 ? 39.166 34.037 45.502 1.00 45.60 79 SER B N 1
ATOM 2673 C CA . SER B 1 79 ? 39.854 33.506 46.676 1.00 42.09 79 SER B CA 1
ATOM 2674 C C . SER B 1 79 ? 39.710 34.436 47.875 1.00 51.23 79 SER B C 1
ATOM 2675 O O . SER B 1 79 ? 39.454 33.978 48.995 1.00 55.78 79 SER B O 1
ATOM 2678 N N . ASN B 1 80 ? 39.873 35.746 47.661 1.00 46.82 80 ASN B N 1
ATOM 2679 C CA . ASN B 1 80 ? 39.751 36.704 48.759 1.00 46.97 80 ASN B CA 1
ATOM 2680 C C . ASN B 1 80 ? 38.352 36.676 49.359 1.00 52.79 80 ASN B C 1
ATOM 2681 O O . ASN B 1 80 ? 38.196 36.697 50.586 1.00 53.76 80 ASN B O 1
ATOM 2686 N N . TRP B 1 81 ? 37.323 36.628 48.508 1.00 50.46 81 TRP B N 1
ATOM 2687 C CA . TRP B 1 81 ? 35.948 36.576 48.997 1.00 51.57 81 TRP B CA 1
ATOM 2688 C C . TRP B 1 81 ? 35.734 35.387 49.926 1.00 54.51 81 TRP B C 1
ATOM 2689 O O . TRP B 1 81 ? 35.011 35.491 50.924 1.00 55.89 81 TRP B O 1
ATOM 2700 N N . THR B 1 82 ? 36.364 34.251 49.619 1.00 55.10 82 THR B N 1
ATOM 2701 C CA . THR B 1 82 ? 36.196 33.058 50.442 1.00 57.67 82 THR B CA 1
ATOM 2702 C C . THR B 1 82 ? 36.934 33.192 51.771 1.00 55.31 82 THR B C 1
ATOM 2703 O O . THR B 1 82 ? 36.444 32.733 52.810 1.00 58.65 82 THR B O 1
ATOM 2707 N N . GLU B 1 83 ? 38.096 33.848 51.767 1.00 49.75 83 GLU B N 1
ATOM 2708 C CA . GLU B 1 83 ? 38.945 33.900 52.950 1.00 47.02 83 GLU B CA 1
ATOM 2709 C C . GLU B 1 83 ? 38.680 35.104 53.845 1.00 51.44 83 GLU B C 1
ATOM 2710 O O . GLU B 1 83 ? 39.036 35.066 55.028 1.00 59.03 83 GLU B O 1
ATOM 2716 N N . SER B 1 84 ? 38.060 36.164 53.322 1.00 56.31 84 SER B N 1
ATOM 2717 C CA . SER B 1 84 ? 37.905 37.395 54.088 1.00 50.64 84 SER B CA 1
ATOM 2718 C C . SER B 1 84 ? 36.705 37.377 55.029 1.00 47.52 84 SER B C 1
ATOM 2719 O O . SER B 1 84 ? 36.658 38.189 55.960 1.00 50.17 84 SER B O 1
ATOM 2722 N N . PHE B 1 85 ? 35.746 36.479 54.820 1.00 50.76 85 PHE B N 1
ATOM 2723 C CA . PHE B 1 85 ? 34.524 36.434 55.613 1.00 46.36 85 PHE B CA 1
ATOM 2724 C C . PHE B 1 85 ? 34.572 35.295 56.621 1.00 52.21 85 PHE B C 1
ATOM 2725 O O . PHE B 1 85 ? 35.117 34.229 56.343 1.00 64.88 85 PHE B O 1
ATOM 2733 N N . VAL B 1 86 ? 33.965 35.521 57.785 1.00 45.37 86 VAL B N 1
ATOM 2734 C CA . VAL B 1 86 ? 33.851 34.513 58.834 1.00 52.57 86 VAL B CA 1
ATOM 2735 C C . VAL B 1 86 ? 32.374 34.259 59.099 1.00 51.46 86 VAL B C 1
ATOM 2736 O O . VAL B 1 86 ? 31.588 35.206 59.211 1.00 47.35 86 VAL B O 1
ATOM 2740 N N . PHE B 1 87 ? 31.997 32.985 59.193 1.00 54.27 87 PHE B N 1
ATOM 2741 C CA . PHE B 1 87 ? 30.611 32.635 59.472 1.00 52.19 87 PHE B CA 1
ATOM 2742 C C . PHE B 1 87 ? 30.294 32.824 60.949 1.00 51.71 87 PHE B C 1
ATOM 2743 O O . PHE B 1 87 ? 31.084 32.458 61.824 1.00 45.65 87 PHE B O 1
ATOM 2751 N N . ASP B 1 88 ? 29.122 33.421 61.214 1.00 54.51 88 ASP B N 1
ATOM 2752 C CA . ASP B 1 88 ? 28.635 33.654 62.601 1.00 56.05 88 ASP B CA 1
ATOM 2753 C C . ASP B 1 88 ? 27.438 32.738 62.840 1.00 60.28 88 ASP B C 1
ATOM 2754 O O . ASP B 1 88 ? 26.460 32.852 62.093 1.00 60.95 88 ASP B O 1
ATOM 2759 N N . THR B 1 89 ? 27.513 31.884 63.858 1.00 59.38 89 THR B N 1
ATOM 2760 C CA . THR B 1 89 ? 26.464 30.867 64.119 1.00 54.05 89 THR B CA 1
ATOM 2761 C C . THR B 1 89 ? 25.277 31.500 64.841 1.00 55.86 89 THR B C 1
ATOM 2762 O O . THR B 1 89 ? 24.200 30.894 64.832 1.00 52.54 89 THR B O 1
ATOM 2766 N N . GLU B 1 90 ? 25.477 32.673 65.431 1.00 63.29 90 GLU B N 1
ATOM 2767 C CA . GLU B 1 90 ? 24.394 33.390 66.144 1.00 61.17 90 GLU B CA 1
ATOM 2768 C C . GLU B 1 90 ? 23.477 34.088 65.144 1.00 63.53 90 GLU B C 1
ATOM 2769 O O . GLU B 1 90 ? 22.282 34.193 65.433 1.00 71.78 90 GLU B O 1
ATOM 2775 N N . ARG B 1 91 ? 24.012 34.550 64.020 1.00 56.49 91 ARG B N 1
ATOM 2776 C CA . ARG B 1 91 ? 23.177 35.310 63.063 1.00 53.68 91 ARG B CA 1
ATOM 2777 C C . ARG B 1 91 ? 22.940 34.485 61.805 1.00 62.03 91 ARG B C 1
ATOM 2778 O O . ARG B 1 91 ? 22.109 34.896 60.996 1.00 70.47 91 ARG B O 1
ATOM 2786 N N . GLY B 1 92 ? 23.611 33.350 61.661 1.00 53.39 92 GLY B N 1
ATOM 2787 C CA . GLY B 1 92 ? 23.481 32.601 60.428 1.00 57.42 92 GLY B CA 1
ATOM 2788 C C . GLY B 1 92 ? 23.918 33.387 59.214 1.00 61.55 92 GLY B C 1
ATOM 2789 O O . GLY B 1 92 ? 23.348 33.215 58.131 1.00 58.86 92 GLY B O 1
ATOM 2790 N N . LYS B 1 93 ? 24.918 34.252 59.370 1.00 60.56 93 LYS B N 1
ATOM 2791 C CA . LYS B 1 93 ? 25.354 35.148 58.310 1.00 47.96 93 LYS B CA 1
ATOM 2792 C C . LYS B 1 93 ? 26.875 35.184 58.274 1.00 51.43 93 LYS B C 1
ATOM 2793 O O . LYS B 1 93 ? 27.550 34.791 59.229 1.00 48.83 93 LYS B O 1
ATOM 2799 N N . TYR B 1 94 ? 27.407 35.663 57.153 1.00 53.32 94 TYR B N 1
ATOM 2800 C CA . TYR B 1 94 ? 28.841 35.850 56.978 1.00 46.13 94 TYR B CA 1
ATOM 2801 C C . TYR B 1 94 ? 29.197 37.306 57.251 1.00 44.65 94 TYR B C 1
ATOM 2802 O O . TYR B 1 94 ? 28.547 38.216 56.728 1.00 45.67 94 TYR B O 1
ATOM 2811 N N . PHE B 1 95 ? 30.229 37.521 58.062 1.00 44.84 95 PHE B N 1
ATOM 2812 C CA . PHE B 1 95 ? 30.680 38.858 58.416 1.00 44.79 95 PHE B CA 1
ATOM 2813 C C . PHE B 1 95 ? 32.171 38.974 58.148 1.00 47.39 95 PHE B C 1
ATOM 2814 O O . PHE B 1 95 ? 32.940 38.077 58.509 1.00 59.38 95 PHE B O 1
ATOM 2822 N N . LEU B 1 96 ? 32.576 40.070 57.514 1.00 48.52 96 LEU B N 1
ATOM 2823 C CA . LEU B 1 96 ? 33.996 40.356 57.361 1.00 49.60 96 LEU B CA 1
ATOM 2824 C C . LEU B 1 96 ? 34.620 40.545 58.738 1.00 55.67 96 LEU B C 1
ATOM 2825 O O . LEU B 1 96 ? 34.060 41.239 59.590 1.00 73.03 96 LEU B O 1
ATOM 2830 N N . GLY B 1 97 ? 35.774 39.917 58.969 1.00 54.36 97 GLY B N 1
ATOM 2831 C CA . GLY B 1 97 ? 36.417 39.954 60.267 1.00 66.21 97 GLY B CA 1
ATOM 2832 C C . GLY B 1 97 ? 37.888 40.320 60.167 1.00 78.20 97 GLY B C 1
ATOM 2833 O O . GLY B 1 97 ? 38.416 40.558 59.082 1.00 82.40 97 GLY B O 1
ATOM 2834 N N . GLU B 1 98 ? 38.529 40.372 61.340 1.00 89.15 98 GLU B N 1
ATOM 2835 C CA . GLU B 1 98 ? 39.979 40.581 61.457 1.00 83.67 98 GLU B CA 1
ATOM 2836 C C . GLU B 1 98 ? 40.455 41.806 60.681 1.00 87.87 98 GLU B C 1
ATOM 2837 O O . GLU B 1 98 ? 41.582 41.840 60.183 1.00 98.98 98 GLU B O 1
ATOM 2843 N N . GLY B 1 99 ? 39.602 42.821 60.572 1.00 85.36 99 GLY B N 1
ATOM 2844 C CA . GLY B 1 99 ? 39.949 43.984 59.775 1.00 75.74 99 GLY B CA 1
ATOM 2845 C C . GLY B 1 99 ? 40.168 43.678 58.311 1.00 76.52 99 GLY B C 1
ATOM 2846 O O . GLY B 1 99 ? 41.013 44.315 57.672 1.00 82.77 99 GLY B O 1
ATOM 2847 N N . ASN B 1 100 ? 39.443 42.703 57.763 1.00 82.03 100 ASN B N 1
ATOM 2848 C CA . ASN B 1 100 ? 39.513 42.410 56.336 1.00 82.97 100 ASN B CA 1
ATOM 2849 C C . ASN B 1 100 ? 38.674 43.432 55.583 1.00 72.98 100 ASN B C 1
ATOM 2850 O O . ASN B 1 100 ? 37.477 43.581 55.854 1.00 74.38 100 ASN B O 1
ATOM 2855 N N . ASP B 1 101 ? 39.297 44.142 54.645 1.00 64.90 101 ASP B N 1
ATOM 2856 C CA . ASP B 1 101 ? 38.620 45.196 53.902 1.00 66.74 101 ASP B CA 1
ATOM 2857 C C . ASP B 1 101 ? 38.304 44.791 52.468 1.00 66.93 101 ASP B C 1
ATOM 2858 O O . ASP B 1 101 ? 38.052 45.661 51.627 1.00 59.47 101 ASP B O 1
ATOM 2863 N N . LEU B 1 102 ? 38.308 43.488 52.175 1.00 62.89 102 LEU B N 1
ATOM 2864 C CA . LEU B 1 102 ? 38.177 42.980 50.807 1.00 59.84 102 LEU B CA 1
ATOM 2865 C C . LEU B 1 102 ? 39.154 43.667 49.858 1.00 60.68 102 LEU B C 1
ATOM 2866 O O . LEU B 1 102 ? 38.903 43.751 48.652 1.00 59.82 102 LEU B O 1
ATOM 2871 N N . PHE B 1 103 ? 40.261 44.171 50.412 1.00 57.32 103 PHE B N 1
ATOM 2872 C CA . PHE B 1 103 ? 41.266 44.928 49.671 1.00 57.85 103 PHE B CA 1
ATOM 2873 C C . PHE B 1 103 ? 40.678 46.194 49.046 1.00 58.67 103 PHE B C 1
ATOM 2874 O O . PHE B 1 103 ? 41.211 46.722 48.066 1.00 56.99 103 PHE B O 1
ATOM 2882 N N . ASN B 1 104 ? 39.587 46.701 49.627 1.00 58.17 104 ASN B N 1
ATOM 2883 C CA . ASN B 1 104 ? 38.898 47.891 49.120 1.00 49.14 104 ASN B CA 1
ATOM 2884 C C . ASN B 1 104 ? 38.565 47.743 47.637 1.00 50.92 104 ASN B C 1
ATOM 2885 O O . ASN B 1 104 ? 38.636 48.702 46.864 1.00 49.18 104 ASN B O 1
ATOM 2890 N N . ASN B 1 105 ? 38.199 46.519 47.243 1.00 57.78 105 ASN B N 1
ATOM 2891 C CA . ASN B 1 105 ? 37.942 46.166 45.843 1.00 45.37 105 ASN B CA 1
ATOM 2892 C C . ASN B 1 105 ? 39.121 46.522 44.944 1.00 41.94 105 ASN B C 1
ATOM 2893 O O . ASN B 1 105 ? 38.947 46.845 43.767 1.00 46.27 105 ASN B O 1
ATOM 2898 N N . GLY B 1 106 ? 40.334 46.454 45.494 1.00 45.49 106 GLY B N 1
ATOM 2899 C CA . GLY B 1 106 ? 41.501 46.865 44.732 1.00 43.96 106 GLY B CA 1
ATOM 2900 C C . GLY B 1 106 ? 41.758 45.986 43.524 1.00 44.86 106 GLY B C 1
ATOM 2901 O O . GLY B 1 106 ? 42.133 46.478 42.459 1.00 47.56 106 GLY B O 1
ATOM 2902 N N . TYR B 1 107 ? 41.550 44.674 43.671 1.00 44.61 107 TYR B N 1
ATOM 2903 C CA . TYR B 1 107 ? 41.803 43.757 42.564 1.00 42.47 107 TYR B CA 1
ATOM 2904 C C . TYR B 1 107 ? 40.862 44.023 41.396 1.00 49.71 107 TYR B C 1
ATOM 2905 O O . TYR B 1 107 ? 41.274 43.949 40.232 1.00 52.09 107 TYR B O 1
ATOM 2914 N N . ARG B 1 108 ? 39.595 44.326 41.686 1.00 46.48 108 ARG B N 1
ATOM 2915 C CA . ARG B 1 108 ? 38.659 44.700 40.630 1.00 42.05 108 ARG B CA 1
ATOM 2916 C C . ARG B 1 108 ? 39.142 45.938 39.886 1.00 43.24 108 ARG B C 1
ATOM 2917 O O . ARG B 1 108 ? 39.184 45.960 38.651 1.00 47.59 108 ARG B O 1
ATOM 2925 N N . TYR B 1 109 ? 39.518 46.980 40.629 1.00 41.88 109 TYR B N 1
ATOM 2926 C CA . TYR B 1 109 ? 39.965 48.222 40.007 1.00 41.70 109 TYR B CA 1
ATOM 2927 C C . TYR B 1 109 ? 41.366 48.099 39.425 1.00 41.36 109 TYR B C 1
ATOM 2928 O O . TYR B 1 109 ? 41.673 48.750 38.420 1.00 33.18 109 TYR B O 1
ATOM 2937 N N . LEU B 1 110 ? 42.225 47.279 40.036 1.00 37.84 110 LEU B N 1
ATOM 2938 C CA . LEU B 1 110 ? 43.507 46.966 39.414 1.00 40.58 110 LEU B CA 1
ATOM 2939 C C . LEU B 1 110 ? 43.297 46.267 38.078 1.00 41.80 110 LEU B C 1
ATOM 2940 O O . LEU B 1 110 ? 43.987 46.564 37.096 1.00 34.07 110 LEU B O 1
ATOM 2945 N N . ASN B 1 111 ? 42.332 45.346 38.022 1.00 39.92 111 ASN B N 1
ATOM 2946 C CA . ASN B 1 111 ? 42.021 44.648 36.779 1.00 37.94 111 ASN B CA 1
ATOM 2947 C C . ASN B 1 111 ? 41.617 45.626 35.683 1.00 41.78 111 ASN B C 1
ATOM 2948 O O . ASN B 1 111 ? 42.099 45.539 34.547 1.00 37.19 111 ASN B O 1
ATOM 2953 N N . TRP B 1 112 ? 40.728 46.568 36.009 1.00 41.26 112 TRP B N 1
ATOM 2954 C CA . TRP B 1 112 ? 40.304 47.566 35.031 1.00 29.13 112 TRP B CA 1
ATOM 2955 C C . TRP B 1 112 ? 41.458 48.475 34.635 1.00 35.44 112 TRP B C 1
ATOM 2956 O O . TRP B 1 112 ? 41.617 48.811 33.456 1.00 33.57 112 TRP B O 1
ATOM 2967 N N . LEU B 1 113 ? 42.264 48.890 35.615 1.00 35.73 113 LEU B N 1
ATOM 2968 C CA . LEU B 1 113 ? 43.408 49.751 35.340 1.00 32.51 113 LEU B CA 1
ATOM 2969 C C . LEU B 1 113 ? 44.341 49.121 34.314 1.00 32.36 113 LEU B C 1
ATOM 2970 O O . LEU B 1 113 ? 44.904 49.817 33.461 1.00 41.68 113 LEU B O 1
ATOM 2975 N N . ILE B 1 114 ? 44.502 47.802 34.371 1.00 38.85 114 ILE B N 1
ATOM 2976 C CA . ILE B 1 114 ? 45.410 47.116 33.460 1.00 35.31 114 ILE B CA 1
ATOM 2977 C C . ILE B 1 114 ? 44.760 46.898 32.099 1.00 41.84 114 ILE B C 1
ATOM 2978 O O . ILE B 1 114 ? 45.356 47.193 31.057 1.00 49.16 114 ILE B O 1
ATOM 2983 N N . ASP B 1 115 ? 43.526 46.390 32.086 1.00 34.25 115 ASP B N 1
ATOM 2984 C CA . ASP B 1 115 ? 42.941 45.890 30.844 1.00 36.40 115 ASP B CA 1
ATOM 2985 C C . ASP B 1 115 ? 42.415 47.007 29.947 1.00 44.14 115 ASP B C 1
ATOM 2986 O O . ASP B 1 115 ? 42.504 46.902 28.718 1.00 43.05 115 ASP B O 1
ATOM 2991 N N . VAL B 1 116 ? 41.852 48.068 30.536 1.00 36.57 116 VAL B N 1
ATOM 2992 C CA . VAL B 1 116 ? 41.198 49.111 29.736 1.00 34.61 116 VAL B CA 1
ATOM 2993 C C . VAL B 1 116 ? 42.117 49.693 28.668 1.00 44.28 116 VAL B C 1
ATOM 2994 O O . VAL B 1 116 ? 41.695 49.778 27.502 1.00 46.02 116 VAL B O 1
ATOM 2998 N N . PRO B 1 117 ? 43.354 50.114 28.967 1.00 43.43 117 PRO B N 1
ATOM 2999 C CA . PRO B 1 117 ? 44.219 50.597 27.880 1.00 35.04 117 PRO B CA 1
ATOM 3000 C C . PRO B 1 117 ? 44.468 49.545 26.816 1.00 33.85 117 PRO B C 1
ATOM 3001 O O . PRO B 1 117 ? 44.472 49.863 25.620 1.00 35.45 117 PRO B O 1
ATOM 3005 N N . MET B 1 118 ? 44.662 48.289 27.223 1.00 45.55 118 MET B N 1
ATOM 3006 C CA . MET B 1 118 ? 44.918 47.224 26.260 1.00 42.38 118 MET B CA 1
ATOM 3007 C C . MET B 1 118 ? 43.717 46.994 25.355 1.00 40.87 118 MET B C 1
ATOM 3008 O O . MET B 1 118 ? 43.872 46.774 24.148 1.00 41.40 118 MET B O 1
ATOM 3013 N N . LEU B 1 119 ? 42.509 47.031 25.923 1.00 42.77 119 LEU B N 1
ATOM 3014 C CA . LEU B 1 119 ? 41.306 46.865 25.115 1.00 46.07 119 LEU B CA 1
ATOM 3015 C C . LEU B 1 119 ? 41.163 47.997 24.105 1.00 41.32 119 LEU B C 1
ATOM 3016 O O . LEU B 1 119 ? 40.763 47.771 22.957 1.00 46.87 119 LEU B O 1
ATOM 3021 N N . LEU B 1 120 ? 41.495 49.223 24.513 1.00 34.82 120 LEU B N 1
ATOM 3022 C CA . LEU B 1 120 ? 41.392 50.358 23.603 1.00 40.61 120 LEU B CA 1
ATOM 3023 C C . LEU B 1 120 ? 42.531 50.372 22.591 1.00 44.76 120 LEU B C 1
ATOM 3024 O O . LEU B 1 120 ? 42.335 50.787 21.444 1.00 44.62 120 LEU B O 1
ATOM 3029 N N . PHE B 1 121 ? 43.720 49.921 22.996 1.00 36.32 121 PHE B N 1
ATOM 3030 C CA . PHE B 1 121 ? 44.885 49.985 22.122 1.00 32.67 121 PHE B CA 1
ATOM 3031 C C . PHE B 1 121 ? 44.805 48.972 20.987 1.00 40.19 121 PHE B C 1
ATOM 3032 O O . PHE B 1 121 ? 45.323 49.227 19.894 1.00 43.81 121 PHE B O 1
ATOM 3040 N N . GLN B 1 122 ? 44.162 47.826 21.219 1.00 39.04 122 GLN B N 1
ATOM 3041 C CA . GLN B 1 122 ? 44.296 46.710 20.291 1.00 41.35 122 GLN B CA 1
ATOM 3042 C C . GLN B 1 122 ? 43.494 46.920 19.014 1.00 37.20 122 GLN B C 1
ATOM 3043 O O . GLN B 1 122 ? 43.834 46.342 17.973 1.00 35.42 122 GLN B O 1
ATOM 3049 N N . ILE B 1 123 ? 42.434 47.732 19.063 1.00 37.38 123 ILE B N 1
ATOM 3050 C CA . ILE B 1 123 ? 41.619 47.920 17.869 1.00 39.74 123 ILE B CA 1
ATOM 3051 C C . ILE B 1 123 ? 42.388 48.697 16.806 1.00 38.81 123 ILE B C 1
ATOM 3052 O O . ILE B 1 123 ? 42.117 48.558 15.607 1.00 42.56 123 ILE B O 1
ATOM 3057 N N . LEU B 1 124 ? 43.364 49.509 17.216 1.00 45.93 124 LEU B N 1
ATOM 3058 C CA . LEU B 1 124 ? 44.195 50.212 16.248 1.00 43.39 124 LEU B CA 1
ATOM 3059 C C . LEU B 1 124 ? 45.136 49.264 15.518 1.00 41.62 124 LEU B C 1
ATOM 3060 O O . LEU B 1 124 ? 45.587 49.581 14.411 1.00 45.85 124 LEU B O 1
ATOM 3065 N N . PHE B 1 125 ? 45.436 48.110 16.114 1.00 48.90 125 PHE B N 1
ATOM 3066 C CA . PHE B 1 125 ? 46.258 47.097 15.466 1.00 41.89 125 PHE B CA 1
ATOM 3067 C C . PHE B 1 125 ? 45.496 46.331 14.397 1.00 43.79 125 PHE B C 1
ATOM 3068 O O . PHE B 1 125 ? 46.121 45.700 13.538 1.00 49.14 125 PHE B O 1
ATOM 3076 N N . VAL B 1 126 ? 44.170 46.372 14.432 1.00 33.88 126 VAL B N 1
ATOM 3077 C CA . VAL B 1 126 ? 43.331 45.729 13.431 1.00 37.06 126 VAL B CA 1
ATOM 3078 C C . VAL B 1 126 ? 42.828 46.734 12.409 1.00 43.02 126 VAL B C 1
ATOM 3079 O O . VAL B 1 126 ? 42.903 46.502 11.202 1.00 47.28 126 VAL B O 1
ATOM 3083 N N . VAL B 1 127 ? 42.324 47.853 12.885 1.00 42.01 127 VAL B N 1
ATOM 3084 C CA . VAL B 1 127 ? 41.634 48.843 12.070 1.00 35.41 127 VAL B CA 1
ATOM 3085 C C . VAL B 1 127 ? 42.642 49.839 11.511 1.00 47.08 127 VAL B C 1
ATOM 3086 O O . VAL B 1 127 ? 43.573 50.261 12.207 1.00 41.53 127 VAL B O 1
ATOM 3090 N N . THR B 1 128 ? 42.462 50.214 10.244 1.00 48.70 128 THR B N 1
ATOM 3091 C CA . THR B 1 128 ? 43.350 51.147 9.562 1.00 59.68 128 THR B CA 1
ATOM 3092 C C . THR B 1 128 ? 42.735 52.544 9.530 1.00 59.87 128 THR B C 1
ATOM 3093 O O . THR B 1 128 ? 41.528 52.700 9.322 1.00 60.77 128 THR B O 1
ATOM 3097 N N . LEU B 1 129 ? 43.570 53.559 9.743 1.00 61.02 129 LEU B N 1
ATOM 3098 C CA . LEU B 1 129 ? 43.114 54.934 9.912 1.00 60.55 129 LEU B CA 1
ATOM 3099 C C . LEU B 1 129 ? 43.488 55.784 8.704 1.00 59.28 129 LEU B C 1
ATOM 3100 O O . LEU B 1 129 ? 44.633 55.753 8.241 1.00 58.45 129 LEU B O 1
ATOM 3105 N N . THR B 1 130 ? 42.519 56.558 8.218 1.00 62.22 130 THR B N 1
ATOM 3106 C CA . THR B 1 130 ? 42.693 57.404 7.044 1.00 69.01 130 THR B CA 1
ATOM 3107 C C . THR B 1 130 ? 43.174 58.806 7.405 1.00 70.94 130 THR B C 1
ATOM 3108 O O . THR B 1 130 ? 44.135 59.306 6.813 1.00 78.76 130 THR B O 1
ATOM 3112 N N . LYS B 1 131 ? 42.519 59.450 8.374 1.00 61.34 131 LYS B N 1
ATOM 3113 C CA . LYS B 1 131 ? 42.757 60.858 8.662 1.00 61.11 131 LYS B CA 1
ATOM 3114 C C . LYS B 1 131 ? 43.433 61.124 9.998 1.00 53.08 131 LYS B C 1
ATOM 3115 O O . LYS B 1 131 ? 44.054 62.180 10.151 1.00 64.93 131 LYS B O 1
ATOM 3121 N N . SER B 1 132 ? 43.337 60.211 10.958 1.00 53.14 132 SER B N 1
ATOM 3122 C CA . SER B 1 132 ? 43.748 60.486 12.327 1.00 53.03 132 SER B CA 1
ATOM 3123 C C . SER B 1 132 ? 45.170 60.008 12.603 1.00 50.58 132 SER B C 1
ATOM 3124 O O . SER B 1 132 ? 45.708 59.130 11.923 1.00 57.41 132 SER B O 1
ATOM 3127 N N . ASN B 1 133 ? 45.770 60.604 13.632 1.00 53.12 133 ASN B N 1
ATOM 3128 C CA . ASN B 1 133 ? 47.142 60.311 14.037 1.00 51.77 133 ASN B CA 1
ATOM 3129 C C . ASN B 1 133 ? 47.123 59.183 15.065 1.00 48.06 133 ASN B C 1
ATOM 3130 O O . ASN B 1 133 ? 46.625 59.364 16.180 1.00 50.13 133 ASN B O 1
ATOM 3135 N N . PHE B 1 134 ? 47.678 58.025 14.691 1.00 49.29 134 PHE B N 1
ATOM 3136 C CA . PHE B 1 134 ? 47.658 56.852 15.564 1.00 44.56 134 PHE B CA 1
ATOM 3137 C C . PHE B 1 134 ? 48.211 57.168 16.949 1.00 42.43 134 PHE B C 1
ATOM 3138 O O . PHE B 1 134 ? 47.619 56.793 17.968 1.00 38.52 134 PHE B O 1
ATOM 3146 N N . SER B 1 135 ? 49.352 57.860 17.003 1.00 39.64 135 SER B N 1
ATOM 3147 C CA . SER B 1 135 ? 50.010 58.115 18.281 1.00 47.01 135 SER B CA 1
ATOM 3148 C C . SER B 1 135 ? 49.149 58.979 19.194 1.00 48.32 135 SER B C 1
ATOM 3149 O O . SER B 1 135 ? 49.091 58.746 20.407 1.00 47.05 135 SER B O 1
ATOM 3152 N N . SER B 1 136 ? 48.472 59.983 18.631 1.00 46.14 136 SER B N 1
ATOM 3153 C CA . SER B 1 136 ? 47.643 60.856 19.456 1.00 43.68 136 SER B CA 1
ATOM 3154 C C . SER B 1 136 ? 46.399 60.129 19.951 1.00 40.56 136 SER B C 1
ATOM 3155 O O . SER B 1 136 ? 45.971 60.334 21.092 1.00 40.24 136 SER B O 1
ATOM 3158 N N . ILE B 1 137 ? 45.806 59.278 19.109 1.00 44.25 137 ILE B N 1
ATOM 3159 C CA . ILE B 1 137 ? 44.665 58.473 19.545 1.00 43.36 137 ILE B CA 1
ATOM 3160 C C . ILE B 1 137 ? 45.065 57.571 20.705 1.00 40.63 137 ILE B C 1
ATOM 3161 O O . ILE B 1 137 ? 44.347 57.461 21.706 1.00 45.32 137 ILE B O 1
ATOM 3166 N N . ARG B 1 138 ? 46.220 56.911 20.584 1.00 30.68 138 ARG B N 1
ATOM 3167 C CA . ARG B 1 138 ? 46.711 56.053 21.659 1.00 33.88 138 ARG B CA 1
ATOM 3168 C C . ARG B 1 138 ? 46.914 56.843 22.945 1.00 41.41 138 ARG B C 1
ATOM 3169 O O . ARG B 1 138 ? 46.486 56.417 24.024 1.00 36.53 138 ARG B O 1
ATOM 3177 N N . ASN B 1 139 ? 47.571 58.001 22.845 1.00 48.18 139 ASN B N 1
ATOM 3178 C CA . ASN B 1 139 ? 47.836 58.814 24.028 1.00 43.71 139 ASN B CA 1
ATOM 3179 C C . ASN B 1 139 ? 46.542 59.240 24.707 1.00 44.69 139 ASN B C 1
ATOM 3180 O O . ASN B 1 139 ? 46.428 59.176 25.937 1.00 41.68 139 ASN B O 1
ATOM 3185 N N . GLN B 1 140 ? 45.555 59.677 23.922 1.00 46.67 140 GLN B N 1
ATOM 3186 C CA . GLN B 1 140 ? 44.268 60.062 24.492 1.00 43.95 140 GLN B CA 1
ATOM 3187 C C . GLN B 1 140 ? 43.574 58.864 25.130 1.00 42.83 140 GLN B C 1
ATOM 3188 O O . GLN B 1 140 ? 43.054 58.958 26.248 1.00 48.43 140 GLN B O 1
ATOM 3194 N N . PHE B 1 141 ? 43.549 57.730 24.420 1.00 49.33 141 PHE B N 1
ATOM 3195 C CA . PHE B 1 141 ? 42.982 56.499 24.965 1.00 39.92 141 PHE B CA 1
ATOM 3196 C C . PHE B 1 141 ? 43.570 56.180 26.332 1.00 40.52 141 PHE B C 1
ATOM 3197 O O . PHE B 1 141 ? 42.840 55.893 27.288 1.00 43.18 141 PHE B O 1
ATOM 3205 N N . TRP B 1 142 ? 44.899 56.231 26.438 1.00 38.01 142 TRP B N 1
ATOM 3206 C CA . TRP B 1 142 ? 45.561 55.899 27.695 1.00 34.32 142 TRP B CA 1
ATOM 3207 C C . TRP B 1 142 ? 45.210 56.903 28.785 1.00 39.13 142 TRP B C 1
ATOM 3208 O O . TRP B 1 142 ? 44.855 56.516 29.904 1.00 41.19 142 TRP B O 1
ATOM 3219 N N . ILE B 1 143 ? 45.317 58.199 28.479 1.00 41.57 143 ILE B N 1
ATOM 3220 C CA . ILE B 1 143 ? 45.024 59.232 29.472 1.00 40.75 143 ILE B CA 1
ATOM 3221 C C . ILE B 1 143 ? 43.601 59.083 29.989 1.00 39.74 143 ILE B C 1
ATOM 3222 O O . ILE B 1 143 ? 43.361 59.028 31.201 1.00 35.78 143 ILE B O 1
ATOM 3227 N N . SER B 1 144 ? 42.635 59.006 29.072 1.00 35.83 144 SER B N 1
ATOM 3228 C CA . SER B 1 144 ? 41.235 58.915 29.470 1.00 36.64 144 SER B CA 1
ATOM 3229 C C . SER B 1 144 ? 40.960 57.615 30.216 1.00 40.90 144 SER B C 1
ATOM 3230 O O . SER B 1 144 ? 40.315 57.617 31.271 1.00 40.66 144 SER B O 1
ATOM 3233 N N . GLY B 1 145 ? 41.447 56.493 29.681 1.00 39.09 145 GLY B N 1
ATOM 3234 C CA . GLY B 1 145 ? 41.203 55.211 30.322 1.00 37.89 145 GLY B CA 1
ATOM 3235 C C . GLY B 1 145 ? 41.787 55.136 31.720 1.00 39.47 145 GLY B C 1
ATOM 3236 O O . GLY B 1 145 ? 41.128 54.684 32.660 1.00 37.51 145 GLY B O 1
ATOM 3237 N N . THR B 1 146 ? 43.033 55.591 31.877 1.00 39.02 146 THR B N 1
ATOM 3238 C CA . THR B 1 146 ? 43.685 55.543 33.183 1.00 41.14 146 THR B CA 1
ATOM 3239 C C . THR B 1 146 ? 42.982 56.454 34.183 1.00 38.24 146 THR B C 1
ATOM 3240 O O . THR B 1 146 ? 42.673 56.038 35.306 1.00 38.79 146 THR B O 1
ATOM 3244 N N . GLY B 1 147 ? 42.723 57.703 33.793 1.00 40.58 147 GLY B N 1
ATOM 3245 C CA . GLY B 1 147 ? 42.062 58.630 34.701 1.00 37.97 147 GLY B CA 1
ATOM 3246 C C . GLY B 1 147 ? 40.685 58.155 35.119 1.00 38.42 147 GLY B C 1
ATOM 3247 O O . GLY B 1 147 ? 40.261 58.373 36.257 1.00 37.48 147 GLY B O 1
ATOM 3248 N N . MET B 1 148 ? 39.973 57.488 34.207 1.00 38.54 148 MET B N 1
ATOM 3249 C CA . MET B 1 148 ? 38.645 56.970 34.518 1.00 35.72 148 MET B CA 1
ATOM 3250 C C . MET B 1 148 ? 38.696 55.973 35.670 1.00 38.94 148 MET B C 1
ATOM 3251 O O . MET B 1 148 ? 37.941 56.090 36.641 1.00 41.25 148 MET B O 1
ATOM 3256 N N . ILE B 1 149 ? 39.597 54.992 35.585 1.00 35.99 149 ILE B N 1
ATOM 3257 C CA . ILE B 1 149 ? 39.662 53.952 36.609 1.00 37.11 149 ILE B CA 1
ATOM 3258 C C . ILE B 1 149 ? 40.254 54.502 37.901 1.00 36.03 149 ILE B C 1
ATOM 3259 O O . ILE B 1 149 ? 39.813 54.145 39.001 1.00 38.95 149 ILE B O 1
ATOM 3264 N N . VAL B 1 150 ? 41.265 55.368 37.792 1.00 41.17 150 VAL B N 1
ATOM 3265 C CA . VAL B 1 150 ? 41.877 55.958 38.982 1.00 37.29 150 VAL B CA 1
ATOM 3266 C C . VAL B 1 150 ? 40.850 56.773 39.759 1.00 39.35 150 VAL B C 1
ATOM 3267 O O . VAL B 1 150 ? 40.702 56.620 40.977 1.00 39.40 150 VAL B O 1
ATOM 3271 N N . THR B 1 151 ? 40.125 57.651 39.062 1.00 38.91 151 THR B N 1
ATOM 3272 C CA . THR B 1 151 ? 39.095 58.447 39.722 1.00 39.94 151 THR B CA 1
ATOM 3273 C C . THR B 1 151 ? 37.911 57.589 40.145 1.00 37.61 151 THR B C 1
ATOM 3274 O O . THR B 1 151 ? 37.205 57.936 41.099 1.00 42.73 151 THR B O 1
ATOM 3278 N N . GLY B 1 152 ? 37.675 56.475 39.451 1.00 36.62 152 GLY B N 1
ATOM 3279 C CA . GLY B 1 152 ? 36.646 55.550 39.894 1.00 37.90 152 GLY B CA 1
ATOM 3280 C C . GLY B 1 152 ? 37.008 54.875 41.202 1.00 35.24 152 GLY B C 1
ATOM 3281 O O . GLY B 1 152 ? 36.162 54.723 42.088 1.00 37.99 152 GLY B O 1
ATOM 3282 N N . TYR B 1 153 ? 38.272 54.469 41.347 1.00 35.01 153 TYR B N 1
ATOM 3283 C CA . TYR B 1 153 ? 38.714 53.835 42.584 1.00 37.47 153 TYR B CA 1
ATOM 3284 C C . TYR B 1 153 ? 38.701 54.819 43.747 1.00 42.34 153 TYR B C 1
ATOM 3285 O O . TYR B 1 153 ? 38.373 54.447 44.880 1.00 46.16 153 TYR B O 1
ATOM 3294 N N . ILE B 1 154 ? 39.054 56.079 43.488 1.00 42.59 154 ILE B N 1
ATOM 3295 C CA . ILE B 1 154 ? 39.085 57.079 44.551 1.00 39.51 154 ILE B CA 1
ATOM 3296 C C . ILE B 1 154 ? 37.675 57.382 45.043 1.00 43.81 154 ILE B C 1
ATOM 3297 O O . ILE B 1 154 ? 37.406 57.374 46.251 1.00 46.33 154 ILE B O 1
ATOM 3302 N N . GLY B 1 155 ? 36.754 57.654 44.116 1.00 42.88 155 GLY B N 1
ATOM 3303 C CA . GLY B 1 155 ? 35.387 57.972 44.492 1.00 44.77 155 GLY B CA 1
ATOM 3304 C C . GLY B 1 155 ? 34.624 56.812 45.094 1.00 47.66 155 GLY B C 1
ATOM 3305 O O . GLY B 1 155 ? 33.661 57.038 45.834 1.00 52.45 155 GLY B O 1
ATOM 3306 N N . GLN B 1 156 ? 35.039 55.577 44.803 1.00 51.84 156 GLN B N 1
ATOM 3307 C CA . GLN B 1 156 ? 34.358 54.400 45.331 1.00 47.81 156 GLN B CA 1
ATOM 3308 C C . GLN B 1 156 ? 34.424 54.336 46.853 1.00 47.18 156 GLN B C 1
ATOM 3309 O O . GLN B 1 156 ? 33.577 53.687 47.477 1.00 50.00 156 GLN B O 1
ATOM 3315 N N . PHE B 1 157 ? 35.389 55.023 47.467 1.00 47.77 157 PHE B N 1
ATOM 3316 C CA . PHE B 1 157 ? 35.491 55.067 48.921 1.00 49.57 157 PHE B CA 1
ATOM 3317 C C . PHE B 1 157 ? 34.445 55.966 49.566 1.00 47.93 157 PHE B C 1
ATOM 3318 O O . PHE B 1 157 ? 34.238 55.878 50.781 1.00 44.59 157 PHE B O 1
ATOM 3326 N N . TYR B 1 158 ? 33.791 56.831 48.792 1.00 44.77 158 TYR B N 1
ATOM 3327 C CA . TYR B 1 158 ? 32.852 57.806 49.332 1.00 39.60 158 TYR B CA 1
ATOM 3328 C C . TYR B 1 158 ? 31.404 57.495 48.975 1.00 47.92 158 TYR B C 1
ATOM 3329 O O . TYR B 1 158 ? 30.534 58.351 49.163 1.00 47.33 158 TYR B O 1
ATOM 3338 N N . GLU B 1 159 ? 31.123 56.292 48.467 1.00 47.20 159 GLU B N 1
ATOM 3339 C CA . GLU B 1 159 ? 29.772 55.976 48.017 1.00 45.22 159 GLU B CA 1
ATOM 3340 C C . GLU B 1 159 ? 28.797 55.870 49.186 1.00 52.34 159 GLU B C 1
ATOM 3341 O O . GLU B 1 159 ? 27.600 56.128 49.018 1.00 56.59 159 GLU B O 1
ATOM 3347 N N . VAL B 1 160 ? 29.288 55.510 50.372 1.00 51.59 160 VAL B N 1
ATOM 3348 C CA . VAL B 1 160 ? 28.440 55.402 51.552 1.00 50.98 160 VAL B CA 1
ATOM 3349 C C . VAL B 1 160 ? 28.635 56.584 52.505 1.00 58.94 160 VAL B C 1
ATOM 3350 O O . VAL B 1 160 ? 27.746 56.856 53.329 1.00 63.25 160 VAL B O 1
ATOM 3354 N N . THR B 1 161 ? 29.739 57.324 52.385 1.00 57.92 161 THR B N 1
ATOM 3355 C CA . THR B 1 161 ? 30.044 58.381 53.342 1.00 58.99 161 THR B CA 1
ATOM 3356 C C . THR B 1 161 ? 29.776 59.777 52.786 1.00 62.74 161 THR B C 1
ATOM 3357 O O . THR B 1 161 ? 28.772 60.402 53.143 1.00 73.31 161 THR B O 1
ATOM 3361 N N . ASP B 1 162 ? 30.657 60.284 51.924 1.00 61.43 162 ASP B N 1
ATOM 3362 C CA . ASP B 1 162 ? 30.563 61.660 51.432 1.00 47.97 162 ASP B CA 1
ATOM 3363 C C . ASP B 1 162 ? 29.982 61.650 50.022 1.00 46.71 162 ASP B C 1
ATOM 3364 O O . ASP B 1 162 ? 30.693 61.398 49.047 1.00 48.99 162 ASP B O 1
ATOM 3369 N N . LEU B 1 163 ? 28.683 61.942 49.922 1.00 44.04 163 LEU B N 1
ATOM 3370 C CA . LEU B 1 163 ? 28.027 62.005 48.620 1.00 41.04 163 LEU B CA 1
ATOM 3371 C C . LEU B 1 163 ? 28.603 63.117 47.752 1.00 41.28 163 LEU B C 1
ATOM 3372 O O . LEU B 1 163 ? 28.642 62.987 46.522 1.00 44.85 163 LEU B O 1
ATOM 3377 N N . THR B 1 164 ? 29.056 64.211 48.368 1.00 47.14 164 THR B N 1
ATOM 3378 C CA . THR B 1 164 ? 29.669 65.296 47.607 1.00 45.81 164 THR B CA 1
ATOM 3379 C C . THR B 1 164 ? 30.960 64.832 46.944 1.00 34.77 164 THR B C 1
ATOM 3380 O O . THR B 1 164 ? 31.184 65.076 45.753 1.00 32.76 164 THR B O 1
ATOM 3384 N N . MET B 1 165 ? 31.823 64.154 47.707 1.00 42.99 165 MET B N 1
ATOM 3385 C CA . MET B 1 165 ? 33.068 63.641 47.145 1.00 36.20 165 MET B CA 1
ATOM 3386 C C . MET B 1 165 ? 32.801 62.500 46.173 1.00 37.75 165 MET B C 1
ATOM 3387 O O . MET B 1 165 ? 33.485 62.374 45.150 1.00 37.07 165 MET B O 1
ATOM 3392 N N . PHE B 1 166 ? 31.815 61.654 46.485 1.00 37.27 166 PHE B N 1
ATOM 3393 C CA . PHE B 1 166 ? 31.397 60.602 45.564 1.00 41.95 166 PHE B CA 1
ATOM 3394 C C . PHE B 1 166 ? 30.990 61.184 44.217 1.00 40.30 166 PHE B C 1
ATOM 3395 O O . PHE B 1 166 ? 31.327 60.632 43.163 1.00 46.45 166 PHE B O 1
ATOM 3403 N N . ALA B 1 167 ? 30.284 62.317 44.236 1.00 40.37 167 ALA B N 1
ATOM 3404 C CA . ALA B 1 167 ? 29.798 62.912 42.997 1.00 36.22 167 ALA B CA 1
ATOM 3405 C C . ALA B 1 167 ? 30.920 63.592 42.224 1.00 33.99 167 ALA B C 1
ATOM 3406 O O . ALA B 1 167 ? 30.975 63.490 40.993 1.00 43.51 167 ALA B O 1
ATOM 3408 N N . ILE B 1 168 ? 31.826 64.284 42.921 1.00 36.53 168 ILE B N 1
ATOM 3409 C CA . ILE B 1 168 ? 32.869 65.039 42.228 1.00 40.09 168 ILE B CA 1
ATOM 3410 C C . ILE B 1 168 ? 33.837 64.097 41.520 1.00 44.47 168 ILE B C 1
ATOM 3411 O O . ILE B 1 168 ? 34.285 64.378 40.403 1.00 45.47 168 ILE B O 1
ATOM 3416 N N . TRP B 1 169 ? 34.148 62.951 42.133 1.00 42.85 169 TRP B N 1
ATOM 3417 C CA . TRP B 1 169 ? 35.049 61.998 41.495 1.00 36.23 169 TRP B CA 1
ATOM 3418 C C . TRP B 1 169 ? 34.319 61.183 40.434 1.00 39.23 169 TRP B C 1
ATOM 3419 O O . TRP B 1 169 ? 34.873 60.917 39.362 1.00 40.07 169 TRP B O 1
ATOM 3430 N N . GLY B 1 170 ? 33.075 60.791 40.717 1.00 38.89 170 GLY B N 1
ATOM 3431 C CA . GLY B 1 170 ? 32.301 60.051 39.735 1.00 36.90 170 GLY B CA 1
ATOM 3432 C C . GLY B 1 170 ? 31.998 60.870 38.497 1.00 40.29 170 GLY B C 1
ATOM 3433 O O . GLY B 1 170 ? 32.048 60.358 37.375 1.00 45.03 170 GLY B O 1
ATOM 3434 N N . ALA B 1 171 ? 31.682 62.155 38.680 1.00 44.81 171 ALA B N 1
ATOM 3435 C CA . ALA B 1 171 ? 31.471 63.030 37.532 1.00 42.47 171 ALA B CA 1
ATOM 3436 C C . ALA B 1 171 ? 32.751 63.215 36.731 1.00 41.89 171 ALA B C 1
ATOM 3437 O O . ALA B 1 171 ? 32.699 63.379 35.507 1.00 43.96 171 ALA B O 1
ATOM 3439 N N . ILE B 1 172 ? 33.906 63.191 37.397 1.00 39.39 172 ILE B N 1
ATOM 3440 C CA . ILE B 1 172 ? 35.174 63.282 36.680 1.00 42.40 172 ILE B CA 1
ATOM 3441 C C . ILE B 1 172 ? 35.425 62.012 35.876 1.00 37.87 172 ILE B C 1
ATOM 3442 O O . ILE B 1 172 ? 35.925 62.066 34.746 1.00 38.58 172 ILE B O 1
ATOM 3447 N N . SER B 1 173 ? 35.072 60.852 36.437 1.00 38.65 173 SER B N 1
ATOM 3448 C CA . SER B 1 173 ? 35.214 59.601 35.698 1.00 39.89 173 SER B CA 1
ATOM 3449 C C . SER B 1 173 ? 34.345 59.586 34.448 1.00 42.38 173 SER B C 1
ATOM 3450 O O . SER B 1 173 ? 34.726 58.991 33.433 1.00 39.95 173 SER B O 1
ATOM 3453 N N . THR B 1 174 ? 33.178 60.235 34.498 1.00 42.17 174 THR B N 1
ATOM 3454 C CA . THR B 1 174 ? 32.306 60.274 33.329 1.00 38.46 174 THR B CA 1
ATOM 3455 C C . THR B 1 174 ? 32.860 61.188 32.244 1.00 42.58 174 THR B C 1
ATOM 3456 O O . THR B 1 174 ? 32.588 60.970 31.058 1.00 41.74 174 THR B O 1
ATOM 3460 N N . VAL B 1 175 ? 33.625 62.216 32.625 1.00 38.79 175 VAL B N 1
ATOM 3461 C CA . VAL B 1 175 ? 34.320 63.038 31.634 1.00 37.58 175 VAL B CA 1
ATOM 3462 C C . VAL B 1 175 ? 35.255 62.169 30.804 1.00 38.35 175 VAL B C 1
ATOM 3463 O O . VAL B 1 175 ? 35.161 62.117 29.572 1.00 37.79 175 VAL B O 1
ATOM 3467 N N . PHE B 1 176 ? 36.179 61.481 31.481 1.00 38.21 176 PHE B N 1
ATOM 3468 C CA . PHE B 1 176 ? 37.059 60.528 30.814 1.00 36.17 176 PHE B CA 1
ATOM 3469 C C . PHE B 1 176 ? 36.261 59.522 29.997 1.00 39.16 176 PHE B C 1
ATOM 3470 O O . PHE B 1 176 ? 36.649 59.168 28.878 1.00 42.57 176 PHE B O 1
ATOM 3478 N N . PHE B 1 177 ? 35.130 59.063 30.539 1.00 34.37 177 PHE B N 1
ATOM 3479 C CA . PHE B 1 177 ? 34.340 58.030 29.878 1.00 35.58 177 PHE B CA 1
ATOM 3480 C C . PHE B 1 177 ? 33.710 58.547 28.591 1.00 44.88 177 PHE B C 1
ATOM 3481 O O . PHE B 1 177 ? 33.869 57.939 27.525 1.00 43.18 177 PHE B O 1
ATOM 3489 N N . PHE B 1 178 ? 32.976 59.662 28.674 1.00 49.42 178 PHE B N 1
ATOM 3490 C CA . PHE B 1 178 ? 32.368 60.245 27.481 1.00 47.45 178 PHE B CA 1
ATOM 3491 C C . PHE B 1 178 ? 33.414 60.563 26.427 1.00 40.81 178 PHE B C 1
ATOM 3492 O O . PHE B 1 178 ? 33.122 60.528 25.226 1.00 41.31 178 PHE B O 1
ATOM 3500 N N . HIS B 1 179 ? 34.634 60.875 26.859 1.00 35.06 179 HIS B N 1
ATOM 3501 C CA . HIS B 1 179 ? 35.713 61.112 25.911 1.00 40.41 179 HIS B CA 1
ATOM 3502 C C . HIS B 1 179 ? 36.119 59.825 25.203 1.00 40.90 179 HIS B C 1
ATOM 3503 O O . HIS B 1 179 ? 36.396 59.835 23.998 1.00 39.40 179 HIS B O 1
ATOM 3510 N N . ILE B 1 180 ? 36.153 58.707 25.934 1.00 38.51 180 ILE B N 1
ATOM 3511 C CA . ILE B 1 180 ? 36.521 57.427 25.331 1.00 39.31 180 ILE B CA 1
AT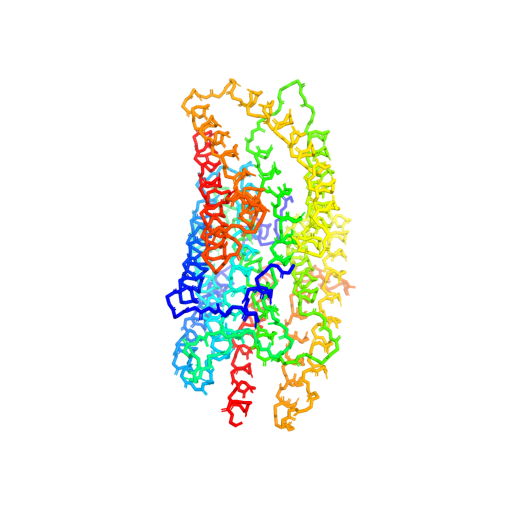OM 3512 C C . ILE B 1 180 ? 35.486 57.011 24.293 1.00 40.98 180 ILE B C 1
ATOM 3513 O O . ILE B 1 180 ? 35.829 56.581 23.185 1.00 37.20 180 ILE B O 1
ATOM 3518 N N . LEU B 1 181 ? 34.202 57.126 24.644 1.00 42.67 181 LEU B N 1
ATOM 3519 C CA . LEU B 1 181 ? 33.130 56.808 23.704 1.00 44.48 181 LEU B CA 1
ATOM 3520 C C . LEU B 1 181 ? 33.285 57.597 22.411 1.00 42.36 181 LEU B C 1
ATOM 3521 O O . LEU B 1 181 ? 33.204 57.040 21.310 1.00 41.12 181 LEU B O 1
ATOM 3526 N N . TRP B 1 182 ? 33.513 58.905 22.535 1.00 39.74 182 TRP B N 1
ATOM 3527 C CA . TRP B 1 182 ? 33.688 59.752 21.361 1.00 47.37 182 TRP B CA 1
ATOM 3528 C C . TRP B 1 182 ? 34.883 59.304 20.529 1.00 46.72 182 TRP B C 1
ATOM 3529 O O . TRP B 1 182 ? 34.818 59.283 19.294 1.00 47.90 182 TRP B O 1
ATOM 3540 N N . LEU B 1 183 ? 35.982 58.938 21.191 1.00 49.31 183 LEU B N 1
ATOM 3541 C CA . LEU B 1 183 ? 37.167 58.467 20.479 1.00 46.82 183 LEU B CA 1
ATOM 3542 C C . LEU B 1 183 ? 36.904 57.141 19.780 1.00 45.64 183 LEU B C 1
ATOM 3543 O O . LEU B 1 183 ? 37.161 56.999 18.578 1.00 43.06 183 LEU B O 1
ATOM 3548 N N . MET B 1 184 ? 36.405 56.150 20.526 1.00 36.61 184 MET B N 1
ATOM 3549 C CA . MET B 1 184 ? 36.136 54.839 19.945 1.00 39.76 184 MET B CA 1
ATOM 3550 C C . MET B 1 184 ? 35.161 54.932 18.780 1.00 43.62 184 MET B C 1
ATOM 3551 O O . MET B 1 184 ? 35.246 54.142 17.834 1.00 48.45 184 MET B O 1
ATOM 3556 N N . LYS B 1 185 ? 34.237 55.894 18.826 1.00 47.06 185 LYS B N 1
ATOM 3557 C CA . LYS B 1 185 ? 33.315 56.087 17.713 1.00 48.37 185 LYS B CA 1
ATOM 3558 C C . LYS B 1 185 ? 34.050 56.548 16.462 1.00 46.92 185 LYS B C 1
ATOM 3559 O O . LYS B 1 185 ? 33.713 56.134 15.346 1.00 46.63 185 LYS B O 1
ATOM 3565 N N . LYS B 1 186 ? 35.058 57.403 16.629 1.00 45.11 186 LYS B N 1
ATOM 3566 C CA . LYS B 1 186 ? 35.807 57.912 15.486 1.00 50.39 186 LYS B CA 1
ATOM 3567 C C . LYS B 1 186 ? 36.645 56.816 14.839 1.00 44.98 186 LYS B C 1
ATOM 3568 O O . LYS B 1 186 ? 36.641 56.662 13.613 1.00 45.46 186 LYS B O 1
ATOM 3574 N N . VAL B 1 187 ? 37.390 56.063 15.654 1.00 43.75 187 VAL B N 1
ATOM 3575 C CA . VAL B 1 187 ? 38.236 54.987 15.136 1.00 47.57 187 VAL B CA 1
ATOM 3576 C C . VAL B 1 187 ? 37.409 54.017 14.303 1.00 46.95 187 VAL B C 1
ATOM 3577 O O . VAL B 1 187 ? 37.800 53.623 13.197 1.00 45.64 187 VAL B O 1
ATOM 3581 N N . ILE B 1 188 ? 36.243 53.633 14.820 1.00 44.16 188 ILE B N 1
ATOM 3582 C CA . ILE B 1 188 ? 35.414 52.637 14.149 1.00 43.94 188 ILE B CA 1
ATOM 3583 C C . ILE B 1 188 ? 34.816 53.208 12.868 1.00 45.82 188 ILE B C 1
ATOM 3584 O O . ILE B 1 188 ? 34.825 52.558 11.816 1.00 47.04 188 ILE B O 1
ATOM 3589 N N . ASP B 1 189 ? 34.288 54.434 12.936 1.00 48.82 189 ASP B N 1
ATOM 3590 C CA . ASP B 1 189 ? 33.715 55.056 11.746 1.00 54.33 189 ASP B CA 1
ATOM 3591 C C . ASP B 1 189 ? 34.772 55.293 10.675 1.00 50.82 189 ASP B C 1
ATOM 3592 O O . ASP B 1 189 ? 34.475 55.211 9.478 1.00 54.09 189 ASP B O 1
ATOM 3597 N N . GLU B 1 190 ? 36.007 55.583 11.087 1.00 43.00 190 GLU B N 1
ATOM 3598 C CA . GLU B 1 190 ? 37.088 55.819 10.137 1.00 45.68 190 GLU B CA 1
ATOM 3599 C C . GLU B 1 190 ? 37.621 54.515 9.562 1.00 47.62 190 GLU B C 1
ATOM 3600 O O . GLU B 1 190 ? 37.912 54.434 8.363 1.00 53.75 190 GLU B O 1
ATOM 3606 N N . GLY B 1 191 ? 37.754 53.489 10.400 1.00 46.40 191 GLY B N 1
ATOM 3607 C CA . GLY B 1 191 ? 38.228 52.198 9.943 1.00 50.38 191 GLY B CA 1
ATOM 3608 C C . GLY B 1 191 ? 37.267 51.458 9.042 1.00 52.23 191 GLY B C 1
ATOM 3609 O O . GLY B 1 191 ? 37.668 50.465 8.426 1.00 51.83 191 GLY B O 1
ATOM 3610 N N . LYS B 1 192 ? 36.016 51.912 8.953 1.00 43.46 192 LYS B N 1
ATOM 3611 C CA . LYS B 1 192 ? 35.073 51.300 8.027 1.00 50.62 192 LYS B CA 1
ATOM 3612 C C . LYS B 1 192 ? 35.396 51.661 6.584 1.00 56.47 192 LYS B C 1
ATOM 3613 O O . LYS B 1 192 ? 35.154 50.856 5.679 1.00 59.77 192 LYS B O 1
ATOM 3619 N N . ASP B 1 193 ? 35.949 52.853 6.354 1.00 55.07 193 ASP B N 1
ATOM 3620 C CA . ASP B 1 193 ? 36.211 53.326 4.999 1.00 55.24 193 ASP B CA 1
ATOM 3621 C C . ASP B 1 193 ? 37.202 52.415 4.284 1.00 56.39 193 ASP B C 1
ATOM 3622 O O . ASP B 1 193 ? 38.328 52.220 4.751 1.00 58.44 193 ASP B O 1
ATOM 3627 N N . GLY B 1 194 ? 36.777 51.858 3.147 1.00 50.46 194 GLY B N 1
ATOM 3628 C CA . GLY B 1 194 ? 37.652 51.117 2.265 1.00 61.54 194 GLY B CA 1
ATOM 3629 C C . GLY B 1 194 ? 37.683 49.618 2.481 1.00 65.49 194 GLY B C 1
ATOM 3630 O O . GLY B 1 194 ? 38.261 48.905 1.651 1.00 71.01 194 GLY B O 1
ATOM 3631 N N . ILE B 1 195 ? 37.082 49.116 3.554 1.00 57.58 195 ILE B N 1
ATOM 3632 C CA . ILE B 1 195 ? 37.157 47.693 3.882 1.00 61.93 195 ILE B CA 1
ATOM 3633 C C . ILE B 1 195 ? 35.882 47.002 3.406 1.00 61.23 195 ILE B C 1
ATOM 3634 O O . ILE B 1 195 ? 34.898 47.687 3.092 1.00 57.32 195 ILE B O 1
ATOM 3639 N N . PRO B 1 196 ? 35.857 45.667 3.304 1.00 60.00 196 PRO B N 1
ATOM 3640 C CA . PRO B 1 196 ? 34.625 44.984 2.886 1.00 53.84 196 PRO B CA 1
ATOM 3641 C C . PRO B 1 196 ? 33.464 45.278 3.824 1.00 59.70 196 PRO B C 1
ATOM 3642 O O . PRO B 1 196 ? 33.642 45.455 5.031 1.00 68.40 196 PRO B O 1
ATOM 3646 N N . ALA B 1 197 ? 32.257 45.306 3.249 1.00 57.70 197 ALA B N 1
ATOM 3647 C CA . ALA B 1 197 ? 31.070 45.685 4.012 1.00 54.84 197 ALA B CA 1
ATOM 3648 C C . ALA B 1 197 ? 30.800 44.729 5.167 1.00 57.12 197 ALA B C 1
ATOM 3649 O O . ALA B 1 197 ? 30.184 45.123 6.165 1.00 60.21 197 ALA B O 1
ATOM 3651 N N . LYS B 1 198 ? 31.243 43.475 5.052 1.00 54.19 198 LYS B N 1
ATOM 3652 C CA . LYS B 1 198 ? 31.048 42.524 6.141 1.00 63.04 198 LYS B CA 1
ATOM 3653 C C . LYS B 1 198 ? 31.843 42.933 7.373 1.00 59.47 198 LYS B C 1
ATOM 3654 O O . LYS B 1 198 ? 31.359 42.799 8.504 1.00 62.48 198 LYS B O 1
ATOM 3660 N N . ALA B 1 199 ? 33.065 43.433 7.177 1.00 53.44 199 ALA B N 1
ATOM 3661 C CA . ALA B 1 199 ? 33.835 43.940 8.305 1.00 48.20 199 ALA B CA 1
ATOM 3662 C C . ALA B 1 199 ? 33.280 45.267 8.800 1.00 47.99 199 ALA B C 1
ATOM 3663 O O . ALA B 1 199 ? 33.390 45.576 9.992 1.00 53.91 199 ALA B O 1
ATOM 3665 N N . GLN B 1 200 ? 32.683 46.062 7.906 1.00 48.13 200 GLN B N 1
ATOM 3666 C CA . GLN B 1 200 ? 31.996 47.277 8.333 1.00 47.04 200 GLN B CA 1
ATOM 3667 C C . GLN B 1 200 ? 30.817 46.946 9.237 1.00 49.87 200 GLN B C 1
ATOM 3668 O O . GLN B 1 200 ? 30.590 47.619 10.250 1.00 49.75 200 GLN B O 1
ATOM 3674 N N . GLU B 1 201 ? 30.054 45.909 8.882 1.00 52.98 201 GLU B N 1
ATOM 3675 C CA . GLU B 1 201 ? 28.936 45.481 9.714 1.00 50.17 201 GLU B CA 1
ATOM 3676 C C . GLU B 1 201 ? 29.417 44.970 11.066 1.00 45.66 201 GLU B C 1
ATOM 3677 O O . GLU B 1 201 ? 28.840 45.308 12.106 1.00 48.67 201 GLU B O 1
ATOM 3683 N N . THR B 1 202 ? 30.477 44.154 11.072 1.00 45.57 202 THR B N 1
ATOM 3684 C CA . THR B 1 202 ? 31.032 43.670 12.332 1.00 51.10 202 THR B CA 1
ATOM 3685 C C . THR B 1 202 ? 31.563 44.822 13.175 1.00 48.96 202 THR B C 1
ATOM 3686 O O . THR B 1 202 ? 31.402 44.828 14.401 1.00 52.70 202 THR B O 1
ATOM 3690 N N . LEU B 1 203 ? 32.187 45.814 12.533 1.00 42.97 203 LEU B N 1
ATOM 3691 C CA . LEU B 1 203 ? 32.720 46.957 13.268 1.00 38.14 203 LEU B CA 1
ATOM 3692 C C . LEU B 1 203 ? 31.610 47.761 13.932 1.00 41.36 203 LEU B C 1
ATOM 3693 O O . LEU B 1 203 ? 31.822 48.349 14.999 1.00 45.92 203 LEU B O 1
ATOM 3698 N N . GLN B 1 204 ? 30.423 47.801 13.320 1.00 43.68 204 GLN B N 1
ATOM 3699 C CA . GLN B 1 204 ? 29.286 48.450 13.964 1.00 47.61 204 GLN B CA 1
ATOM 3700 C C . GLN B 1 204 ? 28.803 47.641 15.160 1.00 46.36 204 GLN B C 1
ATOM 3701 O O . GLN B 1 204 ? 28.534 48.203 16.228 1.00 41.22 204 GLN B O 1
ATOM 3707 N N . SER B 1 205 ? 28.685 46.319 14.999 1.00 47.55 205 SER B N 1
ATOM 3708 C CA . SER B 1 205 ? 28.357 45.458 16.131 1.00 46.94 205 SER B CA 1
ATOM 3709 C C . SER B 1 205 ? 29.400 45.576 17.232 1.00 44.39 205 SER B C 1
ATOM 3710 O O . SER B 1 205 ? 29.067 45.460 18.416 1.00 40.84 205 SER B O 1
ATOM 3713 N N . ILE B 1 206 ? 30.663 45.804 16.861 1.00 47.03 206 ILE B N 1
ATOM 3714 C CA . ILE B 1 206 ? 31.696 46.076 17.856 1.00 42.91 206 ILE B CA 1
ATOM 3715 C C . ILE B 1 206 ? 31.401 47.381 18.579 1.00 41.17 206 ILE B C 1
ATOM 3716 O O . ILE B 1 206 ? 31.509 47.464 19.809 1.00 46.08 206 ILE B O 1
ATOM 3721 N N . TRP B 1 207 ? 31.017 48.419 17.830 1.00 38.87 207 TRP B N 1
ATOM 3722 C CA . TRP B 1 207 ? 30.702 49.701 18.453 1.00 35.10 207 TRP B CA 1
ATOM 3723 C C . TRP B 1 207 ? 29.527 49.571 19.411 1.00 32.38 207 TRP B C 1
ATOM 3724 O O . TRP B 1 207 ? 29.593 50.029 20.557 1.00 38.25 207 TRP B O 1
ATOM 3735 N N . VAL B 1 208 ? 28.434 48.960 18.950 1.00 36.03 208 VAL B N 1
ATOM 3736 C CA . VAL B 1 208 ? 27.256 48.795 19.798 1.00 38.89 208 VAL B CA 1
ATOM 3737 C C . VAL B 1 208 ? 27.606 47.981 21.036 1.00 38.70 208 VAL B C 1
ATOM 3738 O O . VAL B 1 208 ? 27.220 48.327 22.158 1.00 43.20 208 VAL B O 1
ATOM 3742 N N . LEU B 1 209 ? 28.351 46.888 20.849 1.00 41.21 209 LEU B N 1
ATOM 3743 C CA . LEU B 1 209 ? 28.786 46.082 21.986 1.00 39.82 209 LEU B CA 1
ATOM 3744 C C . LEU B 1 209 ? 29.670 46.893 22.924 1.00 38.75 209 LEU B C 1
ATOM 3745 O O . LEU B 1 209 ? 29.492 46.860 24.148 1.00 36.14 209 LEU B O 1
ATOM 3750 N N . PHE B 1 210 ? 30.640 47.623 22.364 1.00 36.04 210 PHE B N 1
ATOM 3751 C CA . PHE B 1 210 ? 31.475 48.506 23.172 1.00 38.01 210 PHE B CA 1
ATOM 3752 C C . PHE B 1 210 ? 30.620 49.486 23.963 1.00 38.40 210 PHE B C 1
ATOM 3753 O O . PHE B 1 210 ? 30.761 49.607 25.185 1.00 38.29 210 PHE B O 1
ATOM 3761 N N . LEU B 1 211 ? 29.725 50.193 23.270 1.00 44.92 211 LEU B N 1
ATOM 3762 C CA . LEU B 1 211 ? 28.857 51.172 23.915 1.00 42.42 211 LEU B CA 1
ATOM 3763 C C . LEU B 1 211 ? 28.085 50.557 25.075 1.00 40.21 211 LEU B C 1
ATOM 3764 O O . LEU B 1 211 ? 28.125 51.062 26.202 1.00 40.03 211 LEU B O 1
ATOM 3769 N N . VAL B 1 212 ? 27.389 49.448 24.817 1.00 41.92 212 VAL B N 1
ATOM 3770 C CA . VAL B 1 212 ? 26.509 48.858 25.824 1.00 39.66 212 VAL B CA 1
ATOM 3771 C C . VAL B 1 212 ? 27.315 48.286 26.985 1.00 42.17 212 VAL B C 1
ATOM 3772 O O . VAL B 1 212 ? 27.046 48.590 28.154 1.00 40.98 212 VAL B O 1
ATOM 3776 N N . SER B 1 213 ? 28.311 47.449 26.682 1.00 36.26 213 SER B N 1
ATOM 3777 C CA . SER B 1 213 ? 29.040 46.743 27.734 1.00 33.83 213 SER B CA 1
ATOM 3778 C C . SER B 1 213 ? 29.754 47.714 28.666 1.00 35.17 213 SER B C 1
ATOM 3779 O O . SER B 1 213 ? 29.633 47.615 29.893 1.00 38.81 213 SER B O 1
ATOM 3782 N N . TRP B 1 214 ? 30.511 48.659 28.102 1.00 32.39 214 TRP B N 1
ATOM 3783 C CA . TRP B 1 214 ? 31.205 49.638 28.933 1.00 32.88 214 TRP B CA 1
ATOM 3784 C C . TRP B 1 214 ? 30.223 50.485 29.730 1.00 39.69 214 TRP B C 1
ATOM 3785 O O . TRP B 1 214 ? 30.541 50.925 30.841 1.00 37.15 214 TRP B O 1
ATOM 3796 N N . MET B 1 215 ? 29.024 50.710 29.187 1.00 41.09 215 MET B N 1
ATOM 3797 C CA . MET B 1 215 ? 27.998 51.460 29.900 1.00 38.41 215 MET B CA 1
ATOM 3798 C C . MET B 1 215 ? 27.521 50.735 31.152 1.00 38.23 215 MET B C 1
ATOM 3799 O O . MET B 1 215 ? 26.974 51.373 32.059 1.00 41.11 215 MET B O 1
ATOM 3804 N N . LEU B 1 216 ? 27.723 49.419 31.228 1.00 39.55 216 LEU B N 1
ATOM 3805 C CA . LEU B 1 216 ? 27.240 48.652 32.369 1.00 38.73 216 LEU B CA 1
ATOM 3806 C C . LEU B 1 216 ? 27.994 48.973 33.654 1.00 41.39 216 LEU B C 1
ATOM 3807 O O . LEU B 1 216 ? 27.449 48.765 34.744 1.00 41.81 216 LEU B O 1
ATOM 3812 N N . TYR B 1 217 ? 29.230 49.476 33.556 1.00 40.71 217 TYR B N 1
ATOM 3813 C CA . TYR B 1 217 ? 29.989 49.769 34.769 1.00 39.08 217 TYR B CA 1
ATOM 3814 C C . TYR B 1 217 ? 29.454 50.998 35.493 1.00 45.10 217 TYR B C 1
ATOM 3815 O O . TYR B 1 217 ? 29.149 50.894 36.696 1.00 41.86 217 TYR B O 1
ATOM 3824 N N . PRO B 1 218 ? 29.311 52.171 34.860 1.00 46.19 218 PRO B N 1
ATOM 3825 C CA . PRO B 1 218 ? 28.625 53.267 35.563 1.00 41.89 218 PRO B CA 1
ATOM 3826 C C . PRO B 1 218 ? 27.179 52.939 35.873 1.00 43.11 218 PRO B C 1
ATOM 3827 O O . PRO B 1 218 ? 26.611 53.500 36.817 1.00 49.45 218 PRO B O 1
ATOM 3831 N N . GLY B 1 219 ? 26.571 52.032 35.106 1.00 38.14 219 GLY B N 1
ATOM 3832 C CA . GLY B 1 219 ? 25.204 51.633 35.389 1.00 42.64 219 GLY B CA 1
ATOM 3833 C C . GLY B 1 219 ? 25.052 50.981 36.750 1.00 44.16 219 GLY B C 1
ATOM 3834 O O . GLY B 1 219 ? 24.079 51.233 37.462 1.00 46.42 219 GLY B O 1
ATOM 3835 N N . ALA B 1 220 ? 26.011 50.137 37.131 1.00 43.53 220 ALA B N 1
ATOM 3836 C CA . ALA B 1 220 ? 25.948 49.458 38.418 1.00 39.59 220 ALA B CA 1
ATOM 3837 C C . ALA B 1 220 ? 26.515 50.289 39.560 1.00 46.36 220 ALA B C 1
ATOM 3838 O O . ALA B 1 220 ? 26.330 49.918 40.724 1.00 46.61 220 ALA B O 1
ATOM 3840 N N . TYR B 1 221 ? 27.186 51.400 39.263 1.00 50.02 221 TYR B N 1
ATOM 3841 C CA . TYR B 1 221 ? 27.840 52.211 40.284 1.00 52.62 221 TYR B CA 1
ATOM 3842 C C . TYR B 1 221 ? 27.243 53.603 40.405 1.00 44.58 221 TYR B C 1
ATOM 3843 O O . TYR B 1 221 ? 26.889 54.024 41.512 1.00 44.60 221 TYR B O 1
ATOM 3852 N N . LEU B 1 222 ? 27.115 54.330 39.296 1.00 49.39 222 LEU B N 1
ATOM 3853 C CA . LEU B 1 222 ? 26.720 55.734 39.330 1.00 54.11 222 LEU B CA 1
ATOM 3854 C C . LEU B 1 222 ? 25.242 55.958 39.046 1.00 58.82 222 LEU B C 1
ATOM 3855 O O . LEU B 1 222 ? 24.630 56.848 39.645 1.00 60.87 222 LEU B O 1
ATOM 3860 N N . MET B 1 223 ? 24.654 55.182 38.141 1.00 53.41 223 MET B N 1
ATOM 3861 C CA . MET B 1 223 ? 23.254 55.356 37.766 1.00 54.85 223 MET B CA 1
ATOM 3862 C C . MET B 1 223 ? 22.250 55.028 38.875 1.00 59.19 223 MET B C 1
ATOM 3863 O O . MET B 1 223 ? 21.152 55.606 38.863 1.00 58.63 223 MET B O 1
ATOM 3868 N N . PRO B 1 224 ? 22.536 54.125 39.830 1.00 53.29 224 PRO B N 1
ATOM 3869 C CA . PRO B 1 224 ? 21.584 53.968 40.946 1.00 58.65 224 PRO B CA 1
ATOM 3870 C C . PRO B 1 224 ? 21.386 55.242 41.746 1.00 58.01 224 PRO B C 1
ATOM 3871 O O . PRO B 1 224 ? 20.260 55.546 42.157 1.00 55.60 224 PRO B O 1
ATOM 3875 N N . HIS B 1 225 ? 22.458 56.001 41.971 1.00 52.26 225 HIS B N 1
ATOM 3876 C CA . HIS B 1 225 ? 22.340 57.262 42.690 1.00 51.72 225 HIS B CA 1
ATOM 3877 C C . HIS B 1 225 ? 21.741 58.356 41.813 1.00 60.53 225 HIS B C 1
ATOM 3878 O O . HIS B 1 225 ? 21.052 59.245 42.323 1.00 53.27 225 HIS B O 1
ATOM 3885 N N . LEU B 1 226 ? 21.983 58.298 40.501 1.00 54.21 226 LEU B N 1
ATOM 3886 C CA . LEU B 1 226 ? 21.502 59.346 39.608 1.00 46.22 226 LEU B CA 1
ATOM 3887 C C . LEU B 1 226 ? 19.994 59.277 39.413 1.00 52.44 226 LEU B C 1
ATOM 3888 O O . LEU B 1 226 ? 19.361 60.297 39.116 1.00 56.27 226 LEU B O 1
ATOM 3893 N N . ALA B 1 227 ? 19.403 58.096 39.572 1.00 54.29 227 ALA B N 1
ATOM 3894 C CA . ALA B 1 227 ? 17.974 57.908 39.375 1.00 54.17 227 ALA B CA 1
ATOM 3895 C C . ALA B 1 227 ? 17.201 57.831 40.682 1.00 66.07 227 ALA B C 1
ATOM 3896 O O . ALA B 1 227 ? 15.968 57.754 40.655 1.00 83.33 227 ALA B O 1
ATOM 3898 N N . GLY B 1 228 ? 17.888 57.857 41.821 1.00 63.62 228 GLY B N 1
ATOM 3899 C CA . GLY B 1 228 ? 17.222 57.759 43.099 1.00 55.83 228 GLY B CA 1
ATOM 3900 C C . GLY B 1 228 ? 16.804 56.363 43.491 1.00 62.59 228 GLY B C 1
ATOM 3901 O O . GLY B 1 228 ? 15.989 56.214 44.409 1.00 72.97 228 GLY B O 1
ATOM 3902 N N . ILE B 1 229 ? 17.328 55.330 42.820 1.00 63.32 229 ILE B N 1
ATOM 3903 C CA . ILE B 1 229 ? 17.006 53.952 43.176 1.00 57.83 229 ILE B CA 1
ATOM 3904 C C . ILE B 1 229 ? 17.986 53.373 44.183 1.00 62.38 229 ILE B C 1
ATOM 3905 O O . ILE B 1 229 ? 17.833 52.212 44.587 1.00 63.31 229 ILE B O 1
ATOM 3910 N N . GLU B 1 230 ? 18.990 54.142 44.602 1.00 59.67 230 GLU B N 1
ATOM 3911 C CA . GLU B 1 230 ? 19.847 53.705 45.693 1.00 63.31 230 GLU B CA 1
ATOM 3912 C C . GLU B 1 230 ? 19.061 53.723 46.999 1.00 68.79 230 GLU B C 1
ATOM 3913 O O . GLU B 1 230 ? 18.117 54.500 47.171 1.00 78.12 230 GLU B O 1
ATOM 3919 N N . GLY B 1 231 ? 19.447 52.846 47.920 1.00 56.81 231 GLY B N 1
ATOM 3920 C CA . GLY B 1 231 ? 18.678 52.660 49.134 1.00 57.59 231 GLY B CA 1
ATOM 3921 C C . GLY B 1 231 ? 17.843 51.401 49.051 1.00 63.40 231 GLY B C 1
ATOM 3922 O O . GLY B 1 231 ? 17.760 50.634 50.015 1.00 69.97 231 GLY B O 1
ATOM 3923 N N . LEU B 1 232 ? 17.210 51.184 47.896 1.00 51.88 232 LEU B N 1
ATOM 3924 C CA . LEU B 1 232 ? 16.596 49.893 47.622 1.00 63.89 232 LEU B CA 1
ATOM 3925 C C . LEU B 1 232 ? 17.649 48.821 47.376 1.00 60.82 232 LEU B C 1
ATOM 3926 O O . LEU B 1 232 ? 17.380 47.635 47.594 1.00 74.07 232 LEU B O 1
ATOM 3931 N N . PHE B 1 233 ? 18.851 49.217 46.962 1.00 58.25 233 PHE B N 1
ATOM 3932 C CA . PHE B 1 233 ? 19.935 48.284 46.693 1.00 52.10 233 PHE B CA 1
ATOM 3933 C C . PHE B 1 233 ? 21.022 48.309 47.760 1.00 50.12 233 PHE B C 1
ATOM 3934 O O . PHE B 1 233 ? 22.001 47.566 47.639 1.00 50.04 233 PHE B O 1
ATOM 3942 N N . PHE B 1 234 ? 20.882 49.140 48.796 1.00 52.45 234 PHE B N 1
ATOM 3943 C CA . PHE B 1 234 ? 21.863 49.190 49.878 1.00 50.17 234 PHE B CA 1
ATOM 3944 C C . PHE B 1 234 ? 21.643 47.980 50.784 1.00 45.60 234 PHE B C 1
ATOM 3945 O O . PHE B 1 234 ? 21.112 48.072 51.894 1.00 50.05 234 PHE B O 1
ATOM 3953 N N . SER B 1 235 ? 22.071 46.823 50.298 1.00 44.67 235 SER B N 1
ATOM 3954 C CA . SER B 1 235 ? 21.845 45.559 50.990 1.00 54.55 235 SER B CA 1
ATOM 3955 C C . SER B 1 235 ? 22.765 44.512 50.379 1.00 55.03 235 SER B C 1
ATOM 3956 O O . SER B 1 235 ? 23.640 44.829 49.565 1.00 55.06 235 SER B O 1
ATOM 3959 N N . GLU B 1 236 ? 22.567 43.255 50.781 1.00 52.43 236 GLU B N 1
ATOM 3960 C CA . GLU B 1 236 ? 23.283 42.157 50.143 1.00 50.43 236 GLU B CA 1
ATOM 3961 C C . GLU B 1 236 ? 22.798 41.942 48.716 1.00 47.19 236 GLU B C 1
ATOM 3962 O O . GLU B 1 236 ? 23.546 41.426 47.879 1.00 44.28 236 GLU B O 1
ATOM 3968 N N . ILE B 1 237 ? 21.557 42.340 48.421 1.00 46.88 237 ILE B N 1
ATOM 3969 C CA . ILE B 1 237 ? 21.037 42.226 47.061 1.00 47.21 237 ILE B CA 1
ATOM 3970 C C . ILE B 1 237 ? 21.821 43.121 46.112 1.00 51.32 237 ILE B C 1
ATOM 3971 O O . ILE B 1 237 ? 22.160 42.720 44.992 1.00 42.58 237 ILE B O 1
ATOM 3976 N N . GLY B 1 238 ? 22.123 44.348 46.544 1.00 50.47 238 GLY B N 1
ATOM 3977 C CA . GLY B 1 238 ? 22.861 45.267 45.693 1.00 41.64 238 GLY B CA 1
ATOM 3978 C C . GLY B 1 238 ? 24.296 44.847 45.457 1.00 39.00 238 GLY B C 1
ATOM 3979 O O . GLY B 1 238 ? 24.846 45.091 44.379 1.00 37.24 238 GLY B O 1
ATOM 3980 N N . VAL B 1 239 ? 24.924 44.217 46.453 1.00 43.40 239 VAL B N 1
ATOM 3981 C CA . VAL B 1 239 ? 26.292 43.731 46.281 1.00 40.32 239 VAL B CA 1
ATOM 3982 C C . VAL B 1 239 ? 26.333 42.644 45.215 1.00 35.15 239 VAL B C 1
ATOM 3983 O O . VAL B 1 239 ? 27.205 42.640 44.338 1.00 41.06 239 VAL B O 1
ATOM 3987 N N . VAL B 1 240 ? 25.383 41.708 45.272 1.00 39.75 240 VAL B N 1
ATOM 3988 C CA . VAL B 1 240 ? 25.310 40.652 44.266 1.00 43.43 240 VAL B CA 1
ATOM 3989 C C . VAL B 1 240 ? 24.960 41.238 42.903 1.00 40.48 240 VAL B C 1
ATOM 3990 O O . VAL B 1 240 ? 25.565 40.883 41.884 1.00 44.34 240 VAL B O 1
ATOM 3994 N N . ALA B 1 241 ? 23.976 42.142 42.867 1.00 39.74 241 ALA B N 1
ATOM 3995 C CA . ALA B 1 241 ? 23.522 42.703 41.598 1.00 34.22 241 ALA B CA 1
ATOM 3996 C C . ALA B 1 241 ? 24.643 43.449 40.886 1.00 37.70 241 ALA B C 1
ATOM 3997 O O . ALA B 1 241 ? 24.771 43.368 39.658 1.00 32.62 241 ALA B O 1
ATOM 3999 N N . ARG B 1 242 ? 25.470 44.175 41.640 1.00 30.05 242 ARG B N 1
ATOM 4000 C CA . ARG B 1 242 ? 26.562 44.920 41.027 1.00 31.95 242 ARG B CA 1
ATOM 4001 C C . ARG B 1 242 ? 27.666 43.987 40.547 1.00 32.56 242 ARG B C 1
ATOM 4002 O O . ARG B 1 242 ? 28.219 44.181 39.459 1.00 35.26 242 ARG B O 1
ATOM 4010 N N . GLN B 1 243 ? 27.993 42.964 41.341 1.00 37.10 243 GLN B N 1
ATOM 4011 C CA . GLN B 1 243 ? 29.029 42.018 40.938 1.00 39.96 243 GLN B CA 1
ATOM 4012 C C . GLN B 1 243 ? 28.608 41.229 39.704 1.00 34.72 243 GLN B C 1
ATOM 4013 O O . GLN B 1 243 ? 29.419 40.997 38.800 1.00 42.09 243 GLN B O 1
ATOM 4019 N N . ILE B 1 244 ? 27.343 40.803 39.652 1.00 26.19 244 ILE B N 1
ATOM 4020 C CA . ILE B 1 244 ? 26.837 40.116 38.466 1.00 29.81 244 ILE B CA 1
ATOM 4021 C C . ILE B 1 244 ? 26.916 41.032 37.253 1.00 37.04 244 ILE B C 1
ATOM 4022 O O . ILE B 1 244 ? 27.314 40.610 36.159 1.00 41.19 244 ILE B O 1
ATOM 4027 N N . THR B 1 245 ? 26.548 42.302 37.431 1.00 37.71 245 THR B N 1
ATOM 4028 C CA . THR B 1 245 ? 26.617 43.259 36.332 1.00 38.52 245 THR B CA 1
ATOM 4029 C C . THR B 1 245 ? 28.055 43.487 35.887 1.00 36.05 245 THR B C 1
ATOM 4030 O O . THR B 1 245 ? 28.338 43.538 34.684 1.00 32.99 245 THR B O 1
ATOM 4034 N N . TYR B 1 246 ? 28.978 43.629 36.844 1.00 33.45 246 TYR B N 1
ATOM 4035 C CA . TYR B 1 246 ? 30.385 43.818 36.501 1.00 34.86 246 TYR B CA 1
ATOM 4036 C C . TYR B 1 246 ? 30.936 42.614 35.750 1.00 38.68 246 TYR B C 1
ATOM 4037 O O . TYR B 1 246 ? 31.722 42.767 34.807 1.00 36.47 246 TYR B O 1
ATOM 4046 N N . THR B 1 247 ? 30.538 41.407 36.157 1.00 40.46 247 THR B N 1
ATOM 4047 C CA . THR B 1 247 ? 31.063 40.201 35.526 1.00 38.25 247 THR B CA 1
ATOM 4048 C C . THR B 1 247 ? 30.517 40.034 34.115 1.00 35.45 247 THR B C 1
ATOM 4049 O O . THR B 1 247 ? 31.265 39.691 33.191 1.00 39.13 247 THR B O 1
ATOM 4053 N N . ILE B 1 248 ? 29.216 40.267 33.930 1.00 31.32 248 ILE B N 1
ATOM 4054 C CA . ILE B 1 248 ? 28.637 40.219 32.590 1.00 36.20 248 ILE B CA 1
ATOM 4055 C C . ILE B 1 248 ? 29.275 41.278 31.702 1.00 33.77 248 ILE B C 1
ATOM 4056 O O . ILE B 1 248 ? 29.572 41.031 30.527 1.00 31.55 248 ILE B O 1
ATOM 4061 N N . ALA B 1 249 ? 29.564 42.433 32.268 1.00 34.21 249 ALA B N 1
ATOM 4062 C CA . ALA B 1 249 ? 30.209 43.518 31.503 1.00 39.22 249 ALA B CA 1
ATOM 4063 C C . ALA B 1 249 ? 31.626 43.131 31.101 1.00 39.03 249 ALA B C 1
ATOM 4064 O O . ALA B 1 249 ? 32.041 43.513 30.008 1.00 36.33 249 ALA B O 1
ATOM 4066 N N . ASP B 1 250 ? 32.336 42.410 31.965 1.00 40.35 250 ASP B N 1
ATOM 4067 C CA . ASP B 1 250 ? 33.751 42.051 31.703 1.00 38.30 250 ASP B CA 1
ATOM 4068 C C . ASP B 1 250 ? 33.813 41.005 30.606 1.00 35.91 250 ASP B C 1
ATOM 4069 O O . ASP B 1 250 ? 34.655 41.120 29.726 1.00 40.76 250 ASP B O 1
ATOM 4074 N N . VAL B 1 251 ? 32.932 40.027 30.674 1.00 35.41 251 VAL B N 1
ATOM 4075 C CA . VAL B 1 251 ? 32.884 38.985 29.619 1.00 36.80 251 VAL B CA 1
ATOM 4076 C C . VAL B 1 251 ? 32.611 39.690 28.303 1.00 40.85 251 VAL B C 1
ATOM 4077 O O . VAL B 1 251 ? 33.271 39.359 27.319 1.00 42.38 251 VAL B O 1
ATOM 4081 N N . SER B 1 252 ? 31.669 40.632 28.306 1.00 43.08 252 SER B N 1
ATOM 4082 C CA . SER B 1 252 ? 31.310 41.268 27.042 1.00 37.43 252 SER B CA 1
ATOM 4083 C C . SER B 1 252 ? 32.418 42.188 26.541 1.00 32.28 252 SER B C 1
ATOM 4084 O O . SER B 1 252 ? 32.722 42.203 25.344 1.00 36.93 252 SER B O 1
ATOM 4087 N N . SER B 1 253 ? 33.030 42.957 27.436 1.00 38.95 253 SER B N 1
ATOM 4088 C CA . SER B 1 253 ? 33.994 43.982 27.044 1.00 40.21 253 SER B CA 1
ATOM 4089 C C . SER B 1 253 ? 35.380 43.418 26.748 1.00 41.54 253 SER B C 1
ATOM 4090 O O . SER B 1 253 ? 36.197 44.089 26.117 1.00 50.02 253 SER B O 1
ATOM 4093 N N . LYS B 1 254 ? 35.642 42.194 27.193 1.00 40.34 254 LYS B N 1
ATOM 4094 C CA . LYS B 1 254 ? 36.945 41.594 26.997 1.00 39.00 254 LYS B CA 1
ATOM 4095 C C . LYS B 1 254 ? 36.938 40.402 26.035 1.00 34.60 254 LYS B C 1
ATOM 4096 O O . LYS B 1 254 ? 37.656 40.352 25.030 1.00 34.45 254 LYS B O 1
ATOM 4102 N N . VAL B 1 255 ? 36.111 39.427 26.351 1.00 39.44 255 VAL B N 1
ATOM 4103 C CA . VAL B 1 255 ? 36.050 38.188 25.572 1.00 33.15 255 VAL B CA 1
ATOM 4104 C C . VAL B 1 255 ? 35.277 38.368 24.272 1.00 34.03 255 VAL B C 1
ATOM 4105 O O . VAL B 1 255 ? 35.809 38.111 23.193 1.00 32.78 255 VAL B O 1
ATOM 4109 N N . ILE B 1 256 ? 34.016 38.791 24.379 1.00 28.25 256 ILE B N 1
ATOM 4110 C CA . ILE B 1 256 ? 33.193 38.977 23.186 1.00 34.20 256 ILE B CA 1
ATOM 4111 C C . ILE B 1 256 ? 33.791 40.056 22.296 1.00 37.73 256 ILE B C 1
ATOM 4112 O O . ILE B 1 256 ? 33.799 39.938 21.063 1.00 34.90 256 ILE B O 1
ATOM 4117 N N . TYR B 1 257 ? 34.311 41.120 22.911 1.00 37.09 257 TYR B N 1
ATOM 4118 C CA . TYR B 1 257 ? 34.979 42.181 22.166 1.00 30.15 257 TYR B CA 1
ATOM 4119 C C . TYR B 1 257 ? 36.151 41.633 21.362 1.00 32.45 257 TYR B C 1
ATOM 4120 O O . TYR B 1 257 ? 36.269 41.892 20.158 1.00 34.41 257 TYR B O 1
ATOM 4129 N N . GLY B 1 258 ? 37.020 40.854 22.010 1.00 26.62 258 GLY B N 1
ATOM 4130 C CA . GLY B 1 258 ? 38.174 40.307 21.316 1.00 34.81 258 GLY B CA 1
ATOM 4131 C C . GLY B 1 258 ? 37.814 39.311 20.231 1.00 40.76 258 GLY B C 1
ATOM 4132 O O . GLY B 1 258 ? 38.529 39.193 19.232 1.00 40.96 258 GLY B O 1
ATOM 4133 N N . ILE B 1 259 ? 36.710 38.581 20.406 1.00 37.40 259 ILE B N 1
ATOM 4134 C CA . ILE B 1 259 ? 36.291 37.620 19.390 1.00 38.98 259 ILE B CA 1
ATOM 4135 C C . ILE B 1 259 ? 35.869 38.339 18.116 1.00 37.97 259 ILE B C 1
ATOM 4136 O O . ILE B 1 259 ? 36.246 37.941 17.008 1.00 41.11 259 ILE B O 1
ATOM 4141 N N . LEU B 1 260 ? 35.082 39.409 18.252 1.00 38.90 260 LEU B N 1
ATOM 4142 C CA . LEU B 1 260 ? 34.655 40.163 17.078 1.00 38.36 260 LEU B CA 1
ATOM 4143 C C . LEU B 1 260 ? 35.831 40.840 16.389 1.00 37.49 260 LEU B C 1
ATOM 4144 O O . LEU B 1 260 ? 35.792 41.061 15.173 1.00 38.42 260 LEU B O 1
ATOM 4149 N N . LEU B 1 261 ? 36.880 41.175 17.142 1.00 33.86 261 LEU B N 1
ATOM 4150 C CA . LEU B 1 261 ? 38.056 41.790 16.536 1.00 36.37 261 LEU B CA 1
ATOM 4151 C C . LEU B 1 261 ? 38.790 40.804 15.636 1.00 38.02 261 LEU B C 1
ATOM 4152 O O . LEU B 1 261 ? 39.289 41.183 14.569 1.00 39.97 261 LEU B O 1
ATOM 4157 N N . THR B 1 262 ? 38.864 39.536 16.047 1.00 36.73 262 THR B N 1
ATOM 4158 C CA . THR B 1 262 ? 39.460 38.518 15.188 1.00 36.61 262 THR B CA 1
ATOM 4159 C C . THR B 1 262 ? 38.612 38.290 13.944 1.00 38.80 262 THR B C 1
ATOM 4160 O O . THR B 1 262 ? 39.149 38.057 12.855 1.00 43.68 262 THR B O 1
ATOM 4164 N N . ASN B 1 263 ? 37.299 38.399 14.057 1.00 41.30 263 ASN B N 1
ATOM 4165 C CA . ASN B 1 263 ? 36.411 38.214 12.884 1.00 36.92 263 ASN B CA 1
ATOM 4166 C C . ASN B 1 263 ? 36.671 39.321 11.877 1.00 43.90 263 ASN B C 1
ATOM 4167 O O . ASN B 1 263 ? 36.661 39.025 10.683 1.00 46.25 263 ASN B O 1
ATOM 4172 N N . VAL B 1 264 ? 36.901 40.542 12.351 1.00 44.49 264 VAL B N 1
ATOM 4173 C CA . VAL B 1 264 ? 37.239 41.678 11.446 1.00 37.29 264 VAL B CA 1
ATOM 4174 C C . VAL B 1 264 ? 38.612 41.418 10.842 1.00 40.54 264 VAL B C 1
ATOM 4175 O O . VAL B 1 264 ? 38.772 41.642 9.650 1.00 48.00 264 VAL B O 1
ATOM 4179 N N . ALA B 1 265 ? 39.555 40.961 11.650 1.00 35.25 265 ALA B N 1
ATOM 4180 C CA . ALA B 1 265 ? 40.927 40.749 11.164 1.00 39.04 265 ALA B CA 1
ATOM 4181 C C . ALA B 1 265 ? 40.948 39.579 10.195 1.00 45.56 265 ALA B C 1
ATOM 4182 O O . ALA B 1 265 ? 41.812 39.567 9.322 1.00 49.97 265 ALA B O 1
ATOM 4184 N N . GLN B 1 266 ? 40.031 38.634 10.359 1.00 44.17 266 GLN B N 1
ATOM 4185 C CA . GLN B 1 266 ? 40.004 37.427 9.502 1.00 40.96 266 GLN B CA 1
ATOM 4186 C C . GLN B 1 266 ? 39.400 37.812 8.157 1.00 42.75 266 GLN B C 1
ATOM 4187 O O . GLN B 1 266 ? 39.834 37.275 7.137 1.00 45.21 266 GLN B O 1
ATOM 4193 N N . VAL B 1 267 ? 38.431 38.712 8.172 1.00 39.29 267 VAL B N 1
ATOM 4194 C CA . VAL B 1 267 ? 37.831 39.191 6.899 1.00 50.59 267 VAL B CA 1
ATOM 4195 C C . VAL B 1 267 ? 38.880 40.008 6.146 1.00 55.81 267 VAL B C 1
ATOM 4196 O O . VAL B 1 267 ? 39.028 39.820 4.935 1.00 58.87 267 VAL B O 1
ATOM 4200 N N . MET B 1 268 ? 39.593 40.869 6.855 1.00 50.76 268 MET B N 1
ATOM 4201 C CA . MET B 1 268 ? 40.601 41.739 6.221 1.00 54.36 268 MET B CA 1
ATOM 4202 C C . MET B 1 268 ? 41.845 40.921 5.882 1.00 61.80 268 MET B C 1
ATOM 4203 O O . MET B 1 268 ? 42.611 41.366 5.018 1.00 70.88 268 MET B O 1
ATOM 4208 N N . SER B 1 269 ? 42.028 39.765 6.521 1.00 63.45 269 SER B N 1
ATOM 4209 C CA . SER B 1 269 ? 43.192 38.883 6.242 1.00 57.78 269 SER B CA 1
ATOM 4210 C C . SER B 1 269 ? 42.905 38.044 5.000 1.00 60.82 269 SER B C 1
ATOM 4211 O O . SER B 1 269 ? 43.718 37.179 4.679 1.00 67.64 269 SER B O 1
ATOM 4214 N N . LYS B 1 270 ? 41.787 38.297 4.332 1.00 65.70 270 LYS B N 1
ATOM 4215 C CA . LYS B 1 270 ? 41.477 37.587 3.072 1.00 70.13 270 LYS B CA 1
ATOM 4216 C C . LYS B 1 270 ? 41.609 38.569 1.906 1.00 73.70 270 LYS B C 1
ATOM 4217 O O . LYS B 1 270 ? 41.399 39.770 2.144 1.00 79.23 270 LYS B O 1
#

Nearest PDB structures (foldseek):
  8jh0-assembly1_A  TM=1.004E+00  e=5.148E-38  Indibacter alkaliphilus
  6rfa-assembly1_A  TM=9.842E-01  e=9.341E-29  Dokdonia eikasta
  4xtl-assembly1_A  TM=9.848E-01  e=1.554E-28  Dokdonia eikasta
  6rfc-assembly1_A  TM=9.856E-01  e=2.249E-28  Dokdonia eikasta
  6rf9-assembly1_A  TM=9.854E-01  e=2.968E-28  Dokdonia eikasta

Radius of gyration: 24.54 Å; Cα contacts (8 Å, |Δi|>4): 716; chains: 2; bounding box: 6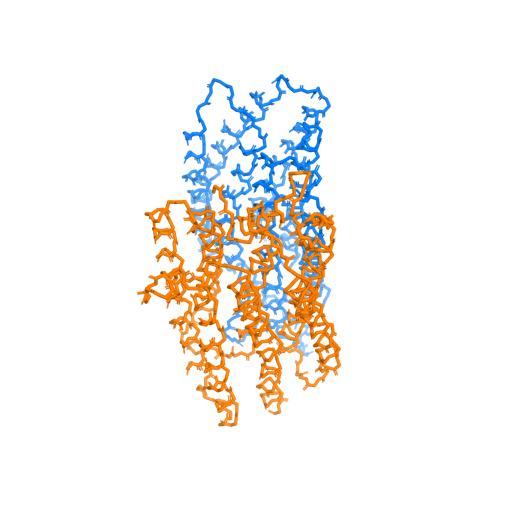5×46×71 Å

Solvent-accessible surface area: 21589 Å² total; per-residue (Å²): 74,0,6,36,98,1,0,107,114,62,0,0,64,98,138,11,19,95,62,1,20,91,18,0,45,97,1,44,44,54,0,45,60,3,11,108,69,0,23,119,16,3,95,74,3,36,99,139,2,50,59,7,4,45,25,2,0,11,0,0,3,5,0,0,2,2,0,7,0,1,8,10,7,0,66,81,0,4,87,95,44,112,161,160,37,54,24,24,39,16,187,55,79,30,51,3,66,11,2,14,0,11,40,16,13,58,54,2,14,9,20,4,0,31,1,0,9,76,3,3,84,30,59,194,34,93,78,56,59,14,79,75,83,0,124,120,2,0,27,11,21,15,67,20,11,56,58,0,14,98,66,1,44,118,53,69,102,66,11,54,97,72,16,51,68,9,52,92,62,14,137,56,0,19,133,2,0,68,43,1,3,75,22,5,45,94,83,37,64,74,142,0,36,118,17,0,82,48,0,47,73,30,1,60,71,2,15,94,51,32,45,32,0,22,91,26,0,28,113,46,44,107,111,30,123,44,31,35,34,75,0,0,15,18,3,0,52,23,0,12,91,0,0,42,24,4,6,10,68,2,0,51,45,1,8,60,0,2,56,67,34,84,114,21,0,13,6,14,80,1,0,99,112,73,0,0,54,89,146,6,14,106,70,0,13,110,19,3,45,90,0,46,45,44,0,68,57,4,38,117,63,0,84,135,18,54,164,69,6,35,94,100,4,85,24,4,2,49,0,2,28,20,1,0,61,18,0,46,59,6,7,108,50,19,8,38,16,7,82,125,9,11,76,80,39,129,153,131,34,47,36,28,13,20,137,77,40,51,17,14,39,12,3,21,13,12,10,2,17,10,2,0,11,2,0,3,0,4,0,0,5,10,0,2,60,8,72,182,16,89,14,32,41,5,2,31,64,0,26,83,2,0,13,14,23,13,55,11,11,66,55,0,2,45,43,18,44,73,62,115,107,71,3,48,100,66,3,51,68,15,26,100,51,9,124,66,0,20,147,0,0,60,72,1,0,61,22,1,36,80,85,20,74,69,122,0,56,89,20,0,65,54,0,27,74,33,1,58,83,2,12,57,57,35,26,24,14,19,18,76,18,40,135,75,54,81,71,56,130,75,85,30,32,109,4,2,10,39,17,13,56,36,6,9,97,0,7,31,16,3,4,9,73,1,0,52,36,2,6,52,0,2,49,50,39,37,221

Secondary structure (DSSP, 8-state):
-HHHHHHHHT-B-HHHHHHHHHHHHHHHHHHHHHHHHHHHTSSSS-GGGHHHHHHHHHHHHHHHHHHHHHHHHHHHHEEEETTTTEEEE---SS---THHHHHHHHHHHHHHHHHHHHHSPPSSS-HHHHHHHHHHHHHHHHHHHHHHHTTTTT-HHHHHHHHHHHHHHHHHHHHHHHHHHHHHHTTS-HHHHHHHHHHHHHHHHHHHHHHHHHTSTTSSSTTSTTSSHHHHHHHHHHHHHHHIIIIIIHHHHHHHHHHHT-/---HHHHIIIII-B-HHHHHHHHHHHHHHHHHHHHHHHHHHHHGGGS-GGGHHHHHHHHHHHHHHHHHHHHHHHHHHHHEEEETTTTEEEE-TT--GGGGHHHHHHHHHHHHHHHHHHHHHS--SSS-HHHHHHHHHHHHHHHHHHHHHHGGGSSS-HHHHHHHHHHHHHHHHHHHHHHHHHHHHHTTTS-HHHHHHHHHHHHHHHHHHHHHHHHHTHHHHTT-TTTSSSHHHHHHHHHHHHHHHIIIIIIHHHHHHHHHHHHT-

InterPro domains:
  IPR001425 Archaeal/bacterial/fungal rhodopsins [PF01036] (27-265)
  IPR001425 Archaeal/bacterial/fungal rhodopsins [PR00251] (29-48)
  IPR001425 Archaeal/bacterial/fungal rhodopsins [PR00251] (106-127)
  IPR001425 Archaeal/bacterial/fungal rhodopsins [PR00251] (165-186)
  IPR001425 Archaeal/bacterial/fungal rhodopsins [PR00251] (244-262)
  IPR001425 Archaeal/bacterial/fungal rhodopsins [PTHR28286] (36-271)
  IPR001425 Archaeal/bacterial/fungal rhodopsins [SM01021] (27-277)

B-factor: mean 58.36, std 17.15, range [23.02, 116.01]

Foldseek 3Di:
DLCQVQQAPVFAAPVLLVLLLVLLVVLLVVLVVLLVVLVVCQVLFDPLLNVLSVLLNVLSVLRNVVSVLLSVLSVPQWPADDVVNGTHGDDDPSHRDCLVVLVSQLPNQLSLLLSLCSLFPADPDDSVVLSVLSNVLSNQLSVLQSVLVVCLPVPVPSVPVSNVVNVVSVVVSLVSVVNSLVRRQPPADNVLNVLSVVLSVLQVVLVVLLVVLVCQCADVHNHPPLSHSVNVSVSSSSPSVSSCSSRSVSSVSSVVSSSSVD/DAFLVQCQQAPVFAAPVLLVLLLVLLLVLLVLLVVLLVVLVVCLVLFDVLLSLLSVLLNVLSVLRSVLSVVLSVLSVPQWDADPVVNGIHGDPPRRSCLCVSVLVSQLPNQLSLQLNLCSQFPADPDDNVVLSVLSNVLSNLLSVLVSVLSRCLPPPVVSVCVSNVVSVVSVVSSLVSLVNRLVRSLPPADVVLNVLSVVLSVLQVVLVVLLCVLPPVCVVVVVPVVLSHSNSVSVNSSSNSVSCCSSRSVSSVSSSVSSSRRSD

Sequence (527 aa):
TFENYIGLQDGFNEMAYQMVAHVLTLGYAVMLAGLFYFVLTIKTVAPRFRTSSVLSVVVMVSAFLLLYVQASNWTESFVFDTERGKYFLGEGNDLFNNGYRYLNWLIDVPMLLFQILFVVTLTKSNFSSIRNQFWISGTGMIVTGYIGQFYEVTDLTMFAIWGAISTVFFFHILWLMKKVIDEGKDGIPAKAQETLQSIWVLFLVSWMLYPGAYLMPHLAGIEGLFFSEIGVVARQITYTIADVSSKVIYGILLTNVAQVMSNATFENYIGLQDGFNEMAYQMVAHVLTLGYAVMLAGLFYFVLTIKTVAPRFRTSSVLSVVVMVSAFLLLYVQASNWTESFVFDTERGKYFLGEGNDLFNNGYRYLNWLIDVPMLLFQILFVVTLTKSNFSSIRNQFWISGTGMIVTGYIGQFYEVTDLTMFAIWGAISTVFFFHILWLMKKVIDEGKDGIPAKAQETLQSIWVLFLVSWMLYPGAYLMPHLAGIEGLFFSEIGVVARQITYTIADVSSKVIYGILLTNVAQVMSK